Protein AF-A0A4U5PCI3-F1 (afdb_monomer)

Foldseek 3Di:
DPLVVVCVVVVPDDPPDDLQDPVNVLVNCCVLPDPVLNVLSVPDDPPCLLSLLVSLVVLPPDDVPPPDDDPVVVVSSLSSNLSSLVSLLSSLVDPPNLLSCLVPDLVVLLVQCVPVSCVVSSLSNLLSNLVVCVVRDLVPLCSLVSLLSLLVVLVPDPPPDDCPSSLSNLQCCQAVPLCNLVSNPVNDDLVSSLSNLVSLLVLLCVVVVVVVVPDDPVNVVSLVSRAGEQSNLVCLLVVLLVCLVCVLVDPPLQSSLSSLLSSLSSLLSCLVSVSSHDPPPDPDDSLSSLVSLVLLLLLLLQLLQVVVVVVVVVVVVVDPDDDPDLPQQRADHDPDHDPSSVSNNVSVNPDDPVSSLSSNLSSLSSLLSQLVRDVVSLVSVLVVLCLSSLVSQLRSCVVPVVSNVSSLSSLLSSCVDPSSVVSVVVVPPDDDPPDPVQVSQVVSQWDWDQDPVPSDIDIDGD

Sequence (462 aa):
MDARDLLLPLLDVDFGTSSISLDCLRGILKNFASVEFRESLAKLEAKDSNAIVKNLFRIPFLEEEMIQEDQKQERDSWMLSVLALRLLYNVLAAEGILDHLSSFPLSNWRKLLRILPLNVEVTACLSKAAPIIHKHFTLDSEYAPLHEDLAVLFSELPEYADRSFMTVFFMWFFREDAGFLAECSGSMDLTSFESVLKVMDTLLDMPDHGKSLEVGIFAFLFQAMFQIHFNNVRFVQLFVVSIVQDSSKHSDHRLLARILELCLATITNALVYKPYTEETNFKVDESDVLRVVCDIFEAVCDCDAQQLMKEQESIIKGSEGDGPARPSPKPIQRRILLESVAKLAANFEEIDAKLLADLRTSSLKALGAFANAKEEYAQLIADRNLVLLILSCARVTSEAPFQMQLAITTLKILCRHPKNQQALFEIEQNPSGAIDHAKLLAELGLKAVIDNDSGKLKLEKL

Structure (mmCIF, N/CA/C/O backbone):
data_AF-A0A4U5PCI3-F1
#
_entry.id   AF-A0A4U5PCI3-F1
#
loop_
_atom_site.group_PDB
_atom_site.id
_atom_site.type_symbol
_atom_site.label_atom_id
_atom_site.label_alt_id
_atom_site.label_comp_id
_atom_site.label_asym_id
_atom_site.label_entity_id
_atom_site.label_seq_id
_atom_site.pdbx_PDB_ins_code
_atom_site.Cartn_x
_atom_site.Cartn_y
_atom_site.Cartn_z
_atom_site.occupancy
_atom_site.B_iso_or_equiv
_atom_site.auth_seq_id
_atom_site.auth_comp_id
_atom_site.auth_asym_id
_atom_site.auth_atom_id
_atom_site.pdbx_PDB_model_num
ATOM 1 N N . MET A 1 1 ? 40.229 21.021 -27.942 1.00 39.69 1 MET A N 1
ATOM 2 C CA . MET A 1 1 ? 39.129 20.930 -26.966 1.00 39.69 1 MET A CA 1
ATOM 3 C C . MET A 1 1 ? 39.065 19.495 -26.538 1.00 39.69 1 MET A C 1
ATOM 5 O O . MET A 1 1 ? 39.017 18.638 -27.416 1.00 39.69 1 MET A O 1
ATOM 9 N N . ASP A 1 2 ? 39.176 19.252 -25.239 1.00 34.81 2 ASP A N 1
ATOM 10 C CA . ASP A 1 2 ? 39.111 17.896 -24.718 1.00 34.81 2 ASP A CA 1
ATOM 11 C C . ASP A 1 2 ? 37.687 17.361 -24.938 1.00 34.81 2 ASP A C 1
ATOM 13 O O . ASP A 1 2 ? 36.723 18.128 -24.870 1.00 34.81 2 ASP A O 1
ATOM 17 N N . ALA A 1 3 ? 37.527 16.068 -25.230 1.00 37.59 3 ALA A N 1
ATOM 18 C CA . ALA A 1 3 ? 36.213 15.434 -25.439 1.00 37.59 3 ALA A CA 1
ATOM 19 C C . ALA A 1 3 ? 35.239 15.745 -24.283 1.00 37.59 3 ALA A C 1
ATOM 21 O O . ALA A 1 3 ? 34.039 15.925 -24.476 1.00 37.59 3 ALA A O 1
ATOM 22 N N . ARG A 1 4 ? 35.809 15.900 -23.088 1.00 37.09 4 ARG A N 1
ATOM 23 C CA . ARG A 1 4 ? 35.164 16.284 -21.837 1.00 37.09 4 ARG A CA 1
ATOM 24 C C . ARG A 1 4 ? 34.521 17.677 -21.875 1.00 37.09 4 ARG A C 1
ATOM 26 O O . ARG A 1 4 ? 33.400 17.825 -21.399 1.00 37.09 4 ARG A O 1
ATOM 33 N N . ASP A 1 5 ? 35.173 18.660 -22.498 1.00 37.72 5 ASP A N 1
ATOM 34 C CA . ASP A 1 5 ? 34.719 20.061 -22.549 1.00 37.72 5 ASP A CA 1
ATOM 35 C C . ASP A 1 5 ? 33.487 20.251 -23.454 1.00 37.72 5 ASP A C 1
ATOM 37 O O . ASP A 1 5 ? 32.747 21.221 -23.310 1.00 37.72 5 ASP A O 1
ATOM 41 N N . LEU A 1 6 ? 33.256 19.319 -24.388 1.00 44.72 6 LEU A N 1
ATOM 42 C CA . LEU A 1 6 ? 32.069 19.269 -25.256 1.00 44.72 6 LEU A CA 1
ATOM 43 C C . LEU A 1 6 ? 30.900 18.486 -24.641 1.00 44.72 6 LEU A C 1
ATOM 45 O O . LEU A 1 6 ? 29.761 18.692 -25.052 1.00 44.72 6 LEU A O 1
ATOM 49 N N . LEU A 1 7 ? 31.174 17.589 -23.687 1.00 43.00 7 LEU A N 1
ATOM 50 C CA . LEU A 1 7 ? 30.181 16.702 -23.070 1.00 43.00 7 LEU A CA 1
ATOM 51 C C . LEU A 1 7 ? 29.566 17.278 -21.793 1.00 43.00 7 LEU A C 1
ATOM 53 O O . LEU A 1 7 ? 28.391 17.036 -21.538 1.00 43.00 7 LEU A O 1
ATOM 57 N N . LEU A 1 8 ? 30.327 18.061 -21.023 1.00 41.59 8 LEU A N 1
ATOM 58 C CA . LEU A 1 8 ? 29.853 18.744 -19.811 1.00 41.59 8 LEU A CA 1
ATOM 59 C C . LEU A 1 8 ? 28.529 19.507 -20.029 1.00 41.59 8 LEU A C 1
ATOM 61 O O . LEU A 1 8 ? 27.580 19.232 -19.302 1.00 41.59 8 LEU A O 1
ATOM 65 N N . PRO A 1 9 ? 28.371 20.322 -21.094 1.00 43.94 9 PRO A N 1
ATOM 66 C CA . PRO A 1 9 ? 27.118 21.036 -21.337 1.00 43.94 9 PRO A CA 1
ATOM 67 C C . PRO A 1 9 ? 25.919 20.136 -21.659 1.00 43.94 9 PRO A C 1
ATOM 69 O O . PRO A 1 9 ? 24.796 20.589 -21.508 1.00 43.94 9 PRO A O 1
ATOM 72 N N . LEU A 1 10 ? 26.138 18.902 -22.139 1.00 44.59 10 LEU A N 1
ATOM 73 C CA . LEU A 1 10 ? 25.093 17.914 -22.469 1.00 44.59 10 LEU A CA 1
ATOM 74 C C . LEU A 1 10 ? 24.745 17.011 -21.282 1.00 44.59 10 LEU A C 1
ATOM 76 O O . LEU A 1 10 ? 23.637 16.478 -21.201 1.00 44.59 10 LEU A O 1
ATOM 80 N N . LEU A 1 11 ? 25.701 16.836 -20.370 1.00 44.25 11 LEU A N 1
ATOM 81 C CA . LEU A 1 11 ? 25.490 16.193 -19.081 1.00 44.25 11 LEU A CA 1
ATOM 82 C C . LEU A 1 11 ? 24.744 17.119 -18.108 1.00 44.25 11 LEU A C 1
ATOM 84 O O . LEU A 1 11 ? 23.947 16.611 -17.322 1.00 44.25 11 LEU A O 1
ATOM 88 N N . ASP A 1 12 ? 24.934 18.436 -18.250 1.00 41.03 12 ASP A N 1
ATOM 89 C CA . ASP A 1 12 ? 24.278 19.507 -17.483 1.00 41.03 12 ASP A CA 1
ATOM 90 C C . ASP A 1 12 ? 22.892 19.926 -18.030 1.00 41.03 12 ASP A C 1
ATOM 92 O O . ASP A 1 12 ? 22.260 20.823 -17.471 1.00 41.03 12 ASP A O 1
ATOM 96 N N . VAL A 1 13 ? 22.389 19.320 -19.120 1.00 45.22 13 VAL A N 1
ATOM 97 C CA . VAL A 1 13 ? 21.009 19.582 -19.579 1.00 45.22 13 VAL A CA 1
ATOM 98 C C . VAL A 1 13 ? 20.036 18.802 -18.702 1.00 45.22 13 VAL A C 1
ATOM 100 O O . VAL A 1 13 ? 19.945 17.578 -18.811 1.00 45.22 13 VAL A O 1
ATOM 103 N N . ASP A 1 14 ? 19.281 19.524 -17.875 1.00 41.78 14 ASP A N 1
ATOM 104 C CA . ASP A 1 14 ? 18.174 18.967 -17.100 1.00 41.78 14 ASP A CA 1
ATOM 105 C C . ASP A 1 14 ? 17.158 18.262 -18.010 1.00 41.78 14 ASP A C 1
ATOM 107 O O . ASP A 1 14 ? 16.715 18.797 -19.037 1.00 41.78 14 ASP A O 1
ATOM 111 N N . PHE A 1 15 ? 16.739 17.062 -17.602 1.00 41.91 15 PHE A N 1
ATOM 112 C CA . PHE A 1 15 ? 15.619 16.370 -18.224 1.00 41.91 15 PHE A CA 1
ATOM 113 C C . PHE A 1 15 ? 14.367 17.263 -18.158 1.00 41.91 15 PHE A C 1
ATOM 115 O O . PHE A 1 15 ? 13.800 17.478 -17.093 1.00 41.91 15 PHE A O 1
ATOM 122 N N . GLY A 1 16 ? 13.910 17.766 -19.309 1.00 40.00 16 GLY A N 1
ATOM 123 C CA . GLY A 1 16 ? 12.588 18.391 -19.438 1.00 40.00 16 GLY A CA 1
ATOM 124 C C . GLY A 1 16 ? 12.533 19.813 -19.998 1.00 40.00 16 GLY A C 1
ATOM 125 O O . GLY A 1 16 ? 11.437 20.257 -20.328 1.00 40.00 16 GLY A O 1
ATOM 126 N N . THR A 1 17 ? 13.649 20.528 -20.174 1.00 36.19 17 THR A N 1
ATOM 127 C CA . THR A 1 17 ? 13.592 21.950 -20.593 1.00 36.19 17 THR A CA 1
ATOM 128 C C . THR A 1 17 ? 13.979 22.217 -22.048 1.00 36.19 17 THR A C 1
ATOM 130 O O . THR A 1 17 ? 13.670 23.286 -22.572 1.00 36.19 17 THR A O 1
ATOM 133 N N . SER A 1 18 ? 14.589 21.260 -22.754 1.00 40.12 18 SER A N 1
ATOM 134 C CA . SER A 1 18 ? 14.906 21.425 -24.177 1.00 40.12 18 SER A CA 1
ATOM 135 C C . SER A 1 18 ? 14.893 20.097 -24.936 1.00 40.12 18 SER A C 1
ATOM 137 O O . SER A 1 18 ? 15.657 19.180 -24.649 1.00 40.12 18 SER A O 1
ATOM 139 N N . SER A 1 19 ? 14.016 19.981 -25.938 1.00 42.97 19 SER A N 1
ATOM 140 C CA . SER A 1 19 ? 14.091 18.897 -26.917 1.00 42.97 19 SER A CA 1
ATOM 141 C C . SER A 1 19 ? 15.378 19.072 -27.726 1.00 42.97 19 SER A C 1
ATOM 143 O O . SER A 1 19 ? 15.497 20.030 -28.497 1.00 42.97 19 SER A O 1
ATOM 145 N N . ILE A 1 20 ? 16.352 18.177 -27.558 1.00 46.53 20 ILE A N 1
ATOM 146 C CA . ILE A 1 20 ? 17.558 18.176 -28.391 1.00 46.53 20 ILE A CA 1
ATOM 147 C C . ILE A 1 20 ? 17.118 17.888 -29.831 1.00 46.53 20 ILE A C 1
ATOM 149 O O . ILE A 1 20 ? 16.495 16.862 -30.102 1.00 46.53 20 ILE A O 1
ATOM 153 N N . SER A 1 21 ? 17.412 18.799 -30.764 1.00 51.59 21 SER A N 1
ATOM 154 C CA . SER A 1 21 ? 17.058 18.585 -32.169 1.00 51.59 21 SER A CA 1
ATOM 155 C C . SER A 1 21 ? 17.805 17.371 -32.730 1.00 51.59 21 SER A C 1
ATOM 157 O O . SER A 1 21 ? 18.955 17.107 -32.373 1.00 51.59 21 SER A O 1
ATOM 159 N N . LEU A 1 22 ? 17.168 16.646 -33.650 1.00 51.66 22 LEU A N 1
ATOM 160 C CA . LEU A 1 22 ? 17.737 15.460 -34.305 1.00 51.66 22 LEU A CA 1
ATOM 161 C C . LEU A 1 22 ? 19.094 15.754 -34.980 1.00 51.66 22 LEU A C 1
ATOM 163 O O . LEU A 1 22 ? 19.982 14.903 -35.009 1.00 51.66 22 LEU A O 1
ATOM 167 N N . ASP A 1 23 ? 19.292 16.984 -35.459 1.00 52.41 23 ASP A N 1
ATOM 168 C CA . ASP A 1 23 ? 20.553 17.436 -36.053 1.00 52.41 23 ASP A CA 1
ATOM 169 C C . ASP A 1 23 ? 21.639 17.737 -35.008 1.00 52.41 23 ASP A C 1
ATOM 171 O O . ASP A 1 23 ? 22.813 17.443 -35.243 1.00 52.41 23 ASP A O 1
ATOM 175 N N . CYS A 1 24 ? 21.260 18.241 -33.828 1.00 52.47 24 CYS A N 1
ATOM 176 C CA . CYS A 1 24 ? 22.169 18.367 -32.688 1.00 52.47 24 CYS A CA 1
ATOM 177 C C . CYS A 1 24 ? 22.621 16.977 -32.204 1.00 52.47 24 CYS A C 1
ATOM 179 O O . CYS A 1 24 ? 23.817 16.721 -32.065 1.00 52.47 24 CYS A O 1
ATOM 181 N N . LEU A 1 25 ? 21.673 16.039 -32.091 1.00 52.28 25 LEU A N 1
ATOM 182 C CA . LEU A 1 25 ? 21.898 14.613 -31.816 1.00 52.28 25 LEU A CA 1
ATOM 183 C C . LEU A 1 25 ? 22.920 13.985 -32.780 1.00 52.28 25 LEU A C 1
ATOM 185 O O . LEU A 1 25 ? 23.874 13.337 -32.348 1.00 52.28 25 LEU A O 1
ATOM 189 N N . ARG A 1 26 ? 22.765 14.214 -34.091 1.00 54.38 26 ARG A N 1
ATOM 190 C CA . ARG A 1 26 ? 23.715 13.744 -35.116 1.00 54.38 26 ARG A CA 1
ATOM 191 C C . ARG A 1 26 ? 25.105 14.344 -34.945 1.00 54.38 26 ARG A C 1
ATOM 193 O O . ARG A 1 26 ? 26.095 13.630 -35.097 1.00 54.38 26 ARG A O 1
ATOM 200 N N . GLY A 1 27 ? 25.183 15.641 -34.647 1.00 54.69 27 GLY A N 1
ATOM 201 C CA . GLY A 1 27 ? 26.446 16.342 -34.415 1.00 54.69 27 GLY A CA 1
ATOM 202 C C . GLY A 1 27 ? 27.227 15.765 -33.235 1.00 54.69 27 GLY A C 1
ATOM 203 O O . GLY A 1 27 ? 28.437 15.568 -33.338 1.00 54.69 27 GLY A O 1
ATOM 204 N N . ILE A 1 28 ? 26.527 15.423 -32.151 1.00 52.66 28 ILE A N 1
ATOM 205 C CA . ILE A 1 28 ? 27.106 14.789 -30.961 1.00 52.66 28 ILE A CA 1
ATOM 206 C C . ILE A 1 28 ? 27.587 13.378 -31.312 1.00 52.66 28 ILE A C 1
ATOM 208 O O . ILE A 1 28 ? 28.768 13.062 -31.185 1.00 52.66 28 ILE A O 1
ATOM 212 N N . LEU A 1 29 ? 26.704 12.540 -31.852 1.00 50.78 29 LEU A N 1
ATOM 213 C CA . LEU A 1 29 ? 27.012 11.142 -32.146 1.00 50.78 29 LEU A CA 1
ATOM 214 C C . LEU A 1 29 ? 28.165 10.973 -33.153 1.00 50.78 29 LEU A C 1
ATOM 216 O O . LEU A 1 29 ? 28.998 10.085 -32.986 1.00 50.78 29 LEU A O 1
ATOM 220 N N . LYS A 1 30 ? 28.294 11.861 -34.147 1.00 55.75 30 LYS A N 1
ATOM 221 C CA . LYS A 1 30 ? 29.392 11.837 -35.132 1.00 55.75 30 LYS A CA 1
ATOM 222 C C . LYS A 1 30 ? 30.784 11.991 -34.500 1.00 55.75 30 LYS A C 1
ATOM 224 O O . LYS A 1 30 ? 31.759 11.480 -35.050 1.00 55.75 30 LYS A O 1
ATOM 229 N N . ASN A 1 31 ? 30.876 12.669 -33.357 1.00 47.84 31 ASN A N 1
ATOM 230 C CA . ASN A 1 31 ? 32.144 12.978 -32.699 1.00 47.84 31 ASN A CA 1
ATOM 231 C C . ASN A 1 31 ? 32.551 11.939 -31.639 1.00 47.84 31 ASN A C 1
ATOM 233 O O . ASN A 1 31 ? 33.745 11.773 -31.396 1.00 47.84 31 ASN A O 1
ATOM 237 N N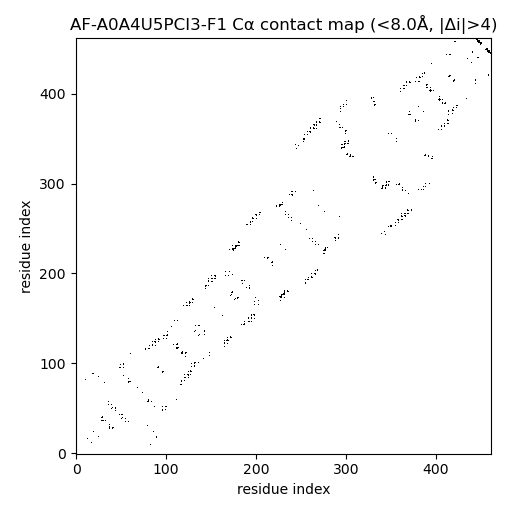 . PHE A 1 32 ? 31.596 11.204 -31.058 1.00 47.38 32 PHE A N 1
ATOM 238 C CA . PHE A 1 32 ? 31.838 10.327 -29.898 1.00 47.38 32 PHE A CA 1
ATOM 239 C C . PHE A 1 32 ? 31.591 8.836 -30.155 1.00 47.38 32 PHE A C 1
ATOM 241 O O . PHE A 1 32 ? 32.010 7.997 -29.367 1.00 47.38 32 PHE A O 1
ATOM 248 N N . ALA A 1 33 ? 30.962 8.489 -31.275 1.00 46.84 33 ALA A N 1
ATOM 249 C CA . ALA A 1 33 ? 30.742 7.108 -31.675 1.00 46.84 33 ALA A CA 1
ATOM 250 C C . ALA A 1 33 ? 32.054 6.357 -31.984 1.00 46.84 33 ALA A C 1
ATOM 252 O O . ALA A 1 33 ? 32.990 6.955 -32.528 1.00 46.84 33 ALA A O 1
ATOM 253 N N . SER A 1 34 ? 32.099 5.044 -31.710 1.00 47.16 34 SER A N 1
ATOM 254 C CA . SER A 1 34 ? 33.124 4.143 -32.266 1.00 47.16 34 SER A CA 1
ATOM 255 C C . SER A 1 34 ? 33.137 4.243 -33.798 1.00 47.16 34 SER A C 1
ATOM 257 O O . SER A 1 34 ? 32.150 4.671 -34.396 1.00 47.16 34 SER A O 1
ATOM 259 N N . VAL A 1 35 ? 34.235 3.879 -34.468 1.00 46.12 35 VAL A N 1
ATOM 260 C CA . VAL A 1 35 ? 34.337 3.983 -35.942 1.00 46.12 35 VAL A CA 1
ATOM 261 C C . VAL A 1 35 ? 33.181 3.241 -36.636 1.00 46.12 35 VAL A C 1
ATOM 263 O O . VAL A 1 35 ? 32.546 3.799 -37.528 1.00 46.12 35 VAL A O 1
ATOM 266 N N . GLU A 1 36 ? 32.809 2.060 -36.138 1.00 42.34 36 GLU A N 1
ATOM 267 C CA . GLU A 1 36 ? 31.659 1.277 -36.616 1.00 42.34 36 GLU A CA 1
ATOM 268 C C . GLU A 1 36 ? 30.309 1.965 -36.357 1.00 42.34 36 GLU A C 1
ATOM 270 O O . GLU A 1 36 ? 29.406 1.939 -37.203 1.00 42.34 36 GLU A O 1
ATOM 275 N N . PHE A 1 37 ? 30.161 2.638 -35.212 1.00 43.59 37 PHE A N 1
ATOM 276 C CA . PHE A 1 37 ? 28.956 3.398 -34.895 1.00 43.59 37 PHE A CA 1
ATOM 277 C C . PHE A 1 37 ? 28.887 4.708 -35.702 1.00 43.59 37 PHE A C 1
ATOM 279 O O . PHE A 1 37 ? 27.804 5.063 -36.151 1.00 43.59 37 PHE A O 1
ATOM 286 N N . ARG A 1 38 ? 30.014 5.368 -36.025 1.00 49.94 38 ARG A N 1
ATOM 287 C CA . ARG A 1 38 ? 30.075 6.529 -36.943 1.00 49.94 38 ARG A CA 1
ATOM 288 C C . ARG A 1 38 ? 29.691 6.153 -38.364 1.00 49.94 38 ARG A C 1
ATOM 290 O O . ARG A 1 38 ? 28.975 6.910 -39.010 1.00 49.94 38 ARG A O 1
ATOM 297 N N . GLU A 1 39 ? 30.137 4.998 -38.848 1.00 45.34 39 GLU A N 1
ATOM 298 C CA . GLU A 1 39 ? 29.732 4.483 -40.158 1.00 45.34 39 GLU A CA 1
ATOM 299 C C . GLU A 1 39 ? 28.242 4.133 -40.193 1.00 45.34 39 GLU A C 1
ATOM 301 O O . GLU A 1 39 ? 27.567 4.394 -41.187 1.00 45.34 39 GLU A O 1
ATOM 306 N N . SER A 1 40 ? 27.708 3.598 -39.094 1.00 43.16 40 SER A N 1
ATOM 307 C CA . SER A 1 40 ? 26.278 3.315 -38.939 1.00 43.16 40 SER A CA 1
ATOM 308 C C . SER A 1 40 ? 25.439 4.595 -38.816 1.00 43.16 40 SER A C 1
ATOM 310 O O . SER A 1 40 ? 24.340 4.666 -39.359 1.00 43.16 40 SER A O 1
ATOM 312 N N . LEU A 1 41 ? 25.988 5.637 -38.186 1.00 46.78 41 LEU A N 1
ATOM 313 C CA . LEU A 1 41 ? 25.400 6.971 -38.066 1.00 46.78 41 LEU A CA 1
ATOM 314 C C . LEU A 1 41 ? 25.476 7.797 -39.354 1.00 46.78 41 LEU A C 1
ATOM 316 O O . LEU A 1 41 ? 24.595 8.600 -39.634 1.00 46.78 41 LEU A O 1
ATOM 320 N N . ALA A 1 42 ? 26.517 7.603 -40.161 1.00 48.47 42 ALA A N 1
ATOM 321 C CA . ALA A 1 42 ? 26.651 8.232 -41.471 1.00 48.47 42 ALA A CA 1
ATOM 322 C C . ALA A 1 42 ? 25.694 7.619 -42.509 1.00 48.47 42 ALA A C 1
ATOM 324 O O . ALA A 1 42 ? 25.316 8.296 -43.461 1.00 48.47 42 ALA A O 1
ATOM 325 N N . LYS A 1 43 ? 25.280 6.360 -42.306 1.00 44.56 43 LYS A N 1
ATOM 326 C CA . LYS A 1 43 ? 24.256 5.659 -43.103 1.00 44.56 43 LYS A CA 1
ATOM 327 C C . LYS A 1 43 ? 22.820 6.015 -42.697 1.00 44.56 43 LYS A C 1
ATOM 329 O O . LYS A 1 43 ? 21.880 5.600 -43.368 1.00 44.56 43 LYS A O 1
ATOM 334 N N . LEU A 1 44 ? 22.641 6.776 -41.616 1.00 44.75 44 LEU A N 1
ATOM 335 C CA . LEU A 1 44 ? 21.336 7.202 -41.123 1.00 44.75 44 LEU A CA 1
ATOM 336 C C . LEU A 1 44 ? 20.802 8.396 -41.918 1.00 44.75 44 LEU A C 1
ATOM 338 O O . LEU A 1 44 ? 20.923 9.556 -41.515 1.00 44.75 44 LEU A O 1
ATOM 342 N N . GLU A 1 45 ? 20.169 8.107 -43.056 1.00 47.31 45 GLU A N 1
ATOM 343 C CA . GLU A 1 45 ? 19.299 9.075 -43.722 1.00 47.31 45 GLU A CA 1
ATOM 344 C C . GLU A 1 45 ? 18.154 9.488 -42.781 1.00 47.31 45 GLU A C 1
ATOM 346 O O . GLU A 1 45 ? 17.738 8.732 -41.903 1.00 47.31 45 GLU A O 1
ATOM 351 N N . ALA A 1 46 ? 17.610 10.696 -42.961 1.00 45.12 46 ALA A N 1
ATOM 352 C CA . ALA A 1 46 ? 16.563 11.301 -42.122 1.00 45.12 46 ALA A CA 1
ATOM 353 C C . ALA A 1 46 ? 15.218 10.553 -42.053 1.00 45.12 46 ALA A C 1
ATOM 355 O O . ALA A 1 46 ? 14.234 11.119 -41.590 1.00 45.12 46 ALA A O 1
ATOM 356 N N . LYS A 1 47 ? 15.170 9.300 -42.508 1.00 47.31 47 LYS A N 1
ATOM 357 C CA . LYS A 1 47 ? 13.973 8.472 -42.611 1.00 47.31 47 LYS A CA 1
ATOM 358 C C . LYS A 1 47 ? 14.071 7.117 -41.909 1.00 47.31 47 LYS A C 1
ATOM 360 O O . LYS A 1 47 ? 13.054 6.439 -41.859 1.00 47.31 47 LYS A O 1
ATOM 365 N N . ASP A 1 48 ? 15.229 6.716 -41.374 1.00 55.03 48 ASP A N 1
ATOM 366 C CA . ASP A 1 48 ? 15.386 5.373 -40.793 1.00 55.03 48 ASP A CA 1
ATOM 367 C C . ASP A 1 48 ? 15.664 5.401 -39.282 1.00 55.03 48 ASP A C 1
ATOM 369 O O . ASP A 1 48 ? 16.737 5.038 -38.794 1.00 55.03 48 ASP A O 1
ATOM 373 N N . SER A 1 49 ? 14.661 5.836 -38.518 1.00 50.09 49 SER A N 1
ATOM 374 C CA . SER A 1 49 ? 14.650 5.794 -37.048 1.00 50.09 49 SER A CA 1
ATOM 375 C C . SER A 1 49 ? 14.976 4.403 -36.478 1.00 50.09 49 SER A C 1
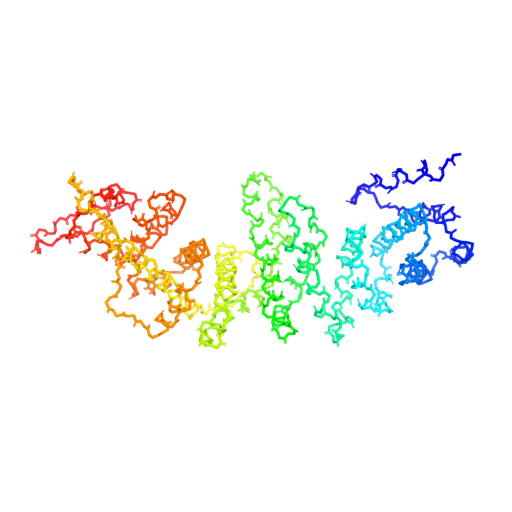ATOM 377 O O . SER A 1 49 ? 15.470 4.283 -35.355 1.00 50.09 49 SER A O 1
ATOM 379 N N . ASN A 1 50 ? 14.782 3.347 -37.271 1.00 49.47 50 ASN A N 1
ATOM 380 C CA . ASN A 1 50 ? 14.947 1.951 -36.866 1.00 49.47 50 ASN A CA 1
ATOM 381 C C . ASN A 1 50 ? 16.420 1.578 -36.741 1.00 49.47 50 ASN A C 1
ATOM 383 O O . ASN A 1 50 ? 16.812 0.860 -35.819 1.00 49.47 50 ASN A O 1
ATOM 387 N N . ALA A 1 51 ? 17.252 2.087 -37.650 1.00 53.94 51 ALA A N 1
ATOM 388 C CA . ALA A 1 51 ? 18.694 1.933 -37.563 1.00 53.94 51 ALA A CA 1
ATOM 389 C C . ALA A 1 51 ? 19.280 2.758 -36.399 1.00 53.94 51 ALA A C 1
ATOM 391 O O . ALA A 1 51 ? 20.255 2.317 -35.797 1.00 53.94 51 ALA A O 1
ATOM 392 N N . ILE A 1 52 ? 18.676 3.893 -36.010 1.00 55.06 52 ILE A N 1
ATOM 393 C CA . ILE A 1 52 ? 19.118 4.688 -34.844 1.00 55.06 52 ILE A CA 1
ATOM 394 C C . ILE A 1 52 ? 18.935 3.875 -33.568 1.00 55.06 52 ILE A C 1
ATOM 396 O O . ILE A 1 52 ? 19.903 3.655 -32.846 1.00 55.06 52 ILE A O 1
ATOM 400 N N . VAL A 1 53 ? 17.722 3.374 -33.325 1.00 54.97 53 VAL A N 1
ATOM 401 C CA . VAL A 1 53 ? 17.397 2.603 -32.116 1.00 54.97 53 VAL A CA 1
ATOM 402 C C . VAL A 1 53 ? 18.245 1.335 -32.030 1.00 54.97 53 VAL A C 1
ATOM 404 O O . VAL A 1 53 ? 18.887 1.096 -31.011 1.00 54.97 53 VAL A O 1
ATOM 407 N N . LYS A 1 54 ? 18.342 0.557 -33.118 1.00 56.53 54 LYS A N 1
ATOM 408 C CA . LYS A 1 54 ? 19.166 -0.664 -33.138 1.00 56.53 54 LYS A CA 1
ATOM 409 C C . LYS A 1 54 ? 20.647 -0.388 -32.900 1.00 56.53 54 LYS A C 1
ATOM 411 O O . LYS A 1 54 ? 21.302 -1.196 -32.255 1.00 56.53 54 LYS A O 1
ATOM 416 N N . ASN A 1 55 ? 21.188 0.715 -33.417 1.00 55.38 55 ASN A N 1
ATOM 417 C CA . ASN A 1 55 ? 22.599 1.039 -33.224 1.00 55.38 55 ASN A CA 1
ATOM 418 C C . ASN A 1 55 ? 22.881 1.673 -31.854 1.00 55.38 55 ASN A C 1
ATOM 420 O O . ASN A 1 55 ? 23.943 1.413 -31.303 1.00 55.38 55 ASN A O 1
ATOM 424 N N . LEU A 1 56 ? 21.937 2.420 -31.268 1.00 58.56 56 LEU A N 1
ATOM 425 C CA . LEU A 1 56 ? 22.020 2.870 -29.872 1.00 58.56 56 LEU A CA 1
ATOM 426 C C . LEU A 1 56 ? 22.014 1.677 -28.910 1.00 58.56 56 LEU A C 1
ATOM 428 O O . LEU A 1 56 ? 22.804 1.656 -27.975 1.00 58.56 56 LEU A O 1
ATOM 432 N N . PHE A 1 57 ? 21.207 0.649 -29.193 1.00 54.34 57 PHE A N 1
ATOM 433 C CA . PHE A 1 57 ? 21.206 -0.607 -28.437 1.00 54.34 57 PHE A CA 1
ATOM 434 C C . PHE A 1 57 ? 22.413 -1.526 -28.704 1.00 54.34 57 PHE A C 1
ATOM 436 O O . PHE A 1 57 ? 22.615 -2.491 -27.974 1.00 54.34 57 PHE A O 1
ATOM 443 N N . ARG A 1 58 ? 23.213 -1.234 -29.741 1.00 52.25 58 ARG A N 1
ATOM 444 C CA . ARG A 1 58 ? 24.498 -1.896 -30.040 1.00 52.25 58 ARG A CA 1
ATOM 445 C C . ARG A 1 58 ? 25.697 -1.191 -29.414 1.00 52.25 58 ARG A C 1
ATOM 447 O O . ARG A 1 58 ? 26.803 -1.716 -29.510 1.00 52.25 58 ARG A O 1
ATOM 454 N N . ILE A 1 59 ? 25.509 -0.012 -28.814 1.00 55.00 59 ILE A N 1
ATOM 455 C CA . ILE A 1 59 ? 26.533 0.560 -27.939 1.00 55.00 59 ILE A CA 1
ATOM 456 C C . ILE A 1 59 ? 26.711 -0.468 -26.820 1.00 55.00 59 ILE A C 1
ATOM 458 O O . ILE A 1 59 ? 25.704 -0.863 -26.236 1.00 55.00 59 ILE A O 1
ATOM 462 N N . PRO A 1 60 ? 27.927 -0.989 -26.594 1.00 50.88 60 PRO A N 1
ATOM 463 C CA . PRO A 1 60 ? 28.136 -2.089 -25.671 1.00 50.88 60 PRO A CA 1
ATOM 464 C C . PRO A 1 60 ? 27.729 -1.636 -24.274 1.00 50.88 60 PRO A C 1
ATOM 466 O O . PRO A 1 60 ? 28.467 -0.937 -23.583 1.00 50.88 60 PRO A O 1
ATOM 469 N N . PHE A 1 61 ? 26.535 -2.041 -23.860 1.00 53.81 61 PHE A N 1
ATOM 470 C CA . PHE A 1 61 ? 26.111 -1.977 -22.477 1.00 53.81 61 PHE A CA 1
ATOM 471 C C . PHE A 1 61 ? 26.779 -3.146 -21.772 1.00 53.81 61 PHE A C 1
ATOM 473 O O . PHE A 1 61 ? 26.154 -4.183 -21.595 1.00 53.81 61 PHE A O 1
ATOM 480 N N . LEU A 1 62 ? 28.083 -2.979 -21.531 1.00 47.00 62 LEU A N 1
ATOM 481 C CA . LEU A 1 62 ? 28.995 -3.880 -20.828 1.00 47.00 62 LEU A CA 1
ATOM 482 C C . LEU A 1 62 ? 28.499 -5.334 -20.797 1.00 47.00 62 LEU A C 1
ATOM 484 O O . LEU A 1 62 ? 27.851 -5.769 -19.846 1.00 47.00 62 LEU A O 1
ATOM 488 N N . GLU A 1 63 ? 28.828 -6.091 -21.848 1.00 43.88 63 GLU A N 1
ATOM 489 C CA . GLU A 1 63 ? 28.938 -7.541 -21.696 1.00 43.88 63 GLU A CA 1
ATOM 490 C C . GLU A 1 63 ? 29.918 -7.810 -20.540 1.00 43.88 63 GLU A C 1
ATOM 492 O O . GLU A 1 63 ? 30.900 -7.082 -20.371 1.00 43.88 63 GLU A O 1
ATOM 497 N N . GLU A 1 64 ? 29.626 -8.824 -19.723 1.00 42.16 64 GLU A N 1
ATOM 498 C CA . GLU A 1 64 ? 30.291 -9.177 -18.452 1.00 42.16 64 GLU A CA 1
ATOM 499 C C . GLU A 1 64 ? 31.826 -9.390 -18.539 1.00 42.16 64 GLU A C 1
ATOM 501 O O . GLU A 1 64 ? 32.473 -9.692 -17.539 1.00 42.16 64 GLU A O 1
ATOM 506 N N . GLU A 1 65 ? 32.444 -9.206 -19.706 1.00 40.47 65 GLU A N 1
ATOM 507 C CA . GLU A 1 65 ? 33.858 -9.472 -19.979 1.00 40.47 65 GLU A CA 1
ATOM 508 C C . GLU A 1 65 ? 34.821 -8.315 -19.634 1.00 40.47 65 GLU A C 1
ATOM 510 O O . GLU A 1 65 ? 36.034 -8.509 -19.666 1.00 40.47 65 GLU A O 1
ATOM 515 N N . MET A 1 66 ? 34.346 -7.126 -19.238 1.00 40.75 66 MET A N 1
ATOM 516 C CA . MET A 1 66 ? 35.224 -5.965 -18.963 1.00 40.75 66 MET A CA 1
ATOM 517 C C . MET A 1 66 ? 35.775 -5.858 -17.523 1.00 40.75 66 MET A C 1
ATOM 519 O O . MET A 1 66 ? 36.233 -4.795 -17.114 1.00 40.75 66 MET A O 1
ATOM 523 N N . ILE A 1 67 ? 35.802 -6.945 -16.746 1.00 41.69 67 ILE A N 1
ATOM 524 C CA . ILE A 1 67 ? 36.239 -6.927 -15.330 1.00 41.69 67 ILE A CA 1
ATOM 525 C C . ILE A 1 67 ?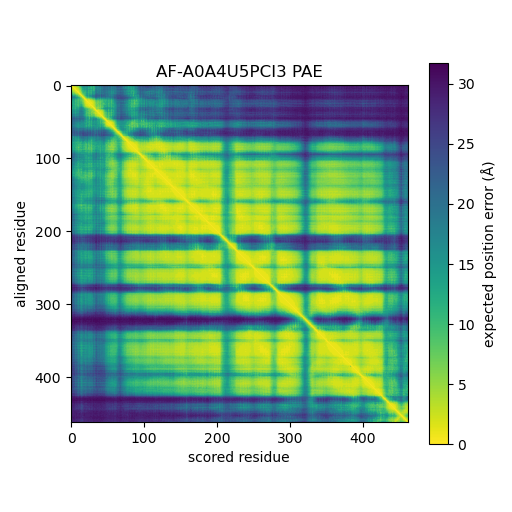 37.779 -6.826 -15.148 1.00 41.69 67 ILE A C 1
ATOM 527 O O . ILE A 1 67 ? 38.266 -6.890 -14.022 1.00 41.69 67 ILE A O 1
ATOM 531 N N . GLN A 1 68 ? 38.596 -6.631 -16.195 1.00 42.09 68 GLN A N 1
ATOM 532 C CA . GLN A 1 68 ? 40.067 -6.668 -16.028 1.00 42.09 68 GLN A CA 1
ATOM 533 C C . GLN A 1 68 ? 40.912 -5.490 -16.532 1.00 42.09 68 GLN A C 1
ATOM 535 O O . GLN A 1 68 ? 42.119 -5.529 -16.299 1.00 42.09 68 GLN A O 1
ATOM 540 N N . GLU A 1 69 ? 40.367 -4.411 -17.103 1.00 45.22 69 GLU A N 1
ATOM 541 C CA . GLU A 1 69 ? 41.219 -3.299 -17.573 1.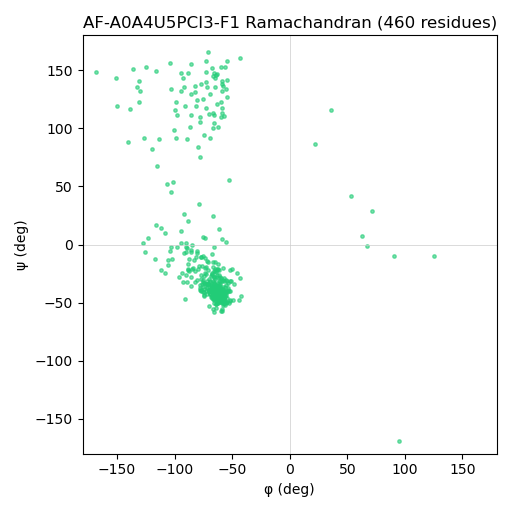00 45.22 69 GLU A CA 1
ATOM 542 C C . GLU A 1 69 ? 40.747 -1.910 -17.113 1.00 45.22 69 GLU A C 1
ATOM 544 O O . GLU A 1 69 ? 39.623 -1.497 -17.370 1.00 45.22 69 GLU A O 1
ATOM 549 N N . ASP A 1 70 ? 41.663 -1.216 -16.422 1.00 53.72 70 ASP A N 1
ATOM 550 C CA . ASP A 1 70 ? 41.710 0.207 -16.055 1.00 53.72 70 ASP A CA 1
ATOM 551 C C . ASP A 1 70 ? 40.384 0.924 -15.707 1.00 53.72 70 ASP A C 1
ATOM 553 O O . ASP A 1 70 ? 39.574 1.267 -16.567 1.00 53.72 70 ASP A O 1
ATOM 557 N N . GLN A 1 71 ? 40.266 1.373 -14.447 1.00 53.09 71 GLN A N 1
ATOM 558 C CA . GLN A 1 71 ? 39.160 2.203 -13.912 1.00 53.09 71 GLN A CA 1
ATOM 559 C C . GLN A 1 71 ? 38.822 3.450 -14.758 1.00 53.09 71 GLN A C 1
ATOM 561 O O . GLN A 1 71 ? 37.740 4.030 -14.648 1.00 53.09 71 GLN A O 1
ATOM 566 N N . LYS A 1 72 ? 39.760 3.913 -15.592 1.00 53.44 72 LYS A N 1
ATOM 567 C CA . LYS A 1 72 ? 39.561 5.045 -16.501 1.00 53.44 72 LYS A CA 1
ATOM 568 C C . LYS A 1 72 ? 38.749 4.661 -17.747 1.00 53.44 72 LYS A C 1
ATOM 570 O O . LYS A 1 72 ? 37.912 5.449 -18.175 1.00 53.44 72 LYS A O 1
ATOM 575 N N . GLN A 1 73 ? 38.959 3.462 -18.288 1.00 56.22 73 GLN A N 1
ATOM 576 C CA . GLN A 1 73 ? 38.246 2.944 -19.458 1.00 56.22 73 GLN A CA 1
ATOM 577 C C . GLN A 1 73 ? 36.804 2.552 -19.103 1.00 56.22 73 GLN A C 1
ATOM 579 O O . GLN A 1 73 ? 35.882 2.802 -19.880 1.00 56.22 73 GLN A O 1
ATOM 584 N N . GLU A 1 74 ? 36.599 2.055 -17.881 1.00 59.47 74 GLU A N 1
ATOM 585 C CA . GLU A 1 74 ? 35.280 1.813 -17.282 1.00 59.47 74 GLU A CA 1
ATOM 586 C C . GLU A 1 74 ? 34.440 3.104 -17.222 1.00 59.47 74 GLU A C 1
ATOM 588 O O . GLU A 1 74 ? 33.290 3.146 -17.668 1.00 59.47 74 GLU A O 1
ATOM 593 N N . ARG A 1 75 ? 35.054 4.208 -16.768 1.00 58.19 75 ARG A N 1
ATOM 594 C CA . ARG A 1 75 ? 34.386 5.509 -16.623 1.00 58.19 75 ARG A CA 1
ATOM 595 C C . ARG A 1 75 ? 33.949 6.123 -17.951 1.00 58.19 75 ARG A C 1
ATOM 597 O O . ARG A 1 75 ? 32.839 6.653 -18.041 1.00 58.19 75 ARG A O 1
ATOM 604 N N . ASP A 1 76 ? 34.802 6.049 -18.967 1.00 59.91 76 ASP A N 1
ATOM 605 C CA . ASP A 1 76 ? 34.491 6.571 -20.301 1.00 59.91 76 ASP A CA 1
ATOM 606 C C . ASP A 1 76 ? 33.390 5.730 -20.986 1.00 59.91 76 ASP A C 1
ATOM 608 O O . ASP A 1 76 ? 32.531 6.278 -21.682 1.00 59.91 76 ASP A O 1
ATOM 612 N N . SER A 1 77 ? 33.341 4.418 -20.713 1.00 62.31 77 SER A N 1
ATOM 613 C CA . SER A 1 77 ? 32.295 3.504 -21.199 1.00 62.31 77 SER A CA 1
ATOM 614 C C . SER A 1 77 ? 30.906 3.819 -20.617 1.00 62.31 77 SER A C 1
ATOM 616 O O . SER A 1 77 ? 29.910 3.890 -21.349 1.00 62.31 77 SER A O 1
ATOM 618 N N . TRP A 1 78 ? 30.817 4.113 -19.313 1.00 68.00 78 TRP A N 1
ATOM 619 C CA . TRP A 1 78 ? 29.544 4.508 -18.694 1.00 68.00 78 TRP A CA 1
ATOM 620 C C . TRP A 1 78 ? 29.033 5.849 -19.205 1.00 68.00 78 TRP A C 1
ATOM 622 O O . TRP A 1 78 ? 27.841 5.982 -19.464 1.00 68.00 78 TRP A O 1
ATOM 632 N N . MET A 1 79 ? 29.916 6.832 -19.412 1.00 66.44 79 MET A N 1
ATOM 633 C CA . MET A 1 79 ? 29.519 8.126 -19.977 1.00 66.44 79 MET A CA 1
ATOM 634 C C . MET A 1 79 ? 28.890 7.977 -21.367 1.00 66.44 79 MET A C 1
ATOM 636 O O . MET A 1 79 ? 27.891 8.633 -21.663 1.00 66.44 79 MET A O 1
ATOM 640 N N . LEU A 1 80 ? 29.433 7.097 -22.212 1.00 66.81 80 LEU A N 1
ATOM 641 C CA . LEU A 1 80 ? 28.847 6.798 -23.520 1.00 66.81 80 LEU A CA 1
ATOM 642 C C . LEU A 1 80 ? 27.480 6.115 -23.397 1.00 66.81 80 LEU A C 1
ATOM 644 O O . LEU A 1 80 ? 26.570 6.454 -24.151 1.00 66.81 80 LEU A O 1
ATOM 648 N N . SER A 1 81 ? 27.316 5.215 -22.426 1.00 70.00 81 SER A N 1
ATOM 649 C CA . SER A 1 81 ? 26.041 4.541 -22.143 1.00 70.00 81 SER A CA 1
ATOM 650 C C . SER A 1 81 ? 24.971 5.515 -21.631 1.00 70.00 81 SER A C 1
ATOM 652 O O . SER A 1 81 ? 23.835 5.489 -22.104 1.00 70.00 81 SER A O 1
ATOM 654 N N . VAL A 1 82 ? 25.340 6.439 -20.738 1.00 73.81 82 VAL A N 1
ATOM 655 C CA . VAL A 1 82 ? 24.475 7.536 -20.267 1.00 73.81 82 VAL A CA 1
ATOM 656 C C . VAL A 1 82 ? 24.017 8.395 -21.442 1.00 73.81 82 VAL A C 1
ATOM 658 O O . VAL A 1 82 ? 22.822 8.637 -21.612 1.00 73.81 82 VAL A O 1
ATOM 661 N N . LEU A 1 83 ? 24.950 8.825 -22.297 1.00 71.25 83 LEU A N 1
ATOM 662 C CA . LEU A 1 83 ? 24.614 9.611 -23.482 1.00 71.25 83 LEU A CA 1
ATOM 663 C C . LEU A 1 83 ? 23.686 8.823 -24.408 1.00 71.25 83 LEU A C 1
ATOM 665 O O . LEU A 1 83 ? 22.663 9.355 -24.820 1.00 71.25 83 LEU A O 1
ATOM 669 N N . ALA A 1 84 ? 23.981 7.554 -24.690 1.00 71.69 84 ALA A N 1
ATOM 670 C CA . ALA A 1 84 ? 23.139 6.696 -25.519 1.00 71.69 84 ALA A CA 1
ATOM 671 C C . ALA A 1 84 ? 21.693 6.623 -25.015 1.00 71.69 84 ALA A C 1
ATOM 673 O O . ALA A 1 84 ? 20.760 6.787 -25.802 1.00 71.69 84 ALA A O 1
ATOM 674 N N . LEU A 1 85 ? 21.507 6.430 -23.708 1.00 78.81 85 LEU A N 1
ATOM 675 C CA . LEU A 1 85 ? 20.188 6.351 -23.086 1.00 78.81 85 LEU A CA 1
ATOM 676 C C . LEU A 1 85 ? 19.473 7.708 -23.066 1.00 78.81 85 LEU A C 1
ATOM 678 O O . LEU A 1 85 ? 18.287 7.771 -23.371 1.00 78.81 85 LEU A O 1
ATOM 682 N N . ARG A 1 86 ? 20.172 8.822 -22.813 1.00 77.25 86 ARG A N 1
ATOM 683 C CA . ARG A 1 86 ? 19.580 10.171 -22.938 1.00 77.25 86 ARG A CA 1
ATOM 684 C C . ARG A 1 86 ? 19.133 10.470 -24.367 1.00 77.25 86 ARG A C 1
ATOM 686 O O . ARG A 1 86 ? 18.093 11.090 -24.590 1.00 77.25 86 ARG A O 1
ATOM 693 N N . LEU A 1 87 ? 19.912 10.029 -25.351 1.00 71.69 87 LEU A N 1
ATOM 694 C CA . LEU A 1 87 ? 19.558 10.156 -26.761 1.00 71.69 87 LEU A CA 1
ATOM 695 C C . LEU A 1 87 ? 18.347 9.277 -27.082 1.00 71.69 87 LEU A C 1
ATOM 697 O O . LEU A 1 87 ? 17.411 9.764 -27.709 1.00 71.69 87 LEU A O 1
ATOM 701 N N . LEU A 1 88 ? 18.322 8.035 -26.593 1.00 75.50 88 LEU A N 1
ATOM 702 C CA . LEU A 1 88 ? 17.173 7.147 -26.722 1.00 75.50 88 LEU A CA 1
ATOM 703 C C . LEU A 1 88 ? 15.916 7.781 -26.115 1.00 75.50 88 LEU A C 1
ATOM 705 O O . LEU A 1 88 ? 14.918 7.885 -26.815 1.00 75.50 88 LEU A O 1
ATOM 709 N N . TYR A 1 89 ? 15.971 8.286 -24.882 1.00 78.75 89 TYR A N 1
ATOM 710 C CA . TYR A 1 89 ? 14.854 8.972 -24.225 1.00 78.75 89 TYR A CA 1
ATOM 711 C C . TYR A 1 89 ? 14.259 10.098 -25.086 1.00 78.75 89 TYR A C 1
ATOM 713 O O . TYR A 1 89 ? 13.046 10.157 -25.284 1.00 78.75 89 TYR A O 1
ATOM 721 N N . ASN A 1 90 ? 15.110 10.962 -25.649 1.00 71.19 90 ASN A N 1
ATOM 722 C CA . ASN A 1 90 ? 14.668 12.051 -26.525 1.00 71.19 90 ASN A CA 1
ATOM 723 C C . ASN A 1 90 ? 14.045 11.537 -27.828 1.00 71.19 90 ASN A C 1
ATOM 725 O O . ASN A 1 90 ? 13.070 12.097 -28.322 1.00 71.19 90 ASN A O 1
ATOM 729 N N . VAL A 1 91 ? 14.601 10.465 -28.384 1.00 67.88 91 VAL A N 1
ATOM 730 C CA . VAL A 1 91 ? 14.120 9.847 -29.620 1.00 67.88 91 VAL A CA 1
ATOM 731 C C . VAL A 1 91 ? 12.785 9.117 -29.388 1.00 67.88 91 VAL A C 1
ATOM 733 O O . VAL A 1 91 ? 11.913 9.168 -30.249 1.00 67.88 91 VAL A O 1
ATOM 736 N N . LEU A 1 92 ? 12.560 8.527 -28.209 1.00 69.56 92 LEU A N 1
ATOM 737 C CA . LEU A 1 92 ? 11.282 7.908 -27.828 1.00 69.56 92 LEU A CA 1
ATOM 738 C C . LEU A 1 92 ? 10.121 8.905 -27.717 1.00 69.56 92 LEU A C 1
ATOM 740 O O . LEU A 1 92 ? 8.965 8.490 -27.724 1.00 69.56 92 LEU A O 1
ATOM 744 N N . ALA A 1 93 ? 10.403 10.209 -27.655 1.00 64.88 93 ALA A N 1
ATOM 745 C CA . ALA A 1 93 ? 9.378 11.246 -27.727 1.00 64.88 93 ALA A CA 1
ATOM 746 C C . ALA A 1 93 ? 8.851 11.493 -29.158 1.00 64.88 93 ALA A C 1
ATOM 748 O O . ALA A 1 93 ? 7.863 12.208 -29.315 1.00 64.88 93 ALA A O 1
ATOM 749 N N . ALA A 1 94 ? 9.487 10.934 -30.196 1.00 64.69 94 ALA A N 1
ATOM 750 C CA . ALA A 1 94 ? 9.060 11.086 -31.585 1.00 64.69 94 ALA A CA 1
ATOM 751 C C . ALA A 1 94 ? 8.100 9.961 -32.025 1.00 64.69 94 ALA A C 1
ATOM 753 O O . ALA A 1 94 ? 8.339 8.775 -31.778 1.00 64.69 94 ALA A O 1
ATOM 754 N N . GLU A 1 95 ? 7.022 10.332 -32.722 1.00 53.94 95 GLU A N 1
ATOM 755 C CA . GLU A 1 95 ? 6.025 9.394 -33.252 1.00 53.94 95 GLU A CA 1
ATOM 756 C C . GLU A 1 95 ? 6.656 8.361 -34.212 1.00 53.94 95 GLU A C 1
ATOM 758 O O . GLU A 1 95 ? 7.510 8.688 -35.037 1.00 53.94 95 GLU A O 1
ATOM 763 N N . GLY A 1 96 ? 6.236 7.094 -34.103 1.00 57.41 96 GLY A N 1
ATOM 764 C CA . GLY A 1 96 ? 6.662 5.990 -34.980 1.00 57.41 96 GLY A CA 1
ATOM 765 C C . GLY A 1 96 ? 7.902 5.208 -34.529 1.00 57.41 96 GLY A C 1
ATOM 766 O O . GLY A 1 96 ? 8.178 4.147 -35.077 1.00 57.41 96 GLY A O 1
ATOM 767 N N . ILE A 1 97 ? 8.634 5.677 -33.514 1.00 61.81 97 ILE A N 1
ATOM 768 C CA . ILE A 1 97 ? 9.832 4.983 -33.003 1.00 61.81 97 ILE A CA 1
ATOM 769 C C . ILE A 1 97 ? 9.483 3.976 -31.902 1.00 61.81 97 ILE A C 1
ATOM 771 O O . ILE A 1 97 ? 10.112 2.924 -31.779 1.00 61.81 97 ILE A O 1
ATOM 775 N N . LEU A 1 98 ? 8.445 4.286 -31.129 1.00 63.56 98 LEU A N 1
ATOM 776 C CA . LEU A 1 98 ? 7.991 3.506 -29.982 1.00 63.56 98 LEU A CA 1
ATOM 777 C C . LEU A 1 98 ? 7.701 2.036 -30.333 1.00 63.56 98 LEU A C 1
ATOM 779 O O . LEU A 1 98 ? 8.145 1.152 -29.607 1.00 63.56 98 LEU A O 1
ATOM 783 N N . ASP A 1 99 ? 7.076 1.747 -31.479 1.00 66.12 99 ASP A N 1
ATOM 784 C CA . ASP A 1 99 ? 6.780 0.364 -31.891 1.00 66.12 99 ASP A CA 1
ATOM 785 C C . ASP A 1 99 ? 8.051 -0.481 -32.117 1.00 66.12 99 ASP A C 1
ATOM 787 O O . ASP A 1 99 ? 8.004 -1.705 -32.014 1.00 66.12 99 ASP A O 1
ATOM 791 N N . HIS A 1 100 ? 9.216 0.128 -32.362 1.00 66.69 100 HIS A N 1
ATOM 792 C CA . HIS A 1 100 ? 10.472 -0.608 -32.546 1.00 66.69 100 HIS A CA 1
ATOM 793 C C . HIS A 1 100 ? 11.112 -1.072 -31.239 1.00 66.69 100 HIS A C 1
ATOM 795 O O . HIS A 1 100 ? 11.898 -2.026 -31.260 1.00 66.69 100 HIS A O 1
ATOM 801 N N . LEU A 1 101 ? 10.730 -0.482 -30.103 1.00 69.19 101 LEU A N 1
ATOM 802 C CA . LEU A 1 101 ? 11.112 -1.009 -28.794 1.00 69.19 101 LEU A CA 1
ATOM 803 C C . LEU A 1 101 ? 10.547 -2.410 -28.540 1.00 69.19 101 LEU A C 1
ATOM 805 O O . LEU A 1 101 ? 11.145 -3.148 -27.767 1.00 69.19 101 LEU A O 1
ATOM 809 N N . SER A 1 102 ? 9.483 -2.823 -29.243 1.00 70.88 102 SER A N 1
ATOM 810 C CA . SER A 1 102 ? 8.967 -4.203 -29.182 1.00 70.88 102 SER A CA 1
ATOM 811 C C . SER A 1 102 ? 10.005 -5.265 -29.570 1.00 70.88 102 SER A C 1
ATOM 813 O O . SER A 1 102 ? 9.872 -6.428 -29.207 1.00 70.88 102 SER A O 1
ATOM 815 N N . SER A 1 103 ? 11.060 -4.875 -30.294 1.00 71.62 103 SER A N 1
ATOM 816 C CA . SER A 1 103 ? 12.152 -5.774 -30.678 1.00 71.62 103 SER A CA 1
ATOM 817 C C . SER A 1 103 ? 13.300 -5.835 -29.668 1.00 71.62 103 SER A C 1
ATOM 819 O O . SER A 1 103 ? 14.214 -6.638 -29.853 1.00 71.62 103 SER A O 1
ATOM 821 N N . PHE A 1 104 ? 13.280 -4.998 -28.626 1.00 76.56 104 PHE A N 1
ATOM 822 C CA . PHE A 1 104 ? 14.296 -4.989 -27.581 1.00 76.56 104 PHE A CA 1
ATOM 823 C C . PHE A 1 104 ? 13.802 -5.793 -26.365 1.00 76.56 104 PHE A C 1
ATOM 825 O O . PHE A 1 104 ? 12.857 -5.358 -25.707 1.00 76.56 104 PHE A O 1
ATOM 832 N N . PRO A 1 105 ? 14.409 -6.958 -26.060 1.00 83.50 105 PRO A N 1
ATOM 833 C CA . PRO A 1 105 ? 13.935 -7.837 -24.993 1.00 83.50 105 PRO A CA 1
ATOM 834 C C . PRO A 1 105 ? 13.919 -7.157 -23.623 1.00 83.50 105 PRO A C 1
ATOM 836 O O . PRO A 1 105 ? 14.873 -6.461 -23.259 1.00 83.50 105 PRO A O 1
ATOM 839 N N . LEU A 1 106 ? 12.890 -7.430 -22.817 1.00 89.25 106 LEU A N 1
ATOM 840 C CA . LEU A 1 106 ? 12.803 -6.920 -21.444 1.00 89.25 106 LEU A CA 1
ATOM 841 C C . LEU A 1 106 ? 13.986 -7.365 -20.571 1.00 89.25 106 LEU A C 1
ATOM 843 O O . LEU A 1 106 ? 14.455 -6.587 -19.743 1.00 89.25 106 LEU A O 1
ATOM 847 N N . SER A 1 107 ? 14.553 -8.551 -20.822 1.00 86.19 107 SER A N 1
ATOM 848 C CA . SER A 1 107 ? 15.771 -9.021 -20.146 1.00 86.19 107 SER A CA 1
ATOM 849 C C . SER A 1 107 ? 16.930 -8.025 -20.252 1.00 86.19 107 SER A C 1
ATOM 851 O O . SER A 1 107 ? 17.741 -7.910 -19.337 1.00 86.19 107 SER A O 1
ATOM 853 N N . ASN A 1 108 ? 17.026 -7.291 -21.365 1.00 84.25 108 ASN 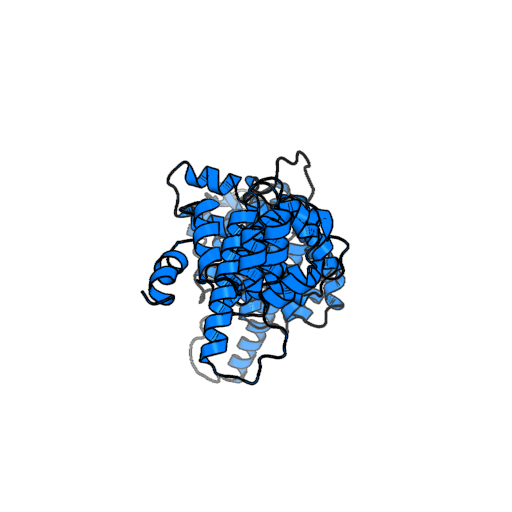A N 1
ATOM 854 C CA . ASN A 1 108 ? 18.082 -6.305 -21.555 1.00 84.25 108 ASN A CA 1
ATOM 855 C C . ASN A 1 108 ? 17.800 -5.028 -20.761 1.00 84.25 108 ASN A C 1
ATOM 857 O O . ASN A 1 108 ? 18.715 -4.501 -20.138 1.00 84.25 108 ASN A O 1
ATOM 861 N N . TRP A 1 109 ? 16.546 -4.565 -20.710 1.00 88.00 109 TRP A N 1
ATOM 862 C CA . TRP A 1 109 ? 16.154 -3.455 -19.833 1.00 88.00 109 TRP A CA 1
ATOM 863 C C . TRP A 1 109 ? 16.474 -3.750 -18.368 1.00 88.00 109 TRP A C 1
ATOM 865 O O . TRP A 1 109 ? 17.058 -2.912 -17.686 1.00 88.00 109 TRP A O 1
ATOM 875 N N . ARG A 1 110 ? 16.169 -4.967 -17.908 1.00 90.31 110 ARG A N 1
ATOM 876 C CA . ARG A 1 110 ? 16.489 -5.413 -16.547 1.00 90.31 110 ARG A CA 1
ATOM 877 C C . ARG A 1 110 ? 17.991 -5.442 -16.276 1.00 90.31 110 ARG A C 1
ATOM 879 O O . ARG A 1 110 ? 18.435 -4.963 -15.239 1.00 90.31 110 ARG A O 1
ATOM 886 N N . LYS A 1 111 ? 18.798 -5.948 -17.218 1.00 84.94 111 LYS A N 1
ATOM 887 C CA . LYS A 1 111 ? 20.269 -5.906 -17.109 1.00 84.94 111 LYS A CA 1
ATOM 888 C C . LYS A 1 111 ? 20.784 -4.474 -16.961 1.00 84.94 111 LYS A C 1
ATOM 890 O O . LYS A 1 111 ? 21.611 -4.226 -16.093 1.00 84.94 111 LYS A O 1
ATOM 895 N N . LEU A 1 112 ? 20.262 -3.539 -17.757 1.00 84.50 112 LEU A N 1
ATOM 896 C CA . LEU A 1 112 ? 20.630 -2.123 -17.671 1.00 84.50 112 LEU A CA 1
ATOM 897 C C . LEU A 1 112 ? 20.247 -1.501 -16.326 1.00 84.50 112 LEU A C 1
ATOM 899 O O . LEU A 1 112 ? 21.035 -0.750 -15.762 1.00 84.50 112 LEU A O 1
ATOM 903 N N . LEU A 1 113 ? 19.071 -1.842 -15.797 1.00 87.50 113 LEU A N 1
ATOM 904 C CA . LEU A 1 113 ? 18.571 -1.342 -14.514 1.00 87.50 113 LEU A CA 1
ATOM 905 C C . LEU A 1 113 ? 19.413 -1.804 -13.310 1.00 87.50 113 LEU A C 1
ATOM 907 O O . LEU A 1 113 ? 19.377 -1.186 -12.251 1.00 87.50 113 LEU A O 1
ATOM 911 N N . ARG A 1 114 ? 20.186 -2.886 -13.454 1.00 84.44 114 ARG A N 1
ATOM 912 C CA . ARG A 1 114 ? 21.113 -3.367 -12.414 1.00 84.44 114 ARG A CA 1
ATOM 913 C C . ARG A 1 114 ? 22.440 -2.604 -12.398 1.00 84.44 114 ARG A C 1
ATOM 915 O O . ARG A 1 114 ? 23.218 -2.750 -11.457 1.00 84.44 114 ARG A O 1
ATOM 922 N N . ILE A 1 115 ? 22.710 -1.787 -13.415 1.00 83.12 115 ILE A N 1
ATOM 923 C CA . ILE A 1 115 ? 23.916 -0.964 -13.502 1.00 83.12 115 ILE A CA 1
ATOM 924 C C . ILE A 1 115 ? 23.619 0.380 -12.832 1.00 83.12 115 ILE A C 1
ATOM 926 O O . ILE A 1 115 ? 23.188 1.318 -13.494 1.00 83.12 115 ILE A O 1
ATOM 930 N N . LEU A 1 116 ? 23.895 0.480 -11.524 1.00 82.44 116 LEU A N 1
ATOM 931 C CA . LEU A 1 116 ? 23.560 1.645 -10.681 1.00 82.44 116 LEU A CA 1
ATOM 932 C C . LEU A 1 116 ? 23.830 3.024 -11.330 1.00 82.44 116 LEU A C 1
ATOM 934 O O . LEU A 1 116 ? 22.947 3.880 -11.252 1.00 82.44 116 LEU A O 1
ATOM 938 N N . PRO A 1 117 ? 24.981 3.272 -11.999 1.00 81.38 117 PRO A N 1
ATOM 939 C CA . PRO A 1 117 ? 25.237 4.553 -12.667 1.00 81.38 117 PRO A CA 1
ATOM 940 C C . PRO A 1 117 ? 24.277 4.920 -13.807 1.00 81.38 117 PRO A C 1
ATOM 942 O O . PRO A 1 117 ? 24.274 6.072 -14.225 1.00 81.38 117 PRO A O 1
ATOM 945 N N . LEU A 1 118 ? 23.514 3.963 -14.341 1.00 83.19 118 LEU A N 1
ATOM 946 C CA . LEU A 1 118 ? 22.596 4.148 -15.468 1.00 83.19 118 LEU A CA 1
ATOM 947 C C . LEU A 1 118 ? 21.125 4.202 -15.037 1.00 83.19 118 LEU A C 1
ATOM 949 O O . LEU A 1 118 ? 20.262 4.457 -15.876 1.00 83.19 118 LEU A O 1
ATOM 953 N N . ASN A 1 119 ? 20.811 3.964 -13.759 1.00 87.12 119 ASN A N 1
ATOM 954 C CA . ASN A 1 119 ? 19.432 3.785 -13.294 1.00 87.12 119 ASN A CA 1
ATOM 955 C C . ASN A 1 119 ? 18.519 4.962 -13.658 1.00 87.12 119 ASN A C 1
ATOM 957 O O . ASN A 1 119 ? 17.377 4.747 -14.065 1.00 87.12 119 ASN A O 1
ATOM 961 N N . VAL A 1 120 ? 19.010 6.200 -13.560 1.00 85.44 120 VAL A N 1
ATOM 962 C CA . VAL A 1 120 ? 18.228 7.403 -13.891 1.00 85.44 120 VAL A CA 1
ATOM 963 C C . VAL A 1 120 ? 17.859 7.411 -15.373 1.00 85.44 120 VAL A C 1
ATOM 965 O O . VAL A 1 120 ? 16.690 7.534 -15.728 1.00 85.44 120 VAL A O 1
ATOM 968 N N . GLU A 1 121 ? 18.831 7.221 -16.259 1.00 86.06 121 GLU A N 1
ATOM 969 C CA . GLU A 1 121 ? 18.599 7.224 -17.699 1.00 86.06 121 GLU A CA 1
ATOM 970 C C . GLU A 1 121 ? 17.768 6.020 -18.176 1.00 86.06 121 GLU A C 1
ATOM 972 O O . GLU A 1 121 ? 16.940 6.155 -19.083 1.00 86.06 121 GLU A O 1
ATOM 977 N N . VAL A 1 122 ? 17.954 4.847 -17.561 1.00 89.31 122 VAL A N 1
ATOM 978 C CA . VAL A 1 122 ? 17.168 3.639 -17.854 1.00 89.31 122 VAL A CA 1
ATOM 979 C C . VAL A 1 122 ? 15.713 3.839 -17.440 1.00 89.31 122 VAL A C 1
ATOM 981 O O . VAL A 1 122 ? 14.815 3.632 -18.256 1.00 89.31 122 VAL A O 1
ATOM 984 N N . THR A 1 123 ? 15.465 4.298 -16.210 1.00 90.50 123 THR A N 1
ATOM 985 C CA . THR A 1 123 ? 14.104 4.576 -15.722 1.00 90.50 123 THR A CA 1
ATOM 986 C C . THR A 1 123 ? 13.433 5.684 -16.532 1.00 90.50 123 THR A C 1
ATOM 988 O O . THR A 1 123 ? 12.245 5.572 -16.842 1.00 90.50 123 THR A O 1
ATOM 991 N N . ALA A 1 124 ? 14.185 6.695 -16.985 1.00 87.50 124 ALA A N 1
ATOM 992 C CA . ALA A 1 124 ? 13.685 7.711 -17.908 1.00 87.50 124 ALA A CA 1
ATOM 993 C C . ALA A 1 124 ? 13.171 7.091 -19.212 1.00 87.50 124 ALA A C 1
ATOM 995 O O . ALA A 1 124 ? 12.035 7.355 -19.616 1.00 87.50 124 ALA A O 1
ATOM 996 N N . CYS A 1 125 ? 13.960 6.228 -19.856 1.00 87.19 125 CYS A N 1
ATOM 997 C CA . CYS A 1 125 ? 13.535 5.541 -21.077 1.00 87.19 125 CYS A CA 1
ATOM 998 C C . CYS A 1 125 ? 12.317 4.640 -20.839 1.00 87.19 125 CYS A C 1
ATOM 1000 O O . CYS A 1 125 ? 11.359 4.690 -21.614 1.00 87.19 125 CYS A O 1
ATOM 1002 N N . LEU A 1 126 ? 12.324 3.863 -19.751 1.00 91.62 126 LEU A N 1
ATOM 1003 C CA . LEU A 1 126 ? 11.218 2.982 -19.376 1.00 91.62 126 LEU A CA 1
ATOM 1004 C C . LEU A 1 126 ? 9.919 3.768 -19.169 1.00 91.62 126 LEU A C 1
ATOM 1006 O O . LEU A 1 126 ? 8.881 3.353 -19.677 1.00 91.62 126 LEU A O 1
ATOM 1010 N N . SER A 1 127 ? 9.976 4.947 -18.539 1.00 89.75 127 SER A N 1
ATOM 1011 C CA . SER A 1 127 ? 8.801 5.808 -18.325 1.00 89.75 127 SER A CA 1
ATOM 1012 C C . SER A 1 127 ? 8.092 6.218 -19.625 1.00 89.75 127 SER A C 1
ATOM 1014 O O . SER A 1 127 ? 6.875 6.385 -19.643 1.00 89.75 127 SER A O 1
ATOM 1016 N N . LYS A 1 128 ? 8.831 6.340 -20.739 1.00 84.69 128 LYS A N 1
ATOM 1017 C CA . LYS A 1 128 ? 8.270 6.598 -22.078 1.00 84.69 128 LYS A CA 1
ATOM 1018 C C . LYS A 1 128 ? 7.838 5.320 -22.789 1.00 84.69 128 LYS A C 1
ATOM 1020 O O . LYS A 1 128 ? 6.939 5.359 -23.624 1.00 84.69 128 LYS A O 1
ATOM 1025 N N . ALA A 1 129 ? 8.480 4.202 -22.467 1.00 88.12 129 ALA A N 1
ATOM 1026 C CA . ALA A 1 129 ? 8.221 2.907 -23.073 1.00 88.12 129 ALA A CA 1
ATOM 1027 C C . ALA A 1 129 ? 7.035 2.155 -22.446 1.00 88.12 129 ALA A C 1
ATOM 1029 O O . ALA A 1 129 ? 6.576 1.198 -23.064 1.00 88.12 129 ALA A O 1
ATOM 1030 N N . ALA A 1 130 ? 6.517 2.573 -21.282 1.00 90.31 130 ALA A N 1
ATOM 1031 C CA . ALA A 1 130 ? 5.437 1.890 -20.555 1.00 90.31 130 ALA A CA 1
ATOM 1032 C C . ALA A 1 130 ? 4.256 1.419 -21.443 1.00 90.31 130 ALA A C 1
ATOM 1034 O O . ALA A 1 130 ? 3.943 0.226 -21.396 1.00 90.31 130 ALA A O 1
ATOM 1035 N N . PRO A 1 131 ? 3.686 2.246 -22.353 1.00 88.62 131 PRO A N 1
ATOM 1036 C CA . PRO A 1 131 ? 2.594 1.798 -23.223 1.00 88.62 131 PRO A CA 1
ATOM 1037 C C . PRO A 1 131 ? 2.981 0.663 -24.177 1.00 88.62 131 PRO A C 1
ATOM 1039 O O . PRO A 1 131 ? 2.175 -0.216 -24.475 1.00 88.62 131 PRO A O 1
ATOM 1042 N N . ILE A 1 132 ? 4.217 0.681 -24.676 1.00 87.44 132 ILE A N 1
ATOM 1043 C CA . ILE A 1 132 ? 4.740 -0.344 -25.585 1.00 87.44 132 ILE A CA 1
ATOM 1044 C C . ILE A 1 132 ? 5.093 -1.610 -24.817 1.00 87.44 132 ILE A C 1
ATOM 1046 O O . ILE A 1 132 ? 4.822 -2.704 -25.309 1.00 87.44 132 ILE A O 1
ATOM 1050 N N . ILE A 1 133 ? 5.666 -1.458 -23.620 1.00 90.38 133 ILE A N 1
ATOM 1051 C CA . ILE A 1 133 ? 5.978 -2.570 -22.722 1.00 90.38 133 ILE A CA 1
ATOM 1052 C C . ILE A 1 133 ? 4.701 -3.355 -22.431 1.00 90.38 133 ILE A C 1
ATOM 1054 O O . ILE A 1 133 ? 4.667 -4.556 -22.677 1.00 90.38 133 ILE A O 1
ATOM 1058 N N . HIS A 1 134 ? 3.628 -2.671 -22.034 1.00 90.94 134 HIS A N 1
ATOM 1059 C CA . HIS A 1 134 ? 2.321 -3.297 -21.860 1.00 90.94 134 HIS A CA 1
ATOM 1060 C C . HIS A 1 134 ? 1.815 -3.925 -23.167 1.00 90.94 134 HIS A C 1
ATOM 1062 O O . HIS A 1 134 ? 1.635 -5.130 -23.265 1.00 90.94 134 HIS A O 1
ATOM 1068 N N . LYS A 1 135 ? 1.686 -3.146 -24.245 1.00 89.88 135 LYS A N 1
ATOM 1069 C CA . LYS A 1 135 ? 1.107 -3.631 -25.511 1.00 89.88 135 LYS A CA 1
ATOM 1070 C C . LYS A 1 135 ? 1.792 -4.882 -26.087 1.00 89.88 135 LYS A C 1
ATOM 1072 O O . LYS A 1 135 ? 1.120 -5.685 -26.732 1.00 89.88 135 LYS A O 1
ATOM 1077 N N . HIS A 1 136 ? 3.109 -5.023 -25.926 1.00 88.50 136 HIS A N 1
ATOM 1078 C CA . HIS A 1 136 ? 3.886 -6.068 -26.601 1.00 88.50 136 HIS A CA 1
ATOM 1079 C C . HIS A 1 136 ? 4.445 -7.153 -25.683 1.00 88.50 136 HIS A C 1
ATOM 1081 O O . HIS A 1 136 ? 4.729 -8.242 -26.181 1.00 88.50 136 HIS A O 1
ATOM 1087 N N . PHE A 1 137 ? 4.603 -6.886 -24.387 1.00 89.69 137 PHE A N 1
ATOM 1088 C CA . PHE A 1 137 ? 5.326 -7.781 -23.489 1.00 89.69 137 PHE A CA 1
ATOM 1089 C C . PHE A 1 137 ? 4.515 -8.264 -22.284 1.00 89.69 137 PHE A C 1
ATOM 1091 O O . PHE A 1 137 ? 5.087 -8.986 -21.486 1.00 89.69 137 PHE A O 1
ATOM 1098 N N . THR A 1 138 ? 3.212 -7.982 -22.146 1.00 87.94 138 THR A N 1
ATOM 1099 C CA . THR A 1 138 ? 2.404 -8.510 -21.014 1.00 87.94 138 THR A CA 1
ATOM 1100 C C . THR A 1 138 ? 2.511 -10.032 -20.835 1.00 87.94 138 THR A C 1
ATOM 1102 O O . THR A 1 138 ? 2.433 -10.541 -19.728 1.00 87.94 138 THR A O 1
ATOM 1105 N N . LEU A 1 139 ? 2.712 -10.787 -21.921 1.00 88.44 139 LEU A N 1
ATOM 1106 C CA . LEU A 1 139 ? 2.859 -12.249 -21.868 1.00 88.44 139 LEU A CA 1
ATOM 1107 C C . LEU A 1 139 ? 4.323 -12.724 -21.800 1.00 88.44 139 LEU A C 1
ATOM 1109 O O . LEU A 1 139 ? 4.575 -13.928 -21.837 1.00 88.44 139 LEU A O 1
ATOM 1113 N N . ASP A 1 140 ? 5.285 -11.803 -21.761 1.00 91.44 140 ASP A N 1
ATOM 1114 C CA . ASP A 1 140 ? 6.711 -12.110 -21.658 1.00 91.44 140 ASP A CA 1
ATOM 1115 C C . ASP A 1 140 ? 7.065 -12.498 -20.213 1.00 91.44 140 ASP A C 1
ATOM 1117 O O . ASP A 1 140 ? 6.622 -11.862 -19.257 1.00 91.44 140 ASP A O 1
ATOM 1121 N N . SER A 1 141 ? 7.894 -13.530 -20.035 1.00 90.88 141 SER A N 1
ATOM 1122 C CA . SER A 1 141 ? 8.318 -13.993 -18.706 1.00 90.88 141 SER A CA 1
ATOM 1123 C C . SER A 1 141 ? 9.093 -12.941 -17.911 1.00 90.88 141 SER A C 1
ATOM 1125 O O . SER A 1 141 ? 9.166 -13.030 -16.690 1.00 90.88 141 SER A O 1
ATOM 1127 N N . GLU A 1 142 ? 9.678 -11.954 -18.588 1.00 91.81 142 GLU A N 1
ATOM 1128 C CA . GLU A 1 142 ? 10.440 -10.861 -17.985 1.00 91.81 142 GLU A CA 1
ATOM 1129 C C . GLU A 1 142 ? 9.569 -9.641 -17.634 1.00 91.81 142 GLU A C 1
ATOM 1131 O O . GLU A 1 142 ? 10.078 -8.678 -17.059 1.00 91.81 142 GLU A O 1
ATOM 1136 N N . TYR A 1 143 ? 8.264 -9.666 -17.937 1.00 92.19 143 TYR A N 1
ATOM 1137 C CA . TYR A 1 143 ? 7.345 -8.557 -17.664 1.00 92.19 143 TYR A CA 1
ATOM 1138 C C . TYR A 1 143 ? 7.152 -8.304 -16.172 1.00 92.19 143 TYR A C 1
ATOM 1140 O O . TYR A 1 143 ? 7.466 -7.215 -15.690 1.00 92.19 143 TYR A O 1
ATOM 1148 N N . ALA A 1 144 ? 6.690 -9.302 -15.417 1.00 92.25 144 ALA A N 1
ATOM 1149 C CA . ALA A 1 144 ? 6.544 -9.173 -13.969 1.00 92.25 144 ALA A CA 1
ATOM 1150 C C . ALA A 1 144 ? 7.896 -8.900 -13.274 1.00 92.25 144 ALA A C 1
ATOM 1152 O O . ALA A 1 144 ? 7.977 -7.928 -12.523 1.00 92.25 144 ALA A O 1
ATOM 1153 N N . PRO A 1 145 ? 8.991 -9.615 -13.600 1.00 94.38 145 PRO A N 1
ATOM 1154 C CA . PRO A 1 145 ? 10.299 -9.320 -13.022 1.00 94.38 145 PRO A CA 1
ATOM 1155 C C . PRO A 1 145 ? 10.841 -7.904 -13.298 1.00 94.38 145 PRO A C 1
ATOM 1157 O O . PRO A 1 145 ? 11.602 -7.375 -12.492 1.00 94.38 145 PRO A O 1
ATOM 1160 N N . LEU A 1 146 ? 10.478 -7.261 -14.416 1.00 95.31 146 LEU A N 1
ATOM 1161 C CA . LEU A 1 146 ? 10.836 -5.857 -14.664 1.00 95.31 146 LEU A CA 1
ATOM 1162 C C . LEU A 1 146 ? 10.109 -4.905 -13.702 1.00 95.31 146 LEU A C 1
ATOM 1164 O O . LEU A 1 146 ? 10.723 -3.975 -13.179 1.00 95.31 146 LEU A O 1
ATOM 1168 N N . HIS A 1 147 ? 8.812 -5.123 -13.479 1.00 95.50 147 HIS A N 1
ATOM 1169 C CA . HIS A 1 147 ? 8.024 -4.324 -12.536 1.00 95.50 147 HIS A CA 1
ATOM 1170 C C . HIS A 1 147 ? 8.503 -4.527 -11.100 1.00 95.50 147 HIS A C 1
ATOM 1172 O O . HIS A 1 147 ? 8.580 -3.562 -10.345 1.00 95.50 147 HIS A O 1
ATOM 1178 N N . GLU A 1 148 ? 8.871 -5.758 -10.752 1.00 95.00 148 GLU A N 1
ATOM 1179 C CA . GLU A 1 148 ? 9.506 -6.096 -9.482 1.00 95.00 148 GLU A CA 1
ATOM 1180 C C . GLU A 1 148 ? 10.822 -5.331 -9.291 1.00 95.00 148 GLU A C 1
ATOM 1182 O O . GLU A 1 148 ? 10.942 -4.588 -8.316 1.00 95.00 148 GLU A O 1
ATOM 1187 N N . ASP A 1 149 ? 11.767 -5.429 -10.238 1.00 94.50 149 ASP A N 1
ATOM 1188 C CA . ASP A 1 149 ? 13.061 -4.739 -10.141 1.00 94.50 149 ASP A CA 1
ATOM 1189 C C . ASP A 1 149 ? 12.864 -3.215 -9.954 1.00 94.50 149 ASP A C 1
ATOM 1191 O O . ASP A 1 149 ? 13.549 -2.583 -9.148 1.00 94.50 149 ASP A O 1
ATOM 1195 N N . LEU A 1 150 ? 11.898 -2.616 -10.665 1.00 95.25 150 LEU A N 1
ATOM 1196 C CA . LEU A 1 150 ? 11.567 -1.191 -10.541 1.00 95.25 150 LEU A CA 1
ATOM 1197 C C . LEU A 1 150 ? 10.890 -0.837 -9.212 1.00 95.25 150 LEU A C 1
ATOM 1199 O O . LEU A 1 150 ? 11.177 0.222 -8.656 1.00 95.25 150 LEU A O 1
ATOM 1203 N N . ALA A 1 151 ? 9.989 -1.678 -8.706 1.00 95.19 151 ALA A N 1
ATOM 1204 C CA . ALA A 1 151 ? 9.270 -1.422 -7.459 1.00 95.19 151 ALA A CA 1
ATOM 1205 C C . ALA A 1 151 ? 10.201 -1.535 -6.247 1.00 95.19 151 ALA A C 1
ATOM 1207 O O . ALA A 1 151 ? 10.129 -0.716 -5.324 1.00 95.19 151 ALA A O 1
ATOM 1208 N N . VAL A 1 152 ? 11.107 -2.517 -6.273 1.00 93.25 152 VAL A N 1
ATOM 1209 C CA . VAL A 1 152 ? 12.169 -2.673 -5.275 1.00 93.25 152 VAL A CA 1
ATOM 1210 C C . VAL A 1 152 ? 13.103 -1.468 -5.328 1.00 93.25 152 VAL A C 1
ATOM 1212 O O . VAL A 1 152 ? 13.281 -0.805 -4.309 1.00 93.25 152 VAL A O 1
ATOM 1215 N N . LEU A 1 153 ? 13.597 -1.096 -6.518 1.00 92.62 153 LEU A N 1
ATOM 1216 C CA . LEU A 1 153 ? 14.448 0.087 -6.681 1.00 92.62 153 LEU A CA 1
ATOM 1217 C C . LEU A 1 153 ? 13.765 1.360 -6.156 1.00 92.62 153 LEU A C 1
ATOM 1219 O O . LEU A 1 153 ? 14.383 2.139 -5.436 1.00 92.62 153 LEU A O 1
ATOM 1223 N N . PHE A 1 154 ? 12.485 1.565 -6.474 1.00 92.06 154 PHE A N 1
ATOM 1224 C CA . PHE A 1 154 ? 11.713 2.703 -5.973 1.00 92.06 154 PHE A CA 1
ATOM 1225 C C . PHE A 1 154 ? 11.661 2.737 -4.440 1.00 92.06 154 PHE A C 1
ATOM 1227 O O . PHE A 1 154 ? 11.793 3.806 -3.841 1.00 92.06 154 PHE A O 1
ATOM 1234 N N . SER A 1 155 ? 11.467 1.573 -3.817 1.00 87.81 155 SER A N 1
ATOM 1235 C CA . SER A 1 155 ? 11.298 1.430 -2.368 1.00 87.81 155 SER A CA 1
ATOM 1236 C C . SER A 1 155 ? 12.612 1.541 -1.590 1.00 87.81 155 SER A C 1
ATOM 1238 O O . SER A 1 155 ? 12.599 1.973 -0.440 1.00 87.81 155 SER A O 1
ATOM 1240 N N . GLU A 1 156 ? 13.738 1.159 -2.194 1.00 88.69 156 GLU A N 1
ATOM 1241 C CA . GLU A 1 156 ? 15.065 1.198 -1.564 1.00 88.69 156 GLU A CA 1
ATOM 1242 C C . GLU A 1 156 ? 15.732 2.578 -1.625 1.00 88.69 156 GLU A C 1
ATOM 1244 O O . GLU A 1 156 ? 16.609 2.883 -0.810 1.00 88.69 156 GLU A O 1
ATOM 1249 N N . LEU A 1 157 ? 15.333 3.433 -2.571 1.00 84.69 157 LEU A N 1
ATOM 1250 C CA . LEU A 1 157 ? 15.859 4.791 -2.645 1.00 84.69 157 LEU A CA 1
ATOM 1251 C C . LEU A 1 157 ? 15.475 5.608 -1.397 1.00 84.69 157 LEU A C 1
ATOM 1253 O O . LEU A 1 157 ? 14.359 5.479 -0.898 1.00 84.69 157 LEU A O 1
ATOM 1257 N N . PRO A 1 158 ? 16.331 6.531 -0.921 1.00 80.69 158 PRO A N 1
ATOM 1258 C CA . PRO A 1 158 ? 15.957 7.471 0.135 1.00 80.69 158 PRO A CA 1
ATOM 1259 C C . PRO A 1 158 ? 14.710 8.295 -0.227 1.00 80.69 158 PRO A C 1
ATOM 1261 O O . PRO A 1 158 ? 14.464 8.561 -1.403 1.00 80.69 158 PRO A O 1
ATOM 1264 N N . GLU A 1 159 ? 13.950 8.753 0.771 1.00 70.12 159 GLU A N 1
ATOM 1265 C CA . GLU A 1 159 ? 12.729 9.562 0.567 1.00 70.12 159 GLU A CA 1
ATOM 1266 C C . GLU A 1 159 ? 12.977 10.856 -0.232 1.00 70.12 159 GLU A C 1
ATOM 1268 O O . GLU A 1 159 ? 12.101 11.318 -0.952 1.00 70.12 159 GLU A O 1
ATOM 1273 N N . TYR A 1 160 ? 14.184 11.423 -0.144 1.00 71.44 160 TYR A N 1
ATOM 1274 C CA . TYR A 1 160 ? 14.590 12.642 -0.856 1.00 71.44 160 TYR A CA 1
ATOM 1275 C C . TYR A 1 160 ? 15.208 12.385 -2.242 1.00 71.44 160 TYR A C 1
ATOM 1277 O O . TYR A 1 160 ? 15.662 13.329 -2.890 1.00 71.44 160 TYR A O 1
ATOM 1285 N N . ALA A 1 161 ? 15.302 11.127 -2.681 1.00 77.25 161 ALA A N 1
ATOM 1286 C CA . ALA A 1 161 ? 15.821 10.804 -4.004 1.00 77.25 161 ALA A CA 1
ATOM 1287 C C . ALA A 1 161 ? 14.811 11.184 -5.096 1.00 77.25 161 ALA A C 1
ATOM 1289 O O . ALA A 1 161 ? 13.600 11.088 -4.898 1.00 77.25 161 ALA A O 1
ATOM 1290 N N . ASP A 1 162 ? 15.306 11.567 -6.274 1.00 77.44 162 ASP A N 1
ATOM 1291 C CA . ASP A 1 162 ? 14.438 11.803 -7.425 1.00 77.44 162 ASP A CA 1
ATOM 1292 C C . ASP A 1 162 ? 13.866 10.471 -7.937 1.00 77.44 162 ASP A C 1
ATOM 1294 O O . ASP A 1 162 ? 14.588 9.613 -8.449 1.00 77.44 162 ASP A O 1
ATOM 1298 N N . ARG A 1 163 ? 12.550 10.303 -7.782 1.00 83.94 163 ARG A N 1
ATOM 1299 C CA . ARG A 1 163 ? 11.793 9.131 -8.243 1.00 83.94 163 ARG A CA 1
ATOM 1300 C C . ARG A 1 163 ? 10.899 9.446 -9.445 1.00 83.94 163 ARG A C 1
ATOM 1302 O O . ARG A 1 163 ? 10.091 8.606 -9.835 1.00 83.94 163 ARG A O 1
ATOM 1309 N N . SER A 1 164 ? 11.035 10.628 -10.053 1.00 82.44 164 SER A N 1
ATOM 1310 C CA . SER A 1 164 ? 10.077 11.175 -11.026 1.00 82.44 164 SER A CA 1
ATOM 1311 C C . SER A 1 164 ? 9.802 10.237 -12.202 1.00 82.44 164 SER A C 1
ATOM 1313 O O . SER A 1 164 ? 8.646 10.027 -12.565 1.00 82.44 164 SER A O 1
ATOM 1315 N N . PHE A 1 165 ? 10.834 9.615 -12.779 1.00 87.19 165 PHE A N 1
ATOM 1316 C CA . PHE A 1 165 ? 10.649 8.707 -13.916 1.00 87.19 165 PHE A CA 1
ATOM 1317 C C . PHE A 1 165 ? 9.961 7.394 -13.547 1.00 87.19 165 PHE A C 1
ATOM 1319 O O . PHE A 1 165 ? 9.099 6.930 -14.290 1.00 87.19 165 PHE A O 1
ATOM 1326 N N . MET A 1 166 ? 10.294 6.815 -12.392 1.00 90.62 166 MET A N 1
ATOM 1327 C CA . MET A 1 166 ? 9.625 5.607 -11.904 1.00 90.62 166 MET A CA 1
ATOM 1328 C C . MET A 1 166 ? 8.175 5.899 -11.519 1.00 90.62 166 MET A C 1
ATOM 1330 O O . MET A 1 166 ? 7.288 5.119 -11.850 1.00 90.62 166 MET A O 1
ATOM 1334 N N . THR A 1 167 ? 7.916 7.062 -10.916 1.00 88.69 167 THR A N 1
ATOM 1335 C CA . THR A 1 167 ? 6.561 7.565 -10.677 1.00 88.69 167 THR A CA 1
ATOM 1336 C C . THR A 1 167 ? 5.771 7.631 -11.981 1.00 88.69 167 THR A C 1
ATOM 1338 O O . THR A 1 167 ? 4.684 7.071 -12.047 1.00 88.69 167 THR A O 1
ATOM 1341 N N . VAL A 1 168 ? 6.315 8.238 -13.043 1.00 87.25 168 VAL A N 1
ATOM 1342 C CA . VAL A 1 168 ? 5.640 8.305 -14.355 1.00 87.25 168 VAL A CA 1
ATOM 1343 C C . VAL A 1 168 ? 5.393 6.913 -14.939 1.00 87.25 168 VAL A C 1
ATOM 1345 O O . VAL A 1 168 ? 4.311 6.664 -15.469 1.00 87.25 168 VAL A O 1
ATOM 1348 N N . PHE A 1 169 ? 6.366 6.005 -14.821 1.00 92.50 169 PHE A N 1
ATOM 1349 C CA . PHE A 1 169 ? 6.229 4.622 -15.274 1.00 92.50 169 PHE A CA 1
ATOM 1350 C C . PHE A 1 169 ? 5.057 3.915 -14.582 1.00 92.50 169 PHE A C 1
A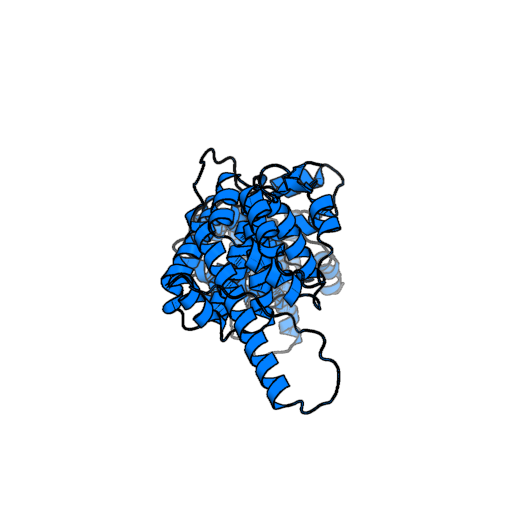TOM 1352 O O . PHE A 1 169 ? 4.128 3.474 -15.254 1.00 92.50 169 PHE A O 1
ATOM 1359 N N . PHE A 1 170 ? 5.055 3.860 -13.248 1.00 93.75 170 PHE A N 1
ATOM 1360 C CA . PHE A 1 170 ? 4.006 3.179 -12.487 1.00 93.75 170 PHE A CA 1
ATOM 1361 C C . PHE A 1 170 ? 2.649 3.874 -12.591 1.00 93.75 170 PHE A C 1
ATOM 1363 O O . PHE A 1 170 ? 1.628 3.198 -12.668 1.00 93.75 170 PHE A O 1
ATOM 1370 N N . MET A 1 171 ? 2.621 5.207 -12.658 1.00 89.38 171 MET A N 1
ATOM 1371 C CA . MET A 1 171 ? 1.388 5.965 -12.876 1.00 89.38 171 MET A CA 1
ATOM 1372 C C . MET A 1 1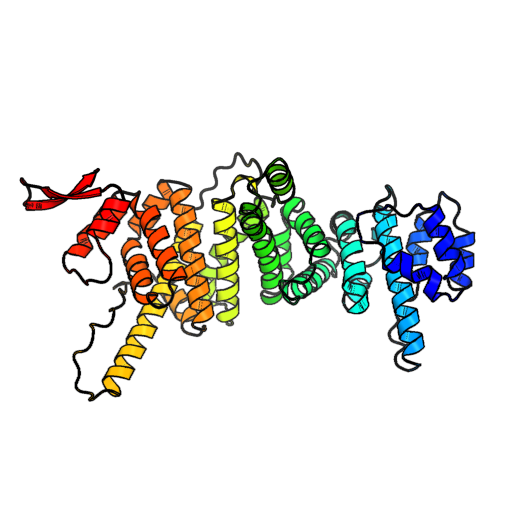71 ? 0.684 5.562 -14.166 1.00 89.38 171 MET A C 1
ATOM 1374 O O . MET A 1 171 ? -0.542 5.477 -14.180 1.00 89.38 171 MET A O 1
ATOM 1378 N N . TRP A 1 172 ? 1.439 5.292 -15.236 1.00 91.31 172 TRP A N 1
ATOM 1379 C CA . TRP A 1 172 ? 0.848 4.809 -16.478 1.00 91.31 172 TRP A CA 1
ATOM 1380 C C . TRP A 1 172 ? 0.115 3.479 -16.258 1.00 91.31 172 TRP A C 1
ATOM 1382 O O . TRP A 1 172 ? -1.053 3.376 -16.616 1.00 91.31 172 TRP A O 1
ATOM 1392 N N . PHE A 1 173 ? 0.740 2.504 -15.590 1.00 93.38 173 PHE A N 1
ATOM 1393 C CA . PHE A 1 173 ? 0.111 1.206 -15.314 1.00 93.38 173 PHE A CA 1
ATOM 1394 C C . PHE A 1 173 ? -1.068 1.310 -14.347 1.00 93.38 173 PHE A C 1
ATOM 1396 O O . PHE A 1 173 ? -2.137 0.778 -14.624 1.00 93.38 173 PHE A O 1
ATOM 1403 N N . PHE A 1 174 ? -0.930 2.050 -13.245 1.00 90.62 174 PHE A N 1
ATOM 1404 C CA . PHE A 1 174 ? -2.024 2.216 -12.290 1.00 90.62 174 PHE A CA 1
ATOM 1405 C C . PHE A 1 174 ? -3.252 2.898 -12.896 1.00 90.62 174 PHE A C 1
ATOM 1407 O O . PHE A 1 174 ? -4.363 2.639 -12.424 1.00 90.62 174 PHE A O 1
ATOM 1414 N N . ARG A 1 175 ? -3.066 3.752 -13.911 1.00 86.88 175 ARG A N 1
ATOM 1415 C CA . ARG A 1 175 ? -4.139 4.487 -14.591 1.00 86.88 175 ARG A CA 1
ATOM 1416 C C . ARG A 1 175 ? -4.722 3.755 -15.797 1.00 86.88 175 ARG A C 1
ATOM 1418 O O . ARG A 1 175 ? -5.935 3.722 -15.946 1.00 86.88 175 ARG A O 1
ATOM 1425 N N . GLU A 1 176 ? -3.877 3.223 -16.670 1.00 87.75 176 GLU A N 1
ATOM 1426 C CA . GLU A 1 176 ? -4.295 2.691 -17.973 1.00 87.75 176 GLU A CA 1
ATOM 1427 C C . GLU A 1 176 ? -4.522 1.176 -17.943 1.00 87.75 176 GLU A C 1
ATOM 1429 O O . GLU A 1 176 ? -5.346 0.661 -18.698 1.00 87.75 176 GLU A O 1
ATOM 1434 N N . ASP A 1 177 ? -3.829 0.453 -17.059 1.00 90.31 177 ASP A N 1
ATOM 1435 C CA . ASP A 1 177 ? -3.978 -0.991 -16.912 1.00 90.31 177 ASP A CA 1
ATOM 1436 C C . ASP A 1 177 ? -4.872 -1.321 -15.709 1.00 90.31 177 ASP A C 1
ATOM 1438 O O . ASP A 1 177 ? -4.467 -1.367 -14.542 1.00 90.31 177 ASP A O 1
ATOM 1442 N N . ALA A 1 178 ? -6.138 -1.581 -16.024 1.00 88.31 178 ALA A N 1
ATOM 1443 C CA . ALA A 1 178 ? -7.171 -1.927 -15.062 1.00 88.31 178 ALA A CA 1
ATOM 1444 C C . ALA A 1 178 ? -6.901 -3.232 -14.286 1.00 88.31 178 ALA A C 1
ATOM 1446 O O . ALA A 1 178 ? -7.527 -3.449 -13.247 1.00 88.31 178 ALA A O 1
ATOM 1447 N N . GLY A 1 179 ? -6.048 -4.118 -14.809 1.00 90.38 179 GLY A N 1
ATOM 1448 C CA . GLY A 1 179 ? -5.709 -5.412 -14.216 1.00 90.38 179 GLY A CA 1
ATOM 1449 C C . GLY A 1 179 ? -4.349 -5.439 -13.522 1.00 90.38 179 GLY A C 1
ATOM 1450 O O . GLY A 1 179 ? -4.009 -6.465 -12.932 1.00 90.38 179 GLY A O 1
ATOM 1451 N N . PHE A 1 180 ? -3.602 -4.334 -13.551 1.00 94.12 180 PHE A N 1
ATOM 1452 C CA . PHE A 1 180 ? -2.187 -4.296 -13.193 1.00 94.12 180 PHE A CA 1
ATOM 1453 C C . PHE A 1 180 ? -1.868 -4.901 -11.821 1.00 94.12 180 PHE A C 1
ATOM 1455 O O . PHE A 1 180 ? -0.995 -5.762 -11.704 1.00 94.12 180 PHE A O 1
ATOM 1462 N N . LEU A 1 181 ? -2.588 -4.499 -10.766 1.00 95.00 181 LEU A N 1
ATOM 1463 C CA . LEU A 1 181 ? -2.331 -5.027 -9.421 1.00 95.00 181 LEU A CA 1
ATOM 1464 C C . LEU A 1 181 ? -2.695 -6.504 -9.278 1.00 95.00 181 LEU A C 1
ATOM 1466 O O . LEU A 1 181 ? -2.007 -7.237 -8.567 1.00 95.00 181 LEU A O 1
ATOM 1470 N N . ALA A 1 182 ? -3.754 -6.946 -9.958 1.00 94.81 182 ALA A N 1
ATOM 1471 C CA . ALA A 1 182 ? -4.152 -8.348 -9.954 1.00 94.81 182 ALA A CA 1
ATOM 1472 C C . ALA A 1 182 ? -3.104 -9.220 -10.656 1.00 94.81 182 ALA A C 1
ATOM 1474 O O . ALA A 1 182 ? -2.776 -10.302 -10.171 1.00 94.81 182 ALA A O 1
ATOM 1475 N N . GLU A 1 183 ? -2.547 -8.726 -11.761 1.00 93.62 183 GLU A N 1
ATOM 1476 C CA . GLU A 1 183 ? -1.461 -9.382 -12.481 1.00 93.62 183 GLU A CA 1
ATOM 1477 C C . GLU A 1 183 ? -0.177 -9.432 -11.648 1.00 93.62 183 GLU A C 1
ATOM 1479 O O . GLU A 1 183 ? 0.398 -10.510 -11.494 1.00 93.62 183 GLU A O 1
ATOM 1484 N N . CYS A 1 184 ? 0.237 -8.313 -11.042 1.00 94.81 184 CYS A N 1
ATOM 1485 C CA . CYS A 1 184 ? 1.389 -8.269 -10.138 1.00 94.81 184 CYS A CA 1
ATOM 1486 C C . CYS A 1 184 ? 1.228 -9.272 -8.987 1.00 94.81 184 CYS A C 1
ATOM 1488 O O . CYS A 1 184 ? 2.108 -10.092 -8.755 1.00 94.81 184 CYS A O 1
ATOM 1490 N N . SER A 1 185 ? 0.074 -9.284 -8.314 1.00 94.38 185 SER A N 1
ATOM 1491 C CA . SER A 1 185 ? -0.185 -10.220 -7.213 1.00 94.38 185 SER A CA 1
ATOM 1492 C C . SER A 1 185 ? -0.209 -11.692 -7.639 1.00 94.38 185 SER A C 1
ATOM 1494 O O . SER A 1 185 ? 0.031 -12.555 -6.797 1.00 94.38 185 SER A O 1
ATOM 1496 N N . GLY A 1 186 ? -0.564 -12.002 -8.890 1.00 92.38 186 GLY A N 1
ATOM 1497 C CA . GLY A 1 186 ? -0.590 -13.375 -9.400 1.00 92.38 186 GLY A CA 1
ATOM 1498 C C . GLY A 1 186 ? 0.765 -13.870 -9.913 1.00 92.38 186 GLY A C 1
ATOM 1499 O O . GLY A 1 186 ? 0.968 -15.079 -10.022 1.00 92.38 186 GLY A O 1
ATOM 1500 N N . SER A 1 187 ? 1.666 -12.946 -10.248 1.00 92.00 187 SER A N 1
ATOM 1501 C CA . SER A 1 187 ? 2.943 -13.216 -10.917 1.00 92.00 187 SER A CA 1
ATOM 1502 C C . SER A 1 187 ? 4.166 -13.038 -10.012 1.00 92.00 187 SER A C 1
ATOM 1504 O O . SER A 1 187 ? 5.195 -13.662 -10.263 1.00 92.00 187 SER A O 1
ATOM 1506 N N . MET A 1 188 ? 4.051 -12.223 -8.962 1.00 93.81 188 MET A N 1
ATOM 1507 C CA . MET A 1 188 ? 5.117 -11.910 -8.010 1.00 93.81 188 MET A CA 1
ATOM 1508 C C . MET A 1 188 ? 4.918 -12.644 -6.685 1.00 93.81 188 MET A C 1
ATOM 1510 O O . MET A 1 188 ? 3.797 -12.984 -6.301 1.00 93.81 188 MET A O 1
ATOM 1514 N N . ASP A 1 189 ? 6.007 -12.841 -5.941 1.00 92.12 189 ASP A N 1
ATOM 1515 C CA . ASP A 1 189 ? 5.883 -13.197 -4.533 1.00 92.12 189 ASP A CA 1
ATOM 1516 C C . ASP A 1 189 ? 5.380 -12.014 -3.690 1.00 92.12 189 ASP A C 1
ATOM 1518 O O . ASP A 1 189 ? 5.356 -10.855 -4.111 1.00 92.12 189 ASP A O 1
ATOM 1522 N N . LEU A 1 190 ? 4.957 -12.327 -2.467 1.00 91.19 190 LEU A N 1
ATOM 1523 C CA . LEU A 1 190 ? 4.304 -11.374 -1.579 1.00 91.19 190 LEU A CA 1
ATOM 1524 C C . LEU A 1 190 ? 5.233 -10.223 -1.136 1.00 91.19 190 LEU A C 1
ATOM 1526 O O . LEU A 1 190 ? 4.749 -9.123 -0.876 1.00 91.19 190 LEU A O 1
ATOM 1530 N N . THR A 1 191 ? 6.549 -10.449 -1.081 1.00 93.12 191 THR A N 1
ATOM 1531 C CA . THR A 1 191 ? 7.552 -9.431 -0.715 1.00 93.12 191 THR A CA 1
ATOM 1532 C C . THR A 1 191 ? 7.761 -8.447 -1.861 1.00 93.12 191 THR A C 1
ATOM 1534 O O . THR A 1 191 ? 7.791 -7.233 -1.660 1.00 93.12 191 THR A O 1
ATOM 1537 N N . SER A 1 192 ? 7.848 -8.954 -3.086 1.00 93.12 192 SER A N 1
ATOM 1538 C CA . SER A 1 192 ? 7.953 -8.115 -4.280 1.00 93.12 192 SER A CA 1
ATOM 1539 C C . SER A 1 192 ? 6.659 -7.336 -4.523 1.00 93.12 192 SER A C 1
ATOM 1541 O O . SER A 1 192 ? 6.691 -6.137 -4.810 1.00 93.12 192 SER A O 1
ATOM 1543 N N . PHE A 1 193 ? 5.508 -7.964 -4.271 1.00 95.31 193 PHE A N 1
ATOM 1544 C CA . PHE A 1 193 ? 4.213 -7.294 -4.334 1.00 95.31 193 PHE A CA 1
ATOM 1545 C C . PHE A 1 193 ? 4.041 -6.196 -3.266 1.00 95.31 193 PHE A C 1
ATOM 1547 O O . PHE A 1 193 ? 3.478 -5.143 -3.569 1.00 95.31 193 PHE A O 1
ATOM 1554 N N . GLU A 1 194 ? 4.581 -6.370 -2.050 1.00 95.44 194 GLU A N 1
ATOM 1555 C CA . GLU A 1 194 ? 4.643 -5.306 -1.026 1.00 95.44 194 GLU A CA 1
ATOM 1556 C C . GLU A 1 194 ? 5.291 -4.032 -1.592 1.00 95.44 194 GLU A C 1
ATOM 1558 O O . GLU A 1 194 ? 4.814 -2.927 -1.339 1.00 95.44 194 GLU A O 1
ATOM 1563 N N . SER A 1 195 ? 6.347 -4.172 -2.397 1.00 95.81 195 SER A N 1
ATOM 1564 C CA . SER A 1 195 ? 7.041 -3.028 -3.000 1.00 95.81 195 SER A CA 1
ATOM 1565 C C . SER A 1 195 ? 6.164 -2.301 -4.022 1.00 95.81 195 SER A C 1
ATOM 1567 O O . SER A 1 195 ? 6.148 -1.074 -4.052 1.00 95.81 195 SER A O 1
ATOM 1569 N N . VAL A 1 196 ? 5.360 -3.025 -4.808 1.00 96.25 196 VAL A N 1
ATOM 1570 C CA . VAL A 1 196 ? 4.378 -2.415 -5.726 1.00 96.25 196 VAL A CA 1
ATOM 1571 C C . VAL A 1 196 ? 3.297 -1.656 -4.946 1.00 96.25 196 VAL A C 1
ATOM 1573 O O . VAL A 1 196 ? 2.937 -0.537 -5.319 1.00 96.25 196 VAL A O 1
ATOM 1576 N N . LEU A 1 197 ? 2.817 -2.216 -3.830 1.00 94.94 197 LEU A N 1
ATOM 1577 C CA . LEU A 1 197 ? 1.864 -1.534 -2.948 1.00 94.94 197 LEU A CA 1
ATOM 1578 C C . LEU A 1 197 ? 2.463 -0.269 -2.315 1.00 94.94 197 LEU A C 1
ATOM 1580 O O . LEU A 1 197 ? 1.766 0.737 -2.226 1.00 94.94 197 LEU A O 1
ATOM 1584 N N . LYS A 1 198 ? 3.750 -0.271 -1.941 1.00 92.88 198 LYS A N 1
ATOM 1585 C CA . LYS A 1 198 ? 4.453 0.939 -1.467 1.00 92.88 198 LYS A CA 1
ATOM 1586 C C . LYS A 1 198 ? 4.505 2.033 -2.519 1.00 92.88 198 LYS A C 1
ATOM 1588 O O . LYS A 1 198 ? 4.328 3.203 -2.182 1.00 92.88 198 LYS A O 1
ATOM 1593 N N . VAL A 1 199 ? 4.737 1.673 -3.784 1.00 92.00 199 VAL A N 1
ATOM 1594 C CA . VAL A 1 199 ? 4.676 2.645 -4.882 1.00 92.00 199 VAL A CA 1
ATOM 1595 C C . VAL A 1 199 ? 3.273 3.248 -4.949 1.00 92.00 199 VAL A C 1
ATOM 1597 O O . VAL A 1 199 ? 3.144 4.468 -4.962 1.00 92.00 199 VAL A O 1
ATOM 1600 N N . MET A 1 200 ? 2.226 2.417 -4.943 1.00 90.00 200 MET A N 1
ATOM 1601 C CA . MET A 1 200 ? 0.838 2.887 -4.988 1.00 90.00 200 MET A CA 1
ATOM 1602 C C . MET A 1 200 ? 0.503 3.822 -3.820 1.00 90.00 200 MET A C 1
ATOM 1604 O O . MET A 1 200 ? -0.066 4.890 -4.040 1.00 90.00 200 MET A O 1
ATOM 1608 N N . ASP A 1 201 ? 0.880 3.440 -2.600 1.00 87.44 201 ASP A N 1
ATOM 1609 C CA . ASP A 1 201 ? 0.670 4.242 -1.397 1.00 87.44 201 ASP A CA 1
ATOM 1610 C C . ASP A 1 201 ? 1.383 5.596 -1.498 1.00 87.44 201 ASP A C 1
ATOM 1612 O O . ASP A 1 201 ? 0.755 6.640 -1.340 1.00 87.44 201 ASP A O 1
ATOM 1616 N N . THR A 1 202 ? 2.654 5.590 -1.916 1.00 84.94 202 THR A N 1
ATOM 1617 C CA . THR A 1 202 ? 3.431 6.819 -2.141 1.00 84.94 202 THR A CA 1
ATOM 1618 C C . THR A 1 202 ? 2.732 7.736 -3.146 1.00 84.94 202 THR A C 1
ATOM 1620 O O . THR A 1 202 ? 2.602 8.932 -2.908 1.00 84.94 202 THR A O 1
ATOM 1623 N N . LEU A 1 203 ? 2.250 7.195 -4.269 1.00 81.38 203 LEU A N 1
ATOM 1624 C CA . LEU A 1 203 ? 1.565 7.977 -5.304 1.00 81.38 203 LEU A CA 1
ATOM 1625 C C . LEU A 1 203 ? 0.233 8.564 -4.816 1.00 81.38 203 LEU A C 1
ATOM 1627 O O . LEU A 1 203 ? -0.137 9.662 -5.233 1.00 81.38 203 LEU A O 1
ATOM 1631 N N . LEU A 1 204 ? -0.465 7.855 -3.927 1.00 78.12 204 LEU A N 1
ATOM 1632 C CA . LEU A 1 204 ? -1.711 8.305 -3.311 1.00 78.12 204 LEU A CA 1
ATOM 1633 C C . LEU A 1 204 ? -1.514 9.295 -2.156 1.00 78.12 204 LEU A C 1
ATOM 1635 O O . LEU A 1 204 ? -2.456 10.029 -1.860 1.00 78.12 204 LEU A O 1
ATOM 1639 N N . ASP A 1 205 ? -0.333 9.335 -1.533 1.00 72.06 205 ASP A N 1
ATOM 1640 C CA . ASP A 1 205 ? 0.016 10.254 -0.435 1.00 72.06 205 ASP A CA 1
ATOM 1641 C C . ASP A 1 205 ? 0.569 11.609 -0.934 1.00 72.06 205 ASP A C 1
ATOM 1643 O O . ASP A 1 205 ? 0.421 12.644 -0.282 1.00 72.06 205 ASP A O 1
ATOM 1647 N N . MET A 1 206 ? 1.101 11.666 -2.165 1.00 59.66 206 MET A N 1
ATOM 1648 C CA . MET A 1 206 ? 1.563 12.907 -2.827 1.00 59.66 206 MET A CA 1
ATOM 1649 C C . MET A 1 206 ? 0.576 14.105 -2.785 1.00 59.66 206 MET A C 1
ATOM 1651 O O . MET A 1 206 ? 1.038 15.249 -2.688 1.00 59.66 206 MET A O 1
ATOM 1655 N N . PRO A 1 207 ? -0.762 13.928 -2.824 1.00 52.09 207 PRO A N 1
ATOM 1656 C CA . PRO A 1 207 ? -1.723 15.016 -2.643 1.00 52.09 207 PRO A CA 1
ATOM 1657 C C . PRO A 1 207 ? -1.657 15.712 -1.275 1.00 52.09 207 PRO A C 1
ATOM 1659 O O . PRO A 1 207 ? -2.005 16.891 -1.201 1.00 52.09 207 PRO A O 1
ATOM 1662 N N . ASP A 1 208 ? -1.200 15.054 -0.203 1.00 46.09 208 ASP A N 1
ATOM 1663 C CA . ASP A 1 208 ? -1.066 15.685 1.119 1.00 46.09 208 ASP A CA 1
ATOM 1664 C C . ASP A 1 208 ? 0.140 16.641 1.191 1.00 46.09 208 ASP A C 1
ATOM 1666 O O . ASP A 1 208 ? 0.066 17.673 1.864 1.00 46.09 208 ASP A O 1
ATOM 1670 N N . HIS A 1 209 ? 1.188 16.421 0.388 1.00 41.69 209 HIS A N 1
ATOM 1671 C CA . HIS A 1 209 ? 2.217 17.439 0.122 1.00 41.69 209 HIS A CA 1
ATOM 1672 C C . HIS A 1 209 ? 1.695 18.570 -0.783 1.00 41.69 209 HIS A C 1
ATOM 1674 O O . HIS A 1 209 ? 2.076 19.734 -0.630 1.00 41.69 209 HIS A O 1
ATOM 1680 N N . GLY A 1 210 ? 0.762 18.248 -1.684 1.00 37.31 210 GLY A N 1
ATOM 1681 C CA . GLY A 1 210 ? 0.065 19.194 -2.559 1.00 37.31 210 GLY A CA 1
ATOM 1682 C C . GLY A 1 210 ? -0.969 20.086 -1.859 1.00 37.31 210 GLY A C 1
ATOM 1683 O O . GLY A 1 210 ? -1.275 21.159 -2.369 1.00 37.31 210 GLY A O 1
ATOM 1684 N N . LYS A 1 211 ? -1.466 19.732 -0.665 1.00 38.88 211 LYS A N 1
ATOM 1685 C CA . LYS A 1 211 ? -2.324 20.629 0.139 1.00 38.88 211 LYS A CA 1
ATOM 1686 C C . LYS A 1 211 ? -1.583 21.868 0.642 1.00 38.88 211 LYS A C 1
ATOM 1688 O O . LYS A 1 211 ? -2.217 22.872 0.939 1.00 38.88 211 LYS A O 1
ATOM 1693 N N . SER A 1 212 ? -0.247 21.849 0.669 1.00 38.00 212 SER A N 1
ATOM 1694 C CA . SER A 1 212 ? 0.538 23.073 0.875 1.00 38.00 212 SER A CA 1
ATOM 1695 C C . SER A 1 212 ? 0.587 23.976 -0.373 1.00 38.00 212 SER A C 1
ATOM 1697 O O . SER A 1 212 ? 1.036 25.118 -0.278 1.00 38.00 212 SER A O 1
ATOM 1699 N N . LEU A 1 213 ? 0.121 23.494 -1.531 1.00 37.59 213 LEU A N 1
ATOM 1700 C CA . LEU A 1 213 ? -0.088 24.237 -2.776 1.00 37.59 213 LEU A CA 1
ATOM 1701 C C . LEU A 1 213 ? -1.582 24.577 -2.939 1.00 37.59 213 LEU A C 1
ATOM 1703 O O . LEU A 1 213 ? -2.192 24.340 -3.977 1.00 37.59 213 LEU A O 1
ATOM 1707 N N . GLU A 1 214 ? -2.178 25.206 -1.925 1.00 41.16 214 GLU A N 1
ATOM 1708 C CA . GLU A 1 214 ? -3.526 25.807 -1.966 1.00 41.16 214 GLU A CA 1
ATOM 1709 C C . GLU A 1 214 ? -3.639 27.023 -2.924 1.00 41.16 214 GLU A C 1
ATOM 1711 O O . GLU A 1 214 ? -4.505 27.886 -2.779 1.00 41.16 214 GLU A O 1
ATOM 1716 N N . VAL A 1 215 ? -2.776 27.122 -3.941 1.00 37.75 215 VAL A N 1
ATOM 1717 C CA . VAL A 1 215 ? -2.729 28.259 -4.865 1.00 37.75 215 VAL A CA 1
ATOM 1718 C C . VAL A 1 215 ? -2.823 27.785 -6.321 1.00 37.75 215 VAL A C 1
ATOM 1720 O O . VAL A 1 215 ? -1.828 27.551 -6.999 1.00 37.75 215 VAL A O 1
ATOM 1723 N N . GLY A 1 216 ? -4.055 27.729 -6.837 1.00 45.06 216 GLY A N 1
ATOM 1724 C CA . GLY A 1 216 ? -4.346 27.886 -8.268 1.00 45.06 216 GLY A CA 1
ATOM 1725 C C . GLY A 1 216 ? -4.468 26.619 -9.129 1.00 45.06 216 GLY A C 1
ATOM 1726 O O . GLY A 1 216 ? -4.551 25.495 -8.645 1.00 45.06 216 GLY A O 1
ATOM 1727 N N . ILE A 1 217 ? -4.495 26.855 -10.450 1.00 50.19 217 ILE A N 1
ATOM 1728 C CA . ILE A 1 217 ? -4.670 25.901 -11.572 1.00 50.19 217 ILE A CA 1
ATOM 1729 C C . ILE A 1 217 ? -3.805 24.631 -11.442 1.00 50.19 217 ILE A C 1
ATOM 1731 O O . ILE A 1 217 ? -4.177 23.578 -11.957 1.00 50.19 217 ILE A O 1
ATOM 1735 N N . PHE A 1 218 ? -2.687 24.701 -10.716 1.00 45.88 218 PHE A N 1
ATOM 1736 C CA . PHE A 1 218 ? -1.806 23.566 -10.461 1.00 45.88 218 PHE A CA 1
ATOM 1737 C C . PHE A 1 218 ? -2.448 22.457 -9.627 1.00 45.88 218 PHE A C 1
ATOM 1739 O O . PHE A 1 218 ? -2.215 21.303 -9.953 1.00 45.88 218 PHE A O 1
ATOM 1746 N N . ALA A 1 219 ? -3.304 22.752 -8.642 1.00 49.25 219 ALA A N 1
ATOM 1747 C CA . ALA A 1 219 ? -3.996 21.703 -7.883 1.00 49.25 219 ALA A CA 1
ATOM 1748 C C . ALA A 1 219 ? -4.947 20.887 -8.780 1.00 49.25 219 ALA A C 1
ATOM 1750 O O . ALA A 1 219 ? -5.001 19.665 -8.682 1.00 49.25 219 ALA A O 1
ATOM 1751 N N . PHE A 1 220 ? -5.628 21.553 -9.720 1.00 50.84 220 PHE A N 1
ATOM 1752 C CA . PHE A 1 220 ? -6.497 20.906 -10.707 1.00 50.84 220 PHE A CA 1
ATOM 1753 C C . PHE A 1 220 ? -5.701 20.084 -11.733 1.00 50.84 220 PHE A C 1
ATOM 1755 O O . PHE A 1 220 ? -6.085 18.963 -12.052 1.00 50.84 220 PHE A O 1
ATOM 1762 N N . LEU A 1 221 ? -4.572 20.608 -12.225 1.00 50.19 221 LEU A N 1
ATOM 1763 C CA . LEU A 1 221 ? -3.688 19.866 -13.131 1.00 50.19 221 LEU A CA 1
ATOM 1764 C C . LEU A 1 221 ? -3.049 18.658 -12.436 1.00 50.19 221 LEU A C 1
ATOM 1766 O O . LEU A 1 221 ? -3.009 17.583 -13.019 1.00 50.19 221 LEU A O 1
ATOM 1770 N N . PHE A 1 222 ? -2.620 18.803 -11.182 1.00 53.44 222 PHE A N 1
ATOM 1771 C CA . PHE A 1 222 ? -2.078 17.705 -10.381 1.00 53.44 222 PHE A CA 1
ATOM 1772 C C . PHE A 1 222 ? -3.148 16.625 -10.155 1.00 53.44 222 PHE A C 1
ATOM 1774 O O . PHE A 1 222 ? -2.915 15.450 -10.410 1.00 53.44 222 PHE A O 1
ATOM 1781 N N . GLN A 1 223 ? -4.372 17.026 -9.810 1.00 55.62 223 GLN A N 1
ATOM 1782 C CA . GLN A 1 223 ? -5.506 16.114 -9.650 1.00 55.62 223 GLN A CA 1
ATOM 1783 C C . GLN A 1 223 ? -5.892 15.387 -10.953 1.00 55.62 223 GLN A C 1
ATOM 1785 O O . GLN A 1 223 ? -6.267 14.218 -10.911 1.00 55.62 223 GLN A O 1
ATOM 1790 N N . ALA A 1 224 ? -5.773 16.040 -12.113 1.00 52.03 224 ALA A N 1
ATOM 1791 C CA . ALA A 1 224 ? -5.985 15.407 -13.417 1.00 52.03 224 ALA A CA 1
ATOM 1792 C C . ALA A 1 224 ? -4.829 14.473 -13.830 1.00 52.03 224 ALA A C 1
ATOM 1794 O O . ALA A 1 224 ? -5.024 13.563 -14.634 1.00 52.03 224 ALA A O 1
ATOM 1795 N N . MET A 1 225 ? -3.622 14.690 -13.299 1.00 55.69 225 MET A N 1
ATOM 1796 C CA . MET A 1 225 ? -2.439 13.887 -13.615 1.00 55.69 225 MET A CA 1
ATOM 1797 C C . MET A 1 225 ? -2.367 12.580 -12.817 1.00 55.69 225 MET A C 1
ATOM 1799 O O . MET A 1 225 ? -1.884 11.586 -13.356 1.00 55.69 225 MET A O 1
ATOM 1803 N N . PHE A 1 226 ? -2.863 12.559 -11.576 1.00 63.25 226 PHE A N 1
ATOM 1804 C CA . PHE A 1 226 ? -2.710 11.430 -10.650 1.00 63.25 226 PHE A CA 1
ATOM 1805 C C . PHE A 1 226 ? -3.974 10.566 -10.499 1.00 63.25 226 PHE A C 1
ATOM 1807 O O . PHE A 1 226 ? -4.353 10.212 -9.395 1.00 63.25 226 PHE A O 1
ATOM 1814 N N . GLN A 1 227 ? -4.654 10.202 -11.588 1.00 74.06 227 GLN A N 1
ATOM 1815 C CA . GLN A 1 227 ? -5.799 9.282 -11.504 1.00 74.06 227 GLN A CA 1
ATOM 1816 C C . GLN A 1 227 ? -5.330 7.822 -11.458 1.00 74.06 227 GLN A C 1
ATOM 1818 O O . GLN A 1 227 ? -4.515 7.413 -12.281 1.00 74.06 227 GLN A O 1
ATOM 1823 N N . ILE A 1 228 ? -5.853 7.041 -10.510 1.00 80.12 228 ILE A N 1
ATOM 1824 C CA . ILE A 1 228 ? -5.657 5.590 -10.436 1.00 80.12 228 ILE A CA 1
ATOM 1825 C C . ILE A 1 228 ? -6.935 4.915 -10.928 1.00 80.12 228 ILE A C 1
ATOM 1827 O O . ILE A 1 228 ? -8.044 5.257 -10.513 1.00 80.12 228 ILE A O 1
ATOM 1831 N N . HIS A 1 229 ? -6.785 3.910 -11.786 1.00 84.81 229 HIS A N 1
ATOM 1832 C CA . HIS A 1 229 ? -7.909 3.145 -12.298 1.00 84.81 229 HIS A CA 1
ATOM 1833 C C . HIS A 1 229 ? -8.684 2.489 -11.147 1.00 84.81 229 HIS A C 1
ATOM 1835 O O . HIS A 1 229 ? -8.107 1.812 -10.289 1.00 84.81 229 HIS A O 1
ATOM 1841 N N . PHE A 1 230 ? -10.013 2.627 -11.148 1.00 84.19 230 PHE A N 1
ATOM 1842 C CA . PHE A 1 230 ? -10.874 2.133 -10.066 1.00 84.19 230 PHE A CA 1
ATOM 1843 C C . PHE A 1 230 ? -10.653 0.641 -9.755 1.00 84.19 230 PHE A C 1
ATOM 1845 O O . PHE A 1 230 ? -10.627 0.246 -8.592 1.00 84.19 230 PHE A O 1
ATOM 1852 N N . ASN A 1 231 ? -10.439 -0.191 -10.779 1.00 88.25 231 ASN A N 1
ATOM 1853 C CA . ASN A 1 231 ? -10.192 -1.627 -10.596 1.00 88.25 231 ASN A CA 1
ATOM 1854 C C . ASN A 1 231 ? -8.930 -1.944 -9.777 1.00 88.25 231 ASN A C 1
ATOM 1856 O O . ASN A 1 231 ? -8.948 -2.922 -9.036 1.00 88.25 231 ASN A O 1
ATOM 1860 N N . ASN A 1 232 ? -7.883 -1.116 -9.841 1.00 90.44 232 ASN A N 1
ATOM 1861 C CA . ASN A 1 232 ? -6.685 -1.303 -9.020 1.00 90.44 232 ASN A CA 1
ATOM 1862 C C . ASN A 1 232 ? -6.999 -1.025 -7.538 1.00 90.44 232 ASN A C 1
ATOM 1864 O O . ASN A 1 232 ? -6.675 -1.824 -6.663 1.00 90.44 232 ASN A O 1
ATOM 1868 N N . VAL A 1 233 ? -7.756 0.035 -7.243 1.00 88.31 233 VAL A N 1
ATOM 1869 C CA . VAL A 1 233 ? -8.255 0.290 -5.879 1.00 88.31 233 VAL A CA 1
ATOM 1870 C C . VAL A 1 233 ? -9.180 -0.835 -5.406 1.00 88.31 233 VAL A C 1
ATOM 1872 O O . VAL A 1 233 ? -9.061 -1.322 -4.279 1.00 88.31 233 VAL A O 1
ATOM 1875 N N . ARG A 1 234 ? -10.093 -1.289 -6.271 1.00 89.31 234 ARG A N 1
ATOM 1876 C CA . ARG A 1 234 ? -11.015 -2.381 -5.950 1.00 89.31 234 ARG A CA 1
ATOM 1877 C C . ARG A 1 234 ? -10.278 -3.693 -5.703 1.00 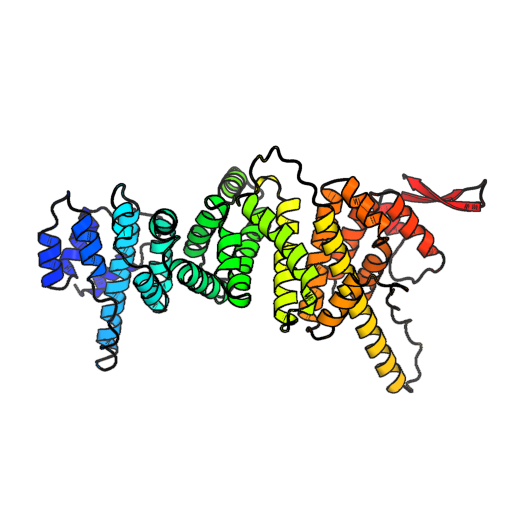89.31 234 ARG A C 1
ATOM 1879 O O . ARG A 1 234 ? -10.689 -4.454 -4.829 1.00 89.31 234 ARG A O 1
ATOM 1886 N N . PHE A 1 235 ? -9.197 -3.951 -6.433 1.00 93.81 235 PHE A N 1
ATOM 1887 C CA . PHE A 1 235 ? -8.332 -5.089 -6.173 1.00 93.81 235 PHE A CA 1
ATOM 1888 C C . PHE A 1 235 ? -7.796 -5.036 -4.740 1.00 93.81 235 PHE A C 1
ATOM 1890 O O . PHE A 1 235 ? -7.992 -6.001 -4.012 1.00 93.81 235 PHE A O 1
ATOM 1897 N N . VAL A 1 236 ? -7.241 -3.905 -4.287 1.00 94.25 236 VAL A N 1
ATOM 1898 C CA . VAL A 1 236 ? -6.723 -3.755 -2.910 1.00 94.25 236 VAL A CA 1
ATOM 1899 C C . VAL A 1 236 ? -7.809 -4.001 -1.856 1.00 94.25 236 VAL A C 1
ATOM 1901 O O . VAL A 1 236 ? -7.583 -4.708 -0.874 1.00 94.25 236 VAL A O 1
ATOM 1904 N N . GLN A 1 237 ? -9.021 -3.490 -2.084 1.00 92.50 237 GLN A N 1
ATOM 1905 C CA . GLN A 1 237 ? -10.174 -3.737 -1.210 1.00 92.50 237 GLN A CA 1
ATOM 1906 C C . GLN A 1 237 ? -10.545 -5.223 -1.096 1.00 92.50 237 GLN A C 1
ATOM 1908 O O . GLN A 1 237 ? -10.907 -5.694 -0.021 1.00 92.50 237 GLN A O 1
ATOM 1913 N N . LEU A 1 238 ? -10.497 -5.972 -2.197 1.00 94.44 238 LEU A N 1
ATOM 1914 C CA . LEU A 1 238 ? -10.790 -7.407 -2.186 1.00 94.44 238 LEU A CA 1
ATOM 1915 C C . LEU A 1 238 ? -9.608 -8.217 -1.645 1.00 94.44 238 LEU A C 1
ATOM 1917 O O . LEU A 1 238 ? -9.802 -9.206 -0.938 1.00 94.44 238 LEU A O 1
ATOM 1921 N N . PHE A 1 239 ? -8.391 -7.767 -1.932 1.00 95.69 239 PHE A N 1
ATOM 1922 C CA . PHE A 1 239 ? -7.156 -8.378 -1.477 1.00 95.69 239 PHE A CA 1
ATOM 1923 C C . PHE A 1 239 ? -7.042 -8.338 0.047 1.00 95.69 239 PHE A C 1
ATOM 1925 O O . PHE A 1 239 ? -6.756 -9.372 0.645 1.00 95.69 239 PHE A O 1
ATOM 1932 N N . VAL A 1 240 ? -7.377 -7.212 0.698 1.00 95.88 240 VAL A N 1
ATOM 1933 C CA . VAL A 1 240 ? -7.377 -7.134 2.172 1.00 95.88 240 VAL A CA 1
ATOM 1934 C C . VAL A 1 240 ? -8.378 -8.112 2.800 1.00 95.88 240 VAL A C 1
ATOM 1936 O O . VAL A 1 240 ? -8.089 -8.725 3.824 1.00 95.88 240 VAL A O 1
ATOM 1939 N N . VAL A 1 241 ? -9.537 -8.326 2.169 1.00 95.38 241 VAL A N 1
ATOM 1940 C CA . VAL A 1 241 ? -10.515 -9.316 2.644 1.00 95.38 241 VAL A CA 1
ATOM 1941 C C . VAL A 1 241 ? -9.943 -10.726 2.517 1.00 95.38 241 VAL A C 1
ATOM 1943 O O . VAL A 1 241 ? -9.990 -11.496 3.476 1.00 95.38 241 VAL A O 1
ATOM 1946 N N . SER A 1 242 ? -9.360 -11.047 1.360 1.00 94.12 242 SER A N 1
ATOM 1947 C CA . SER A 1 242 ? -8.769 -12.359 1.093 1.00 94.12 242 SER A CA 1
ATOM 1948 C C . SER A 1 242 ? -7.602 -12.669 2.032 1.00 94.12 242 SER A C 1
ATOM 1950 O O . SER A 1 242 ? -7.567 -13.743 2.627 1.00 94.12 242 SER A O 1
ATOM 1952 N N . ILE A 1 243 ? -6.660 -11.736 2.202 1.00 93.31 243 ILE A N 1
ATOM 1953 C CA . ILE A 1 243 ? -5.446 -11.961 2.997 1.00 93.31 243 ILE A CA 1
ATOM 1954 C C . ILE A 1 243 ? -5.760 -12.089 4.494 1.00 93.31 243 ILE A C 1
ATOM 1956 O O . ILE A 1 243 ? -5.109 -12.849 5.204 1.00 93.31 243 ILE A O 1
ATOM 1960 N N . VAL A 1 244 ? -6.801 -11.405 4.983 1.00 92.69 244 VAL A N 1
ATOM 1961 C CA . VAL A 1 244 ? -7.271 -11.559 6.367 1.00 92.69 244 VAL A CA 1
ATOM 1962 C C . VAL A 1 244 ? -7.965 -12.903 6.577 1.00 92.69 244 VAL A C 1
ATOM 1964 O O . VAL A 1 244 ? -7.709 -13.569 7.583 1.00 92.69 244 VAL A O 1
ATOM 1967 N N . GLN A 1 245 ? -8.809 -13.335 5.635 1.00 90.75 245 GLN A N 1
ATOM 1968 C CA . GLN A 1 245 ? -9.455 -14.652 5.698 1.00 90.75 245 GLN A CA 1
ATOM 1969 C C . GLN A 1 245 ? -8.429 -15.790 5.695 1.00 90.75 245 GLN A C 1
ATOM 1971 O O . GLN A 1 245 ? -8.587 -16.764 6.432 1.00 90.75 245 GLN A O 1
ATOM 1976 N N . ASP A 1 246 ? -7.351 -15.622 4.931 1.00 89.69 246 ASP A N 1
ATOM 1977 C CA . ASP A 1 246 ? -6.249 -16.574 4.826 1.00 89.69 246 ASP A CA 1
ATOM 1978 C C . ASP A 1 246 ? -5.081 -16.277 5.779 1.00 89.69 246 ASP A C 1
ATOM 1980 O O . ASP A 1 246 ? -4.038 -16.925 5.694 1.00 89.69 246 ASP A O 1
ATOM 1984 N N . SER A 1 247 ? -5.260 -15.370 6.745 1.00 86.88 247 SER A N 1
ATOM 1985 C CA . SER A 1 247 ? -4.192 -14.884 7.634 1.00 86.88 247 SER A CA 1
ATOM 1986 C C . SER A 1 247 ? -3.439 -15.997 8.373 1.00 86.88 247 SER A C 1
ATOM 1988 O O . SER A 1 247 ? -2.240 -15.880 8.597 1.00 86.88 247 SER A O 1
ATOM 1990 N N . SER A 1 248 ? -4.099 -17.114 8.694 1.00 83.12 248 SER A N 1
ATOM 1991 C CA . SER A 1 248 ? -3.477 -18.272 9.353 1.00 83.12 248 SER A CA 1
ATOM 1992 C C . SER A 1 248 ? -2.531 -19.083 8.458 1.00 83.12 248 SER A C 1
ATOM 1994 O O . SER A 1 248 ? -1.828 -19.959 8.952 1.00 83.12 248 SER A O 1
ATOM 1996 N N . LYS A 1 249 ? -2.560 -18.871 7.137 1.00 85.62 249 LYS A N 1
ATOM 1997 C CA . LYS A 1 249 ? -1.683 -19.548 6.169 1.00 85.62 249 LYS A CA 1
ATOM 1998 C C . LYS A 1 249 ? -0.350 -18.817 5.986 1.00 85.62 249 LYS A C 1
ATOM 2000 O O . LYS A 1 249 ? 0.564 -19.378 5.386 1.00 85.62 249 LYS A O 1
ATOM 2005 N N . HIS A 1 250 ? -0.237 -17.583 6.475 1.00 83.19 250 HIS A N 1
ATOM 2006 C CA . HIS A 1 250 ? 0.957 -16.763 6.323 1.00 83.19 250 HIS A CA 1
ATOM 2007 C C . HIS A 1 250 ? 1.907 -16.982 7.501 1.00 83.19 250 HIS A C 1
ATOM 2009 O O . HIS A 1 250 ? 1.557 -16.716 8.646 1.00 83.19 250 HIS A O 1
ATOM 2015 N N . SER A 1 251 ? 3.120 -17.453 7.210 1.00 83.62 251 SER A N 1
ATOM 2016 C CA . SER A 1 251 ? 4.169 -17.667 8.215 1.00 83.62 251 SER A CA 1
ATOM 2017 C C . SER A 1 251 ? 4.967 -16.404 8.544 1.00 83.62 251 SER A C 1
ATOM 2019 O O . SER A 1 251 ? 5.622 -16.355 9.578 1.00 83.62 251 SER A O 1
ATOM 2021 N N . ASP A 1 252 ? 4.957 -15.398 7.662 1.00 91.06 252 ASP A N 1
ATOM 2022 C CA . ASP A 1 252 ? 5.616 -14.112 7.903 1.00 91.06 252 ASP A CA 1
ATOM 2023 C C . ASP A 1 252 ? 4.595 -13.073 8.380 1.00 91.06 252 ASP A C 1
ATOM 2025 O O . ASP A 1 252 ? 3.951 -12.367 7.598 1.00 91.06 252 ASP A O 1
ATOM 2029 N N . HIS A 1 253 ? 4.452 -12.993 9.700 1.00 91.69 253 HIS A N 1
ATOM 2030 C CA . HIS A 1 253 ? 3.537 -12.072 10.364 1.00 91.69 253 HIS A CA 1
ATOM 2031 C C . HIS A 1 253 ? 3.905 -10.594 10.153 1.00 91.69 253 HIS A C 1
ATOM 2033 O O . HIS A 1 253 ? 3.021 -9.737 10.104 1.00 91.69 253 HIS A O 1
ATOM 2039 N N . ARG A 1 254 ? 5.196 -10.279 9.969 1.00 93.38 254 ARG A N 1
ATOM 2040 C CA . ARG A 1 254 ? 5.662 -8.903 9.732 1.00 93.38 254 ARG A CA 1
ATOM 2041 C C . ARG A 1 254 ? 5.349 -8.445 8.317 1.00 93.38 254 ARG A C 1
ATOM 2043 O O . ARG A 1 254 ? 4.957 -7.299 8.117 1.00 93.38 254 ARG A O 1
ATOM 2050 N N . LEU A 1 255 ? 5.534 -9.318 7.329 1.00 92.44 255 LEU A N 1
ATOM 2051 C CA . LEU A 1 255 ? 5.133 -9.042 5.951 1.00 92.44 255 LEU A CA 1
ATOM 2052 C C . LEU A 1 255 ? 3.617 -8.846 5.851 1.00 92.44 255 LEU A C 1
ATOM 2054 O O . LEU A 1 255 ? 3.174 -7.859 5.269 1.00 92.44 255 LEU A O 1
ATOM 2058 N N . LEU A 1 256 ? 2.832 -9.723 6.487 1.00 93.38 256 LEU A N 1
ATOM 2059 C CA . LEU A 1 256 ? 1.376 -9.578 6.554 1.00 93.38 256 LEU A CA 1
ATOM 2060 C C . LEU A 1 256 ? 0.977 -8.209 7.122 1.00 93.38 256 LEU A C 1
ATOM 2062 O O . LEU A 1 256 ? 0.178 -7.500 6.516 1.00 93.38 256 LEU A O 1
ATOM 2066 N N . ALA A 1 257 ? 1.559 -7.817 8.256 1.00 94.00 257 ALA A N 1
ATOM 2067 C CA . ALA A 1 257 ? 1.275 -6.541 8.903 1.00 94.00 257 ALA A CA 1
ATOM 2068 C C . ALA A 1 257 ? 1.596 -5.323 8.014 1.00 94.00 257 ALA A C 1
ATOM 2070 O O . ALA A 1 257 ? 0.748 -4.441 7.878 1.00 94.00 257 ALA A O 1
ATOM 2071 N N . ARG A 1 258 ? 2.758 -5.306 7.343 1.00 94.62 258 ARG A N 1
ATOM 2072 C CA . ARG A 1 258 ? 3.141 -4.237 6.395 1.00 94.62 258 ARG A CA 1
ATOM 2073 C C . ARG A 1 258 ? 2.189 -4.146 5.204 1.00 94.62 258 ARG A C 1
ATOM 2075 O O . ARG A 1 258 ? 1.800 -3.061 4.791 1.00 94.62 258 ARG A O 1
ATOM 2082 N N . ILE A 1 259 ? 1.771 -5.286 4.663 1.00 95.44 259 ILE A N 1
ATOM 2083 C CA . ILE A 1 259 ? 0.821 -5.314 3.546 1.00 95.44 259 ILE A CA 1
ATOM 2084 C C . ILE A 1 259 ? -0.549 -4.798 3.973 1.00 95.44 259 ILE A C 1
ATOM 2086 O O . ILE A 1 259 ? -1.158 -4.014 3.245 1.00 95.44 259 ILE A O 1
ATOM 2090 N N . LEU A 1 260 ? -1.031 -5.206 5.149 1.00 96.38 260 LEU A N 1
ATOM 2091 C CA . LEU A 1 260 ? -2.287 -4.703 5.698 1.00 96.38 260 LEU A CA 1
ATOM 2092 C C . LEU A 1 260 ? -2.232 -3.187 5.909 1.00 96.38 260 LEU A C 1
ATOM 2094 O O . LEU A 1 260 ? -3.181 -2.499 5.545 1.00 96.38 260 LEU A O 1
ATOM 2098 N N . GLU A 1 261 ? -1.124 -2.662 6.433 1.00 95.06 261 GLU A N 1
ATOM 2099 C CA . GLU A 1 261 ? -0.899 -1.223 6.585 1.00 95.06 261 GLU A CA 1
ATOM 2100 C C . GLU A 1 261 ? -1.032 -0.475 5.245 1.00 95.06 261 GLU A C 1
ATOM 2102 O O . GLU A 1 261 ? -1.838 0.453 5.147 1.00 95.06 261 GLU A O 1
ATOM 2107 N N . LEU A 1 262 ? -0.326 -0.927 4.202 1.00 95.00 262 LEU A N 1
ATOM 2108 C CA . LEU A 1 262 ? -0.362 -0.327 2.859 1.00 95.00 262 LEU A CA 1
ATOM 2109 C C . LEU A 1 262 ? -1.754 -0.416 2.215 1.00 95.00 262 LEU A C 1
ATOM 2111 O O . LEU A 1 262 ? -2.230 0.534 1.586 1.00 95.00 262 LEU A O 1
ATOM 2115 N N . CYS A 1 263 ? -2.447 -1.544 2.402 1.00 95.81 263 CYS A N 1
ATOM 2116 C CA . CYS A 1 263 ? -3.818 -1.713 1.924 1.00 95.81 263 CYS A CA 1
ATOM 2117 C C . CYS A 1 263 ? -4.772 -0.730 2.618 1.00 95.81 263 CYS A C 1
ATOM 2119 O O . CYS A 1 263 ? -5.604 -0.106 1.960 1.00 95.81 263 CYS A O 1
ATOM 2121 N N . LEU A 1 264 ? -4.655 -0.568 3.939 1.00 95.69 264 LEU A N 1
ATOM 2122 C CA . LEU A 1 264 ? -5.475 0.365 4.716 1.00 95.69 264 LEU A CA 1
ATOM 2123 C C . LEU A 1 264 ? -5.223 1.822 4.316 1.00 95.69 264 LEU A C 1
ATOM 2125 O O . LEU A 1 264 ? -6.180 2.596 4.209 1.00 95.69 264 LEU A O 1
ATOM 2129 N N . ALA A 1 265 ? -3.968 2.193 4.067 1.00 91.19 265 ALA A N 1
ATOM 2130 C CA . ALA A 1 265 ? -3.605 3.524 3.592 1.00 91.19 265 ALA A CA 1
ATOM 2131 C C . ALA A 1 265 ? -4.199 3.800 2.198 1.00 91.19 265 ALA A C 1
ATOM 2133 O O . ALA A 1 265 ? -4.915 4.787 2.012 1.00 91.19 265 ALA A O 1
ATOM 2134 N N . THR A 1 266 ? -4.066 2.847 1.271 1.00 89.12 266 THR A N 1
ATOM 2135 C CA . THR A 1 266 ? -4.691 2.907 -0.060 1.00 89.12 266 THR A CA 1
ATOM 2136 C C . THR A 1 266 ? -6.216 3.054 0.017 1.00 89.12 266 THR A C 1
ATOM 2138 O O . THR A 1 266 ? -6.795 3.914 -0.648 1.00 89.12 266 THR A O 1
ATOM 2141 N N . ILE A 1 267 ? -6.887 2.251 0.853 1.00 90.75 267 ILE A N 1
ATOM 2142 C CA . ILE A 1 267 ? -8.346 2.315 1.055 1.00 90.75 267 ILE A CA 1
ATOM 2143 C C . ILE A 1 267 ? -8.757 3.676 1.626 1.00 90.75 267 ILE A C 1
ATOM 2145 O O . ILE A 1 267 ? -9.732 4.270 1.166 1.00 90.75 267 ILE A O 1
ATOM 2149 N N . THR A 1 268 ? -8.009 4.186 2.605 1.00 89.88 268 THR A N 1
ATOM 2150 C CA . THR A 1 268 ? -8.244 5.513 3.189 1.00 89.88 268 THR A CA 1
ATOM 2151 C C . THR A 1 268 ? -8.172 6.588 2.111 1.00 89.88 268 THR A C 1
ATOM 2153 O O . THR A 1 268 ? -9.113 7.371 1.962 1.00 89.88 268 THR A O 1
ATOM 2156 N N . ASN A 1 269 ? -7.085 6.601 1.338 1.00 84.25 269 ASN A N 1
ATOM 2157 C CA . ASN A 1 269 ? -6.863 7.587 0.290 1.00 84.25 269 ASN A CA 1
ATOM 2158 C C . ASN A 1 269 ? -7.951 7.507 -0.784 1.00 84.25 269 ASN A C 1
ATOM 2160 O O . ASN A 1 269 ? -8.517 8.534 -1.145 1.00 84.25 269 ASN A O 1
ATOM 2164 N N . ALA A 1 270 ? -8.355 6.309 -1.205 1.00 81.00 270 ALA A N 1
ATOM 2165 C CA . ALA A 1 270 ? -9.459 6.140 -2.148 1.00 81.00 270 ALA A CA 1
ATOM 2166 C C . ALA A 1 270 ? -10.803 6.695 -1.631 1.00 81.00 270 ALA A C 1
ATOM 2168 O O . ALA A 1 270 ? -11.560 7.310 -2.383 1.00 81.00 270 ALA A O 1
ATOM 2169 N N . LEU A 1 271 ? -11.109 6.509 -0.343 1.00 81.75 271 LEU A N 1
ATOM 2170 C CA . LEU A 1 271 ? -12.357 6.990 0.264 1.00 81.75 271 LEU A CA 1
ATOM 2171 C C . LEU A 1 271 ? -12.387 8.512 0.442 1.00 81.75 271 LEU A C 1
ATOM 2173 O O . LEU A 1 271 ? -13.445 9.128 0.277 1.00 81.75 271 LEU A O 1
ATOM 2177 N N . VAL A 1 272 ? -11.247 9.111 0.797 1.00 78.19 272 VAL A N 1
ATOM 2178 C CA . VAL A 1 272 ? -11.096 10.565 0.973 1.00 78.19 272 VAL A CA 1
ATOM 2179 C C . VAL A 1 272 ? -11.061 11.263 -0.382 1.00 78.19 272 VAL A C 1
ATOM 2181 O O . VAL A 1 272 ? -11.743 12.266 -0.597 1.00 78.19 272 VAL A O 1
ATOM 2184 N N . TYR A 1 273 ? -10.305 10.699 -1.315 1.00 69.62 273 TYR A N 1
ATOM 2185 C CA . TYR A 1 273 ? -10.001 11.279 -2.607 1.00 69.62 273 TYR A CA 1
ATOM 2186 C C . TYR A 1 273 ? -10.771 10.581 -3.731 1.00 69.62 273 TYR A C 1
ATOM 2188 O O . TYR A 1 273 ? -10.216 10.237 -4.770 1.00 69.62 273 TYR A O 1
ATOM 2196 N N . LYS A 1 274 ? -12.097 10.477 -3.571 1.00 61.78 274 LYS A N 1
ATOM 2197 C CA . LYS A 1 274 ? -13.021 9.986 -4.614 1.00 61.78 274 LYS A CA 1
ATOM 2198 C C . LYS A 1 274 ? -12.778 10.524 -6.041 1.00 61.78 274 LYS A C 1
ATOM 2200 O O . LYS A 1 274 ? -13.090 9.785 -6.964 1.00 61.78 274 LYS A O 1
ATOM 2205 N N . PRO A 1 275 ? -12.236 11.742 -6.282 1.00 53.66 275 PRO A N 1
ATOM 2206 C CA . PRO A 1 275 ? -11.916 12.195 -7.641 1.00 53.66 275 PRO A CA 1
ATOM 2207 C C . PRO A 1 275 ? -10.791 11.427 -8.356 1.00 53.66 275 PRO A C 1
ATOM 2209 O O . PRO A 1 275 ? -10.614 11.616 -9.556 1.00 53.66 275 PRO A O 1
ATOM 2212 N N . TYR A 1 276 ? -9.991 10.644 -7.626 1.00 53.00 276 TYR A N 1
ATOM 2213 C CA . TYR A 1 276 ? -8.810 9.942 -8.142 1.00 53.00 276 TYR A CA 1
ATOM 2214 C C . TYR A 1 276 ? -9.163 8.562 -8.693 1.00 53.00 276 TYR A C 1
ATOM 2216 O O . TYR A 1 276 ? -8.388 7.993 -9.453 1.00 53.00 276 TYR A O 1
ATOM 2224 N N . THR A 1 277 ? -10.342 8.056 -8.336 1.00 53.38 277 THR A N 1
ATOM 2225 C CA . THR A 1 277 ? -10.987 6.909 -8.963 1.00 53.38 277 THR A CA 1
ATOM 2226 C C . THR A 1 277 ? -12.011 7.457 -9.945 1.00 53.38 277 THR A C 1
ATOM 2228 O O . THR A 1 277 ? -12.863 8.241 -9.537 1.00 53.38 277 THR A O 1
ATOM 2231 N N . GLU A 1 278 ? -11.912 7.098 -11.222 1.00 52.34 278 GLU A N 1
ATOM 2232 C CA . GLU A 1 278 ? -12.803 7.563 -12.295 1.00 52.34 278 GLU A CA 1
ATOM 2233 C C . GLU A 1 278 ? -14.299 7.579 -11.925 1.00 52.34 278 GLU A C 1
ATOM 2235 O O . GLU A 1 278 ? -14.729 6.869 -11.011 1.00 52.34 278 GLU A O 1
ATOM 2240 N N . GLU A 1 279 ? -15.080 8.350 -12.700 1.00 47.31 279 GLU A N 1
ATOM 2241 C CA . GLU A 1 279 ? -16.549 8.514 -12.721 1.00 47.31 279 GLU A CA 1
ATOM 2242 C C . GLU A 1 279 ? -17.335 7.190 -12.847 1.00 47.31 279 GLU A C 1
ATOM 2244 O O . GLU A 1 279 ? -18.172 6.975 -13.729 1.00 47.31 279 GLU A O 1
ATOM 2249 N N . THR A 1 280 ? -17.089 6.252 -11.948 1.00 47.34 280 THR A N 1
ATOM 2250 C CA . THR A 1 280 ? -17.777 4.983 -11.906 1.00 47.34 280 THR A CA 1
ATOM 2251 C C . THR A 1 280 ? -19.142 5.241 -11.286 1.00 47.34 280 THR A C 1
ATOM 2253 O O . THR A 1 280 ? -19.320 5.387 -10.080 1.00 47.34 280 THR A O 1
ATOM 2256 N N . ASN A 1 281 ? -20.164 5.234 -12.142 1.00 44.25 281 ASN A N 1
ATOM 2257 C CA . ASN A 1 281 ? -21.580 5.153 -11.765 1.00 44.25 281 ASN A CA 1
ATOM 2258 C C . ASN A 1 281 ? -21.922 3.881 -10.945 1.00 44.25 281 ASN A C 1
ATOM 2260 O O . ASN A 1 281 ? -23.088 3.619 -10.643 1.00 44.25 281 ASN A O 1
ATOM 2264 N N . PHE A 1 282 ? -20.923 3.070 -10.585 1.00 49.34 282 PHE A N 1
ATOM 2265 C CA . PHE A 1 282 ? -21.055 1.855 -9.805 1.00 49.34 282 PHE A CA 1
ATOM 2266 C C . PHE A 1 282 ? -21.014 2.183 -8.313 1.00 49.34 282 PHE A C 1
ATOM 2268 O O . PHE A 1 282 ? -19.961 2.355 -7.706 1.00 49.34 282 PHE A O 1
ATOM 2275 N N . LYS A 1 283 ? -22.193 2.214 -7.685 1.00 63.06 283 LYS A N 1
ATOM 2276 C CA . LYS A 1 283 ? -22.298 2.134 -6.225 1.00 63.06 283 LYS A CA 1
ATOM 2277 C C . LYS A 1 283 ? -21.897 0.728 -5.784 1.00 63.06 283 LYS A C 1
ATOM 2279 O O . LYS A 1 283 ? -22.737 -0.166 -5.737 1.00 63.06 283 LYS A O 1
ATOM 2284 N N . VAL A 1 284 ? -20.620 0.533 -5.483 1.00 73.62 284 VAL A N 1
ATOM 2285 C CA . VAL A 1 284 ? -20.132 -0.716 -4.895 1.00 73.62 284 VAL A CA 1
ATOM 2286 C C . VAL A 1 284 ? -20.375 -0.690 -3.383 1.00 73.62 284 VAL A C 1
ATOM 2288 O O . VAL A 1 284 ? -20.191 0.340 -2.723 1.00 73.62 284 VAL A O 1
ATOM 2291 N N . ASP A 1 285 ? -20.857 -1.812 -2.849 1.00 82.38 285 ASP A N 1
ATOM 2292 C CA . ASP A 1 285 ? -20.943 -2.040 -1.408 1.00 82.38 285 ASP A CA 1
ATOM 2293 C C . ASP A 1 285 ? -19.566 -2.468 -0.878 1.00 82.38 285 ASP A C 1
ATOM 2295 O O . ASP A 1 285 ? -18.954 -3.421 -1.369 1.00 82.38 285 ASP A O 1
ATOM 2299 N N . GLU A 1 286 ? -19.066 -1.732 0.111 1.00 88.88 286 GLU A N 1
ATOM 2300 C CA . GLU A 1 286 ? -17.773 -1.974 0.759 1.00 88.88 286 GLU A CA 1
ATOM 2301 C C . GLU A 1 286 ? -17.957 -2.445 2.207 1.00 88.88 286 GLU A C 1
ATOM 2303 O O . GLU A 1 286 ? -17.001 -2.463 2.979 1.00 88.88 286 GLU A O 1
ATOM 2308 N N . SER A 1 287 ? -19.172 -2.854 2.589 1.00 91.75 287 SER A N 1
ATOM 2309 C CA . SER A 1 287 ? -19.486 -3.315 3.946 1.00 91.75 287 SER A CA 1
ATOM 2310 C C . SER A 1 287 ? -18.593 -4.470 4.407 1.00 91.75 287 SER A C 1
ATOM 2312 O O . SER A 1 287 ? -18.208 -4.509 5.572 1.00 91.75 287 SER A O 1
ATOM 2314 N N . ASP A 1 288 ? -18.225 -5.397 3.517 1.00 92.94 288 ASP A N 1
ATOM 2315 C CA . ASP A 1 288 ? -17.313 -6.501 3.854 1.00 92.94 288 ASP A CA 1
ATOM 2316 C C . ASP A 1 288 ? -15.883 -6.024 4.104 1.00 92.94 288 ASP A C 1
ATOM 2318 O O . ASP A 1 288 ? -15.241 -6.467 5.056 1.00 92.94 288 ASP A O 1
ATOM 2322 N N . VAL A 1 289 ? -15.415 -5.064 3.304 1.00 94.94 289 VAL A N 1
ATOM 2323 C CA . VAL A 1 289 ? -14.108 -4.422 3.494 1.00 94.94 289 VAL A CA 1
ATOM 2324 C C . VAL A 1 289 ? -14.091 -3.723 4.849 1.00 94.94 289 VAL A C 1
ATOM 2326 O O . VAL A 1 289 ? -13.185 -3.942 5.645 1.00 94.94 289 VAL A O 1
ATOM 2329 N N . LEU A 1 290 ? -15.138 -2.954 5.161 1.00 95.69 290 LEU A N 1
ATOM 2330 C CA . LEU A 1 290 ? -15.282 -2.284 6.448 1.00 95.69 290 LEU A CA 1
ATOM 2331 C C . LEU A 1 290 ? -15.286 -3.273 7.620 1.00 95.69 290 LEU A C 1
ATOM 2333 O O . LEU A 1 290 ? -14.616 -3.023 8.617 1.00 95.69 290 LEU A O 1
ATOM 2337 N N . ARG A 1 291 ? -15.998 -4.404 7.515 1.00 95.31 291 ARG A N 1
ATOM 2338 C CA . ARG A 1 291 ? -15.980 -5.448 8.557 1.00 95.31 291 ARG A CA 1
ATOM 2339 C C . ARG A 1 291 ? -14.564 -5.951 8.811 1.00 95.31 291 ARG A C 1
ATOM 2341 O O . ARG A 1 291 ? -14.179 -6.069 9.967 1.00 95.31 291 ARG A O 1
ATOM 2348 N N . VAL A 1 292 ? -13.789 -6.181 7.753 1.00 95.94 292 VAL A N 1
ATOM 2349 C CA . VAL A 1 292 ? -12.385 -6.594 7.865 1.00 95.94 292 VAL A CA 1
ATOM 2350 C C . VAL A 1 292 ? -11.521 -5.497 8.491 1.00 95.94 292 VAL A C 1
ATOM 2352 O O . VAL A 1 292 ? -10.727 -5.796 9.375 1.00 95.94 292 VAL A O 1
ATOM 2355 N N . VAL A 1 293 ? -11.713 -4.226 8.125 1.00 96.81 293 VAL A N 1
ATOM 2356 C CA . VAL A 1 293 ? -11.015 -3.099 8.774 1.00 96.81 293 VAL A CA 1
ATOM 2357 C C . VAL A 1 293 ? -11.353 -3.010 10.265 1.00 96.81 293 VAL A C 1
ATOM 2359 O O . VAL A 1 293 ? -10.460 -2.786 11.082 1.00 96.81 293 VAL A O 1
ATOM 2362 N N . CYS A 1 294 ? -12.617 -3.222 10.646 1.00 95.25 294 CYS A N 1
ATOM 2363 C CA . CYS A 1 294 ? -13.004 -3.322 12.053 1.00 95.25 294 CYS A CA 1
ATOM 2364 C C . CYS A 1 294 ? -12.280 -4.481 12.747 1.00 95.25 294 CYS A C 1
ATOM 2366 O O . CYS A 1 294 ? -11.745 -4.281 13.832 1.00 95.25 294 CYS A O 1
ATOM 2368 N N . ASP A 1 295 ? -12.234 -5.660 12.126 1.00 95.31 295 ASP A N 1
ATOM 2369 C CA . ASP A 1 295 ? -11.591 -6.839 12.705 1.00 95.31 295 ASP A CA 1
ATOM 2370 C C . ASP A 1 295 ? -10.069 -6.630 12.890 1.00 95.31 295 ASP A C 1
ATOM 2372 O O . ASP A 1 295 ? -9.533 -6.981 13.942 1.00 95.31 295 ASP A O 1
ATOM 2376 N N . ILE A 1 296 ? -9.385 -5.993 11.926 1.00 96.31 296 ILE A N 1
ATOM 2377 C CA . ILE A 1 296 ? -7.967 -5.603 12.045 1.00 96.31 296 ILE A CA 1
ATOM 2378 C C . ILE A 1 296 ? -7.777 -4.630 13.215 1.00 96.31 296 ILE A C 1
ATOM 2380 O O . ILE A 1 296 ? -6.913 -4.848 14.062 1.00 96.31 296 ILE A O 1
ATOM 2384 N N . PHE A 1 297 ? -8.596 -3.577 13.295 1.00 95.44 297 PHE A N 1
ATOM 2385 C CA . PHE A 1 297 ? -8.494 -2.586 14.366 1.00 95.44 297 PHE A CA 1
ATOM 2386 C C . PHE A 1 297 ? -8.722 -3.200 15.754 1.00 95.44 297 PHE A C 1
ATOM 2388 O O . PHE A 1 297 ? -7.990 -2.900 16.698 1.00 95.44 297 PHE A O 1
ATOM 2395 N N . GLU A 1 298 ? -9.727 -4.067 15.886 1.00 93.69 298 GLU A N 1
ATOM 2396 C CA . GLU A 1 298 ? -10.002 -4.781 17.131 1.00 93.69 298 GLU A CA 1
ATOM 2397 C C . GLU A 1 298 ? -8.831 -5.678 17.544 1.00 93.69 298 GLU A C 1
ATOM 2399 O O . GLU A 1 298 ? -8.467 -5.680 18.719 1.00 93.69 298 GLU A O 1
ATOM 2404 N N . ALA A 1 299 ? -8.221 -6.391 16.592 1.00 93.44 299 ALA A N 1
ATOM 2405 C CA . ALA A 1 299 ? -7.064 -7.244 16.847 1.00 93.44 299 ALA A CA 1
ATOM 2406 C C . ALA A 1 299 ? -5.853 -6.432 17.330 1.00 93.44 299 ALA A C 1
ATOM 2408 O O . ALA A 1 299 ? -5.229 -6.797 18.322 1.00 93.44 299 ALA A O 1
ATOM 2409 N N . VAL A 1 300 ? -5.573 -5.287 16.695 1.00 93.12 300 VAL A N 1
ATOM 2410 C CA . VAL A 1 300 ? -4.513 -4.361 17.131 1.00 93.12 300 VAL A CA 1
ATOM 2411 C C . VAL A 1 300 ? -4.756 -3.877 18.566 1.00 93.12 300 VAL A C 1
ATOM 2413 O O . VAL A 1 300 ? -3.844 -3.905 19.391 1.00 93.12 300 VAL A O 1
ATOM 2416 N N . CYS A 1 301 ? -5.992 -3.482 18.892 1.00 90.00 301 CYS A N 1
ATOM 2417 C CA . CYS A 1 301 ? -6.345 -3.037 20.243 1.00 90.00 301 CYS A CA 1
ATOM 2418 C C . CYS A 1 301 ? -6.202 -4.148 21.291 1.00 90.00 301 CYS A C 1
ATOM 2420 O O . CYS A 1 301 ? -5.854 -3.865 22.439 1.00 90.00 301 CYS A O 1
ATOM 2422 N N . ASP A 1 302 ? -6.497 -5.397 20.921 1.00 89.88 302 ASP A N 1
ATOM 2423 C CA . ASP A 1 302 ? -6.321 -6.538 21.815 1.00 89.88 302 ASP A CA 1
ATOM 2424 C C . ASP A 1 302 ? -4.838 -6.773 22.122 1.00 89.88 302 ASP A C 1
ATOM 2426 O O . ASP A 1 302 ? -4.465 -6.851 23.295 1.00 89.88 302 ASP A O 1
ATOM 2430 N N . CYS A 1 303 ? -3.977 -6.760 21.098 1.00 88.62 303 CYS A N 1
ATOM 2431 C CA . CYS A 1 303 ? -2.527 -6.871 21.266 1.00 88.62 303 CYS A CA 1
ATOM 2432 C C . CYS A 1 303 ? -1.962 -5.757 22.156 1.00 88.62 303 CYS A C 1
ATOM 2434 O O . CYS A 1 303 ? -1.220 -6.047 23.096 1.00 88.62 303 CYS A O 1
ATOM 2436 N N . ASP A 1 304 ? -2.368 -4.503 21.932 1.00 85.75 304 ASP A N 1
ATOM 2437 C CA . ASP A 1 304 ? -1.978 -3.369 22.782 1.00 85.75 304 ASP A CA 1
ATOM 2438 C C . ASP A 1 304 ? -2.370 -3.594 24.243 1.00 85.75 304 ASP A C 1
ATOM 2440 O O . ASP A 1 304 ? -1.591 -3.362 25.171 1.00 85.75 304 ASP A O 1
ATOM 2444 N N . ALA A 1 305 ? -3.596 -4.069 24.464 1.00 83.75 305 ALA A N 1
ATOM 2445 C CA . ALA A 1 305 ? -4.092 -4.326 25.801 1.00 83.75 305 ALA A CA 1
ATOM 2446 C C . ALA A 1 305 ? -3.307 -5.444 26.497 1.00 83.75 305 ALA A C 1
ATOM 2448 O O . ALA A 1 305 ? -2.961 -5.308 27.672 1.00 83.75 305 ALA A O 1
ATOM 2449 N N . GLN A 1 306 ? -3.000 -6.528 25.782 1.00 83.94 306 GLN A N 1
ATOM 2450 C CA . GLN A 1 306 ? -2.195 -7.625 26.310 1.00 83.94 306 GLN A CA 1
ATOM 2451 C C . GLN A 1 306 ? -0.761 -7.183 26.642 1.00 83.94 306 GLN A C 1
ATOM 2453 O O . GLN A 1 306 ? -0.242 -7.559 27.696 1.00 83.94 306 GLN A O 1
ATOM 2458 N N . GLN A 1 307 ? -0.125 -6.377 25.784 1.00 81.44 307 GLN A N 1
ATOM 2459 C CA . GLN A 1 307 ? 1.218 -5.837 26.030 1.00 81.44 307 GLN A CA 1
ATOM 2460 C C . GLN A 1 307 ? 1.243 -4.978 27.301 1.00 81.44 307 GLN A C 1
ATOM 2462 O O . GLN A 1 307 ? 2.052 -5.225 28.195 1.00 81.44 307 GLN A O 1
ATOM 2467 N N . LEU A 1 308 ? 0.283 -4.064 27.456 1.00 76.56 308 LEU A N 1
ATOM 2468 C CA . LEU A 1 308 ? 0.162 -3.225 28.653 1.00 76.56 308 LEU A CA 1
ATOM 2469 C C . LEU A 1 308 ? -0.100 -4.024 29.931 1.00 76.56 308 LEU A C 1
ATOM 2471 O O . LEU A 1 308 ? 0.409 -3.671 30.994 1.00 76.56 308 LEU A O 1
ATOM 2475 N N . MET A 1 309 ? -0.899 -5.093 29.862 1.00 77.69 309 MET A N 1
ATOM 2476 C CA . MET A 1 309 ? -1.116 -5.968 31.016 1.00 77.69 309 MET A CA 1
ATOM 2477 C C . MET A 1 309 ? 0.177 -6.687 31.418 1.00 77.69 309 MET A C 1
ATOM 2479 O O . MET A 1 309 ? 0.516 -6.696 32.602 1.00 77.69 309 MET A O 1
ATOM 2483 N N . LYS A 1 310 ? 0.941 -7.215 30.449 1.00 79.88 310 LYS A N 1
ATOM 2484 C CA . LYS A 1 310 ? 2.255 -7.840 30.694 1.00 79.88 310 LYS A CA 1
ATOM 2485 C C . LYS A 1 310 ? 3.238 -6.849 31.332 1.00 79.88 310 LYS A C 1
ATOM 2487 O O . LYS A 1 310 ? 3.924 -7.196 32.295 1.00 79.88 310 LYS A O 1
ATOM 2492 N N . GLU A 1 311 ? 3.274 -5.608 30.850 1.00 74.00 311 GLU A N 1
ATOM 2493 C CA . GLU A 1 311 ? 4.099 -4.539 31.425 1.00 74.00 311 GLU A CA 1
ATOM 2494 C C . GLU A 1 311 ? 3.689 -4.213 32.867 1.00 74.00 311 GLU A C 1
ATOM 2496 O O . GLU A 1 311 ? 4.538 -4.187 33.759 1.00 74.00 311 GLU A O 1
ATOM 2501 N N . GLN A 1 312 ? 2.391 -4.049 33.136 1.00 71.38 312 GLN A N 1
ATOM 2502 C CA . GLN A 1 312 ? 1.879 -3.787 34.485 1.00 71.38 312 GLN A CA 1
ATOM 2503 C C . GLN A 1 312 ? 2.202 -4.928 35.458 1.00 71.38 312 GLN A C 1
ATOM 2505 O O . GLN A 1 312 ? 2.639 -4.669 36.580 1.00 71.38 312 GLN A O 1
ATOM 2510 N N . GLU A 1 313 ? 2.055 -6.185 35.037 1.00 71.31 313 GLU A N 1
ATOM 2511 C CA . GLU A 1 313 ? 2.435 -7.347 35.846 1.00 71.31 313 GLU A CA 1
ATOM 2512 C C . GLU A 1 313 ? 3.941 -7.401 36.132 1.00 71.31 313 GLU A C 1
ATOM 2514 O O . GLU A 1 313 ? 4.346 -7.787 37.231 1.00 71.31 313 GLU A O 1
ATOM 2519 N N . SER A 1 314 ? 4.778 -7.002 35.169 1.00 65.81 314 SER A N 1
ATOM 2520 C CA . SER A 1 314 ? 6.234 -6.948 35.346 1.00 65.81 314 SER A CA 1
ATOM 2521 C C . SER A 1 314 ? 6.662 -5.862 36.342 1.00 65.81 314 SER A C 1
ATOM 2523 O O . SER A 1 314 ? 7.542 -6.102 37.168 1.00 65.81 314 SER A O 1
ATOM 2525 N N . ILE A 1 315 ? 5.977 -4.712 36.338 1.00 62.66 315 ILE A N 1
ATOM 2526 C CA . ILE A 1 315 ? 6.209 -3.608 37.277 1.00 62.66 315 ILE A CA 1
ATOM 2527 C C . ILE A 1 315 ? 5.779 -4.016 38.687 1.00 62.66 315 ILE A C 1
ATOM 2529 O O . ILE A 1 315 ? 6.549 -3.847 39.626 1.00 62.66 315 ILE A O 1
ATOM 2533 N N . ILE A 1 316 ? 4.604 -4.639 38.840 1.00 58.97 316 ILE A N 1
ATOM 2534 C CA . ILE A 1 316 ? 4.106 -5.122 40.141 1.00 58.97 316 ILE A CA 1
ATOM 2535 C C . ILE A 1 316 ? 5.055 -6.165 40.752 1.00 58.97 316 ILE A C 1
ATOM 2537 O O . ILE A 1 316 ? 5.235 -6.197 41.966 1.00 58.97 316 ILE A O 1
ATOM 2541 N N . LYS A 1 317 ? 5.701 -6.995 39.924 1.00 59.22 317 LYS A N 1
ATOM 2542 C CA . LYS A 1 317 ? 6.716 -7.962 40.376 1.00 59.22 317 LYS A CA 1
ATOM 2543 C C . LYS A 1 317 ? 8.075 -7.322 40.700 1.00 59.22 317 LYS A C 1
ATOM 2545 O O . LYS A 1 317 ? 8.875 -7.960 41.378 1.00 59.22 317 LYS A O 1
ATOM 2550 N N . GLY A 1 318 ? 8.345 -6.105 40.220 1.00 52.94 318 GLY A N 1
ATOM 2551 C CA . GLY A 1 318 ? 9.615 -5.392 40.400 1.00 52.94 318 GLY A CA 1
ATOM 2552 C C . GLY A 1 318 ? 9.587 -4.233 41.405 1.00 52.94 318 GLY A C 1
ATOM 2553 O O . GLY A 1 318 ? 10.649 -3.813 41.858 1.00 52.94 318 GLY A O 1
ATOM 2554 N N . SER A 1 319 ? 8.412 -3.708 41.772 1.00 48.34 319 SER A N 1
ATOM 2555 C CA . SER A 1 319 ? 8.277 -2.543 42.653 1.00 48.34 319 SER A CA 1
ATOM 2556 C C . SER A 1 319 ? 7.630 -2.890 44.001 1.00 48.34 319 SER A C 1
ATOM 2558 O O . SER A 1 319 ? 6.425 -2.730 44.183 1.00 48.34 319 SER A O 1
ATOM 2560 N N . GLU A 1 320 ? 8.448 -3.241 44.997 1.00 47.03 320 GLU A N 1
ATOM 2561 C CA . GLU A 1 320 ? 8.135 -3.032 46.428 1.00 47.03 320 GLU A CA 1
ATOM 2562 C C . GLU A 1 320 ? 8.396 -1.559 46.842 1.00 47.03 320 GLU A C 1
ATOM 2564 O O . GLU A 1 320 ? 8.879 -1.266 47.933 1.00 47.03 320 GLU A O 1
ATOM 2569 N N . GLY A 1 321 ? 8.148 -0.605 45.935 1.00 45.19 321 GLY A N 1
ATOM 2570 C CA . GLY A 1 321 ? 8.510 0.807 46.086 1.00 45.19 321 GLY A CA 1
ATOM 2571 C C . GLY A 1 321 ? 7.340 1.684 46.526 1.00 45.19 321 GLY A C 1
ATOM 2572 O O . GLY A 1 321 ? 6.376 1.860 45.786 1.00 45.19 321 GLY A O 1
ATOM 2573 N N . ASP A 1 322 ? 7.478 2.248 47.721 1.00 46.12 322 ASP A N 1
ATOM 2574 C CA . ASP A 1 322 ? 6.532 3.089 48.457 1.00 46.12 322 ASP A CA 1
ATOM 2575 C C . ASP A 1 322 ? 6.289 4.447 47.755 1.00 46.12 322 ASP A C 1
ATOM 2577 O O . ASP A 1 322 ? 7.098 5.375 47.823 1.00 46.12 322 ASP A O 1
ATOM 2581 N N . GLY A 1 323 ? 5.173 4.567 47.034 1.00 48.81 323 GLY A N 1
ATOM 2582 C CA . GLY A 1 323 ? 4.703 5.819 46.440 1.00 48.81 323 GLY A CA 1
ATOM 2583 C C . GLY A 1 323 ? 3.268 5.687 45.919 1.00 48.81 323 GLY A C 1
ATOM 2584 O O . GLY A 1 323 ? 2.871 4.598 45.502 1.00 48.81 323 GLY A O 1
ATOM 2585 N N . PRO A 1 324 ? 2.448 6.758 45.934 1.00 40.94 324 PRO A N 1
ATOM 2586 C CA . PRO A 1 324 ? 1.088 6.689 45.416 1.00 40.94 324 PRO A CA 1
ATOM 2587 C C . PRO A 1 324 ? 1.135 6.456 43.903 1.00 40.94 324 PRO A C 1
ATOM 2589 O O . PRO A 1 324 ? 1.450 7.359 43.126 1.00 40.94 324 PRO A O 1
ATOM 2592 N N . ALA A 1 325 ? 0.835 5.225 43.488 1.00 48.53 325 ALA A N 1
ATOM 2593 C CA . ALA A 1 325 ? 0.751 4.851 42.088 1.00 48.53 325 ALA A CA 1
ATOM 2594 C C . ALA A 1 325 ? -0.308 5.721 41.400 1.00 48.53 325 ALA A C 1
ATOM 2596 O O . ALA A 1 325 ? -1.495 5.672 41.733 1.00 48.53 325 ALA A O 1
ATOM 2597 N N . ARG A 1 326 ? 0.115 6.527 40.421 1.00 45.00 326 ARG A N 1
ATOM 2598 C CA . ARG A 1 326 ? -0.814 7.120 39.455 1.00 45.00 326 ARG A CA 1
ATOM 2599 C C . ARG A 1 326 ? -1.596 5.944 38.851 1.00 45.00 326 ARG A C 1
ATOM 2601 O O . ARG A 1 326 ? -0.938 4.992 38.431 1.00 45.00 326 ARG A O 1
ATOM 2608 N N . PRO A 1 327 ? -2.943 5.940 38.841 1.00 48.22 327 PRO A N 1
ATOM 2609 C CA . PRO A 1 327 ? -3.687 4.807 38.310 1.00 48.22 327 PRO A CA 1
ATOM 2610 C C . PRO A 1 327 ? -3.289 4.622 36.849 1.00 48.22 327 PRO A C 1
ATOM 2612 O O . PRO A 1 327 ? -3.589 5.463 36.000 1.00 48.22 327 PRO A O 1
ATOM 2615 N N . SER A 1 328 ? -2.554 3.546 36.581 1.00 53.16 328 SER A N 1
ATOM 2616 C CA . SER A 1 328 ? -2.135 3.176 35.241 1.00 53.16 328 SER A CA 1
ATOM 2617 C C . SER A 1 328 ? -3.390 2.996 34.384 1.00 53.16 328 SER A C 1
ATOM 2619 O O . SER A 1 328 ? -4.388 2.436 34.861 1.00 53.16 328 SER A O 1
ATOM 2621 N N . PRO A 1 329 ? -3.407 3.516 33.145 1.00 56.97 329 PRO A N 1
ATOM 2622 C CA . PRO A 1 329 ? -4.552 3.345 32.270 1.00 56.97 329 PRO A CA 1
ATOM 2623 C C . PRO A 1 329 ? -4.782 1.844 32.076 1.00 56.97 329 PRO A C 1
ATOM 2625 O O . PRO A 1 329 ? -3.948 1.141 31.514 1.00 56.97 329 PRO A O 1
ATOM 2628 N N . LYS A 1 330 ? -5.901 1.335 32.599 1.00 59.53 330 LYS A N 1
ATOM 2629 C CA . LYS A 1 330 ? -6.329 -0.033 32.312 1.00 59.53 330 LYS A CA 1
ATOM 2630 C C . LYS A 1 330 ? -6.830 -0.054 30.870 1.00 59.53 330 LYS A C 1
ATOM 2632 O O . LYS A 1 330 ? -7.790 0.674 30.590 1.00 59.53 330 LYS A O 1
ATOM 2637 N N . PRO A 1 331 ? -6.200 -0.823 29.969 1.00 63.12 331 PRO A N 1
ATOM 2638 C CA . PRO A 1 331 ? -6.699 -0.940 28.613 1.00 63.12 331 PRO A CA 1
ATOM 2639 C C . PRO A 1 331 ? -8.068 -1.624 28.632 1.00 63.12 331 PRO A C 1
ATOM 2641 O O . PRO A 1 331 ? -8.336 -2.506 29.454 1.00 63.12 331 PRO A O 1
ATOM 2644 N N . ILE A 1 332 ? -8.957 -1.185 27.746 1.00 67.06 332 ILE A N 1
ATOM 2645 C CA . ILE A 1 332 ? -10.283 -1.784 27.603 1.00 67.06 332 ILE A CA 1
ATOM 2646 C C . ILE A 1 332 ? -10.157 -2.964 26.641 1.00 67.06 332 ILE A C 1
ATOM 2648 O O . ILE A 1 332 ? -9.947 -2.763 25.450 1.00 67.06 332 ILE A O 1
ATOM 2652 N N . GLN A 1 333 ? -10.320 -4.185 27.151 1.00 61.66 333 GLN A N 1
ATOM 2653 C CA . GLN A 1 333 ? -10.439 -5.390 26.326 1.00 61.66 333 GLN A CA 1
ATOM 2654 C C . GLN A 1 333 ? -11.901 -5.729 26.060 1.00 61.66 333 GLN A C 1
ATOM 2656 O O . GLN A 1 333 ? -12.776 -5.551 26.919 1.00 61.66 333 GLN A O 1
ATOM 2661 N N . ARG A 1 334 ? -12.166 -6.296 24.881 1.00 64.62 334 ARG A N 1
ATOM 2662 C CA . ARG A 1 334 ? -13.435 -6.982 24.657 1.00 64.62 334 ARG A CA 1
ATOM 2663 C C . ARG A 1 334 ? -13.452 -8.291 25.429 1.00 64.62 334 ARG A C 1
ATOM 2665 O O . ARG A 1 334 ? -12.511 -9.067 25.391 1.00 64.62 334 ARG A O 1
ATOM 2672 N N . ARG A 1 335 ? -14.576 -8.562 26.096 1.00 59.91 335 ARG A N 1
ATOM 2673 C CA . ARG A 1 335 ? -14.770 -9.813 26.847 1.00 59.91 335 ARG A CA 1
ATOM 2674 C C . ARG A 1 335 ? -14.871 -11.045 25.945 1.00 59.91 335 ARG A C 1
ATOM 2676 O O . ARG A 1 335 ? -14.602 -12.144 26.409 1.00 59.91 335 ARG A O 1
ATOM 2683 N N . ILE A 1 336 ? -15.320 -10.869 24.702 1.00 71.19 336 ILE A N 1
ATOM 2684 C CA . ILE A 1 336 ? -15.479 -11.936 23.711 1.00 71.19 336 ILE A CA 1
ATOM 2685 C C . ILE A 1 336 ? -15.000 -11.383 22.372 1.00 71.19 336 ILE A C 1
ATOM 2687 O O . ILE A 1 336 ? -15.575 -10.418 21.861 1.00 71.19 336 ILE A O 1
ATOM 2691 N N . LEU A 1 337 ? -13.941 -11.983 21.834 1.00 76.81 337 LEU A N 1
ATOM 2692 C CA . LEU A 1 337 ? -13.437 -11.692 20.497 1.00 76.81 337 LEU A CA 1
ATOM 2693 C C . LEU A 1 337 ? -14.146 -12.577 19.475 1.00 76.81 337 LEU A C 1
ATOM 2695 O O . LEU A 1 337 ? -14.508 -13.721 19.760 1.00 76.81 337 LEU A O 1
ATOM 2699 N N . LEU A 1 338 ? -14.332 -12.044 18.271 1.00 83.44 338 LEU A N 1
ATOM 2700 C CA . LEU A 1 338 ? -14.701 -12.865 17.123 1.00 83.44 338 LEU A CA 1
ATOM 2701 C C . LEU A 1 338 ? -13.528 -13.784 16.769 1.00 83.44 338 LEU A C 1
ATOM 2703 O O . LEU A 1 338 ? -12.371 -13.432 16.985 1.00 83.44 338 LEU A O 1
ATOM 2707 N N . GLU A 1 339 ? -13.817 -14.946 16.187 1.00 85.56 339 GLU A N 1
ATOM 2708 C CA . GLU A 1 339 ? -12.774 -15.900 15.795 1.00 85.56 339 GLU A CA 1
ATOM 2709 C C . GLU A 1 339 ? -11.773 -15.286 14.799 1.00 85.56 339 GLU A C 1
ATOM 2711 O O . GLU A 1 339 ? -10.572 -15.520 14.916 1.00 85.56 339 GLU A O 1
ATOM 2716 N N . SER A 1 340 ? -12.248 -14.458 13.860 1.00 85.94 340 SER A N 1
ATOM 2717 C CA . SER A 1 340 ? -11.398 -13.705 12.925 1.00 85.94 340 SER A CA 1
ATOM 2718 C C . SER A 1 340 ? -10.441 -12.762 13.655 1.00 85.94 340 SER A C 1
ATOM 2720 O O . SER A 1 340 ? -9.245 -12.757 13.375 1.00 85.94 340 SER A O 1
ATOM 2722 N N . VAL A 1 341 ? -10.954 -12.018 14.636 1.00 89.69 341 VAL A N 1
ATOM 2723 C CA . VAL A 1 341 ? -10.183 -11.070 15.451 1.00 89.69 341 VAL A CA 1
ATOM 2724 C C . VAL A 1 341 ? -9.141 -11.795 16.296 1.00 89.69 341 VAL A C 1
ATOM 2726 O O . VAL A 1 341 ? -7.994 -11.372 16.332 1.00 89.69 341 VAL A O 1
ATOM 2729 N N . ALA A 1 342 ? -9.504 -12.914 16.928 1.00 88.94 342 ALA A N 1
ATOM 2730 C CA . ALA A 1 342 ? -8.571 -13.702 17.731 1.00 88.94 342 ALA A CA 1
ATOM 2731 C C . ALA A 1 342 ? -7.419 -14.279 16.887 1.00 88.94 342 ALA A C 1
ATOM 2733 O O . ALA A 1 342 ? -6.269 -14.257 17.318 1.00 88.94 342 ALA A O 1
ATOM 2734 N N . LYS A 1 343 ? -7.707 -14.756 15.666 1.00 89.81 343 LYS A N 1
ATOM 2735 C CA . LYS A 1 343 ? -6.678 -15.239 14.728 1.00 89.81 343 LYS A CA 1
ATOM 2736 C C . LYS A 1 343 ? -5.738 -14.120 14.282 1.00 89.81 343 LYS A C 1
ATOM 2738 O O . LYS A 1 343 ? -4.529 -14.322 14.247 1.00 89.81 343 LYS A O 1
ATOM 2743 N N 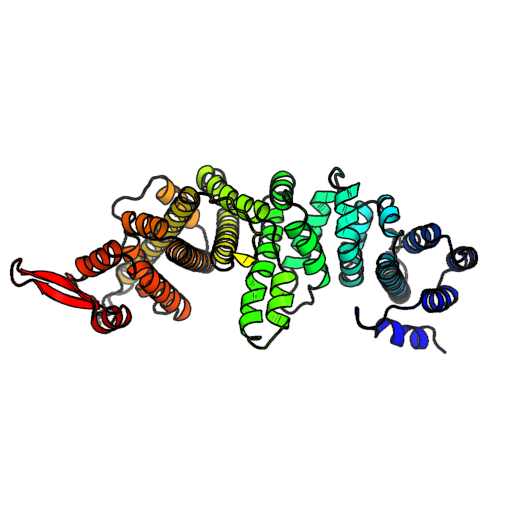. LEU A 1 344 ? -6.284 -12.946 13.964 1.00 91.88 344 LEU A N 1
ATOM 2744 C CA . LEU A 1 344 ? -5.480 -11.775 13.616 1.00 91.88 344 LEU A CA 1
ATOM 2745 C C . LEU A 1 344 ? -4.615 -11.309 14.788 1.00 91.88 344 LEU A C 1
ATOM 2747 O O . LEU A 1 344 ? -3.432 -11.056 14.593 1.00 91.88 344 LEU A O 1
ATOM 2751 N N . ALA A 1 345 ? -5.181 -11.245 15.994 1.00 91.06 345 ALA A N 1
ATOM 2752 C CA . ALA A 1 345 ? -4.452 -10.847 17.193 1.00 91.06 345 ALA A CA 1
ATOM 2753 C C . ALA A 1 345 ? -3.258 -11.777 17.441 1.00 91.06 345 ALA A C 1
ATOM 2755 O O . ALA A 1 345 ? -2.151 -11.291 17.635 1.00 91.06 345 ALA A O 1
ATOM 2756 N N . ALA A 1 346 ? -3.445 -13.096 17.308 1.00 90.38 346 ALA A N 1
ATOM 2757 C CA . ALA A 1 346 ? -2.354 -14.065 17.424 1.00 90.38 346 ALA A CA 1
ATOM 2758 C C . ALA A 1 346 ? -1.216 -13.802 16.419 1.00 90.38 346 ALA A C 1
ATOM 2760 O O . ALA A 1 346 ? -0.047 -13.862 16.786 1.00 90.38 346 ALA A O 1
ATOM 2761 N N . ASN A 1 347 ? -1.539 -13.439 15.172 1.00 89.81 347 ASN A N 1
ATOM 2762 C CA . ASN A 1 347 ? -0.525 -13.063 14.181 1.00 89.81 347 ASN A CA 1
ATOM 2763 C C . ASN A 1 347 ? 0.204 -11.759 14.552 1.00 89.81 347 ASN A C 1
ATOM 2765 O O . ASN A 1 347 ? 1.370 -11.583 14.219 1.00 89.81 347 ASN A O 1
ATOM 2769 N N . PHE A 1 348 ? -0.464 -10.828 15.231 1.00 92.62 348 PHE A N 1
ATOM 2770 C CA . PHE A 1 348 ? 0.125 -9.554 15.646 1.00 92.62 348 PHE A CA 1
ATOM 2771 C C . PHE A 1 348 ? 0.874 -9.631 16.988 1.00 92.62 348 PHE A C 1
ATOM 2773 O O . PHE A 1 348 ? 1.518 -8.663 17.381 1.00 92.62 348 PHE A O 1
ATOM 2780 N N . GLU A 1 349 ? 0.857 -10.762 17.699 1.00 88.12 349 GLU A N 1
ATOM 2781 C CA . GLU A 1 349 ? 1.626 -10.909 18.944 1.00 88.12 349 GLU A CA 1
ATOM 2782 C C . GLU A 1 349 ? 3.147 -10.860 18.716 1.00 88.12 349 GLU A C 1
ATOM 2784 O O . GLU A 1 349 ? 3.887 -10.436 19.606 1.00 88.12 349 GLU A O 1
ATOM 2789 N N . GLU A 1 350 ? 3.617 -11.267 17.532 1.00 84.25 350 GLU A N 1
ATOM 2790 C CA . GLU A 1 350 ? 5.047 -11.390 17.204 1.00 84.25 350 GLU A CA 1
ATOM 2791 C C . GLU A 1 350 ? 5.633 -10.185 16.442 1.00 84.25 350 GLU A C 1
ATOM 2793 O O . GLU A 1 350 ? 6.835 -10.152 16.142 1.00 84.25 350 GLU A O 1
ATOM 2798 N N . ILE A 1 351 ? 4.812 -9.182 16.111 1.00 91.00 351 ILE A N 1
ATOM 2799 C CA . ILE A 1 351 ? 5.285 -7.981 15.410 1.00 91.00 351 ILE A CA 1
ATOM 2800 C C . ILE A 1 351 ? 5.827 -6.937 16.391 1.00 91.00 351 ILE A C 1
ATOM 2802 O O . ILE A 1 351 ? 5.480 -6.909 17.572 1.00 91.00 351 ILE A O 1
ATOM 2806 N N . ASP A 1 352 ? 6.720 -6.073 15.911 1.00 89.56 352 ASP A N 1
ATOM 2807 C CA . ASP A 1 352 ? 7.284 -5.016 16.744 1.00 89.56 352 ASP A CA 1
ATOM 2808 C C . ASP A 1 352 ? 6.272 -3.893 17.032 1.00 89.56 352 ASP A C 1
ATOM 2810 O O . ASP A 1 352 ? 5.303 -3.671 16.303 1.00 89.56 352 ASP A O 1
ATOM 2814 N N . ALA A 1 353 ? 6.521 -3.158 18.118 1.00 87.19 353 ALA A N 1
ATOM 2815 C CA . ALA A 1 353 ? 5.628 -2.104 18.591 1.00 87.19 353 ALA A CA 1
ATOM 2816 C C . ALA A 1 353 ? 5.471 -0.942 17.596 1.00 87.19 353 ALA A C 1
ATOM 2818 O O . ALA A 1 353 ? 4.443 -0.265 17.617 1.00 87.19 353 ALA A O 1
ATOM 2819 N N . LYS A 1 354 ? 6.470 -0.699 16.733 1.00 90.12 354 LYS A N 1
ATOM 2820 C CA . LYS A 1 354 ? 6.391 0.360 15.723 1.00 90.12 354 LYS A CA 1
ATOM 2821 C C . LYS A 1 354 ? 5.376 -0.037 14.653 1.00 90.12 354 LYS A C 1
ATOM 2823 O O . LYS A 1 354 ? 4.419 0.698 14.445 1.00 90.12 354 LYS A O 1
ATOM 2828 N N . LEU A 1 355 ? 5.522 -1.228 14.078 1.00 91.12 355 LEU A N 1
ATOM 2829 C CA . LEU A 1 355 ? 4.613 -1.736 13.054 1.00 91.12 355 LEU A CA 1
ATOM 2830 C C . LEU A 1 355 ? 3.176 -1.892 13.573 1.00 91.12 355 LEU A C 1
ATOM 2832 O O . LEU A 1 355 ? 2.223 -1.566 12.869 1.00 91.12 355 LEU A O 1
ATOM 2836 N N . LEU A 1 356 ? 3.002 -2.326 14.827 1.00 91.56 356 LEU A N 1
ATOM 2837 C CA . LEU A 1 356 ? 1.683 -2.378 15.468 1.00 91.56 356 LEU A CA 1
ATOM 2838 C C . LEU A 1 356 ? 1.051 -0.978 15.589 1.00 91.56 356 LEU A C 1
ATOM 2840 O O . LEU A 1 356 ? -0.149 -0.807 15.364 1.00 91.56 356 LEU A O 1
ATOM 2844 N N . ALA A 1 357 ? 1.853 0.041 15.911 1.00 89.62 357 ALA A N 1
ATOM 2845 C CA . ALA A 1 357 ? 1.391 1.423 15.995 1.00 89.62 357 ALA A CA 1
ATOM 2846 C C . ALA A 1 357 ? 1.069 2.035 14.617 1.00 89.62 357 ALA A C 1
ATOM 2848 O O . ALA A 1 357 ? 0.113 2.812 14.504 1.00 89.62 357 ALA A O 1
ATOM 2849 N N . ASP A 1 358 ? 1.812 1.661 13.577 1.00 91.25 358 ASP A N 1
ATOM 2850 C CA . ASP A 1 358 ? 1.555 2.065 12.191 1.00 91.25 358 ASP A CA 1
ATOM 2851 C C . ASP A 1 358 ? 0.238 1.436 11.688 1.00 91.25 358 ASP A C 1
ATOM 2853 O O . ASP A 1 358 ? -0.669 2.147 11.245 1.00 91.25 358 ASP A O 1
ATOM 2857 N N . LEU A 1 359 ? 0.028 0.135 11.933 1.00 93.94 359 LEU A N 1
ATOM 2858 C CA . LEU A 1 359 ? -1.248 -0.560 11.703 1.00 93.94 359 LEU A CA 1
ATOM 2859 C C . LEU A 1 359 ? -2.427 0.090 12.435 1.00 93.94 359 LEU A C 1
ATOM 2861 O O . LEU A 1 359 ? -3.501 0.272 11.848 1.00 93.94 359 LEU A O 1
ATOM 2865 N N . ARG A 1 360 ? -2.246 0.468 13.708 1.00 93.06 360 ARG A N 1
ATOM 2866 C CA . ARG A 1 360 ? -3.260 1.194 14.494 1.00 93.06 360 ARG A CA 1
ATOM 2867 C C . ARG A 1 360 ? -3.632 2.508 13.815 1.00 93.06 360 ARG A C 1
ATOM 2869 O O . ARG A 1 360 ? -4.813 2.824 13.671 1.00 93.06 360 ARG A O 1
ATOM 2876 N N . THR A 1 361 ? -2.621 3.261 13.394 1.00 91.81 361 THR A N 1
ATOM 2877 C CA . THR A 1 361 ? -2.765 4.563 12.739 1.00 91.81 361 THR A CA 1
ATOM 2878 C C . THR A 1 361 ? -3.530 4.423 11.423 1.00 91.81 361 THR A C 1
ATOM 2880 O O . THR A 1 361 ? -4.537 5.109 11.228 1.00 91.81 361 THR A O 1
ATOM 2883 N N . SER A 1 362 ? -3.123 3.495 10.558 1.00 93.38 362 SER A N 1
ATOM 2884 C CA . SER A 1 362 ? -3.776 3.237 9.269 1.00 93.38 362 SER A CA 1
ATOM 2885 C C . SER A 1 362 ? -5.208 2.719 9.440 1.00 93.38 362 SER A C 1
ATOM 2887 O O . SER A 1 362 ? -6.113 3.159 8.731 1.00 93.38 362 SER A O 1
ATOM 2889 N N . SER A 1 363 ? -5.460 1.883 10.451 1.00 95.69 363 SER A N 1
ATOM 2890 C CA . SER A 1 363 ? -6.809 1.403 10.778 1.00 95.69 363 SER A CA 1
ATOM 2891 C C . SER A 1 363 ? -7.732 2.533 11.248 1.00 95.69 363 SER A C 1
ATOM 2893 O O . SER A 1 363 ? -8.872 2.631 10.795 1.00 95.69 363 SER A O 1
ATOM 2895 N N . LEU A 1 364 ? -7.250 3.424 12.124 1.00 93.81 364 LEU A N 1
ATOM 2896 C CA . LEU A 1 364 ? -8.016 4.588 12.590 1.00 93.81 364 LEU A CA 1
ATOM 2897 C C . LEU A 1 364 ? -8.361 5.539 11.439 1.00 93.81 364 LEU A C 1
ATOM 2899 O O . LEU A 1 364 ? -9.513 5.966 11.322 1.00 93.81 364 LEU A O 1
ATOM 2903 N N . LYS A 1 365 ? -7.386 5.829 10.567 1.00 92.31 365 LYS A N 1
ATOM 2904 C CA . LYS A 1 365 ? -7.599 6.635 9.357 1.00 92.31 365 LYS A CA 1
ATOM 2905 C C . LYS A 1 365 ? -8.677 6.012 8.461 1.00 92.31 365 LYS A C 1
ATOM 2907 O O . LYS A 1 365 ? -9.624 6.708 8.091 1.00 92.31 365 LYS A O 1
ATOM 2912 N N . ALA A 1 366 ? -8.592 4.706 8.199 1.00 93.62 366 ALA A N 1
ATOM 2913 C CA . ALA A 1 366 ? -9.560 3.987 7.374 1.00 93.62 366 ALA A CA 1
ATOM 2914 C C . ALA A 1 366 ? -10.973 4.016 7.981 1.00 93.62 366 ALA A C 1
ATOM 2916 O O . ALA A 1 366 ? -11.934 4.351 7.288 1.00 93.62 366 ALA A O 1
ATOM 2917 N N . LEU A 1 367 ? -11.115 3.744 9.285 1.00 94.62 367 LEU A N 1
ATOM 2918 C CA . LEU A 1 367 ? -12.404 3.818 9.987 1.00 94.62 367 LEU A CA 1
ATOM 2919 C C . LEU A 1 367 ? -13.022 5.221 9.907 1.00 94.62 367 LEU A C 1
ATOM 2921 O O . LEU A 1 367 ? -14.217 5.357 9.632 1.00 94.62 367 LEU A O 1
ATOM 2925 N N . GLY A 1 368 ? -12.216 6.265 10.116 1.00 91.25 368 GLY A N 1
ATOM 2926 C CA . GLY A 1 368 ? -12.654 7.653 9.972 1.00 91.25 368 GLY A CA 1
ATOM 2927 C C . GLY A 1 368 ? -13.099 7.984 8.544 1.00 91.25 368 GLY A C 1
ATOM 2928 O O . GLY A 1 368 ? -14.129 8.636 8.355 1.00 91.25 368 GLY A O 1
ATOM 2929 N N . ALA A 1 369 ? -12.367 7.503 7.536 1.00 89.88 369 ALA A N 1
ATOM 2930 C CA . ALA A 1 369 ? -12.713 7.687 6.130 1.00 89.88 369 ALA A CA 1
ATOM 2931 C C . ALA A 1 369 ? -14.036 6.989 5.769 1.00 89.88 369 ALA A C 1
ATOM 2933 O O . ALA A 1 369 ? -14.920 7.625 5.193 1.00 89.88 369 ALA A O 1
ATOM 2934 N N . PHE A 1 370 ? -14.233 5.733 6.186 1.00 92.12 370 PHE A N 1
ATOM 2935 C CA . PHE A 1 370 ? -15.490 5.004 5.983 1.00 92.12 370 PHE A CA 1
ATOM 2936 C C . PHE A 1 370 ? -16.679 5.707 6.642 1.00 92.12 370 PHE A C 1
ATOM 2938 O O . PHE A 1 370 ? -17.709 5.914 6.000 1.00 92.12 370 PHE A O 1
ATOM 2945 N N . ALA A 1 371 ? -16.531 6.124 7.901 1.00 91.00 371 ALA A N 1
ATOM 2946 C CA . ALA A 1 371 ? -17.588 6.813 8.634 1.00 91.00 371 ALA A CA 1
ATOM 2947 C C . ALA A 1 371 ? -17.990 8.156 8.000 1.00 91.00 371 ALA A C 1
ATOM 2949 O O . ALA A 1 371 ? -19.158 8.532 8.045 1.00 91.00 371 ALA A O 1
ATOM 2950 N N . ASN A 1 372 ? -17.039 8.870 7.391 1.00 87.75 372 ASN A N 1
ATOM 2951 C CA . ASN A 1 372 ? -17.322 10.090 6.632 1.00 87.75 372 ASN A CA 1
ATOM 2952 C C . ASN A 1 372 ? -17.913 9.809 5.243 1.00 87.75 372 ASN A C 1
ATOM 2954 O O . ASN A 1 372 ? -18.612 10.663 4.699 1.00 87.75 372 ASN A O 1
ATOM 2958 N N . ALA A 1 373 ? -17.627 8.648 4.649 1.00 85.12 373 ALA A N 1
ATOM 2959 C CA . ALA A 1 373 ? -18.011 8.343 3.276 1.00 85.12 373 ALA A CA 1
ATOM 2960 C C . ALA A 1 373 ? -19.510 8.048 3.110 1.00 85.12 373 ALA A C 1
ATOM 2962 O O . ALA A 1 373 ? -20.084 8.471 2.100 1.00 85.12 373 ALA A O 1
ATOM 2963 N N . LYS A 1 374 ? -20.128 7.307 4.047 1.00 85.94 374 LYS A N 1
ATOM 2964 C CA . LYS A 1 374 ? -21.566 6.962 4.053 1.00 85.94 374 LYS A CA 1
ATOM 2965 C C . LYS A 1 374 ? -22.083 6.771 5.483 1.00 85.94 374 LYS A C 1
ATOM 2967 O O . LYS A 1 374 ? -21.416 6.158 6.313 1.00 85.94 374 LYS A O 1
ATOM 2972 N N . GLU A 1 375 ? -23.318 7.195 5.748 1.00 86.25 375 GLU A N 1
ATOM 2973 C CA . GLU A 1 375 ? -23.947 7.020 7.068 1.00 86.25 375 GLU A CA 1
ATOM 2974 C C . GLU A 1 375 ? -24.191 5.541 7.424 1.00 86.25 375 GLU A C 1
ATOM 2976 O O . GLU A 1 375 ? -24.025 5.147 8.575 1.00 86.25 375 GLU A O 1
ATOM 2981 N N . GLU A 1 376 ? -24.465 4.691 6.430 1.00 89.88 376 GLU A N 1
ATOM 2982 C CA . GLU A 1 376 ? -24.582 3.232 6.600 1.00 89.88 376 GLU A CA 1
ATOM 2983 C C . GLU A 1 376 ? -23.298 2.605 7.172 1.00 89.88 376 GLU A C 1
ATOM 2985 O O . GLU A 1 376 ? -23.353 1.711 8.016 1.00 89.88 376 GLU A O 1
ATOM 2990 N N . TYR A 1 377 ? -22.129 3.109 6.771 1.00 91.25 377 TYR A N 1
ATOM 2991 C CA . TYR A 1 377 ? -20.840 2.648 7.286 1.00 91.25 377 TYR A CA 1
ATOM 2992 C C . TYR A 1 377 ? -20.609 3.119 8.725 1.00 91.25 377 TYR A C 1
ATOM 2994 O O . TYR A 1 377 ? -20.156 2.343 9.567 1.00 91.25 377 TYR A O 1
ATOM 3002 N N . ALA A 1 378 ? -20.987 4.361 9.047 1.00 88.75 378 ALA A N 1
ATOM 3003 C CA . ALA A 1 378 ? -20.959 4.854 10.424 1.00 88.75 378 ALA A CA 1
ATOM 3004 C C . ALA A 1 378 ? -21.875 4.024 11.346 1.00 88.75 378 ALA A C 1
ATOM 3006 O O . ALA A 1 378 ? -21.498 3.724 12.481 1.00 88.75 378 ALA A O 1
ATOM 3007 N N . GLN A 1 379 ? -23.037 3.601 10.841 1.00 89.56 379 GLN A N 1
ATOM 3008 C CA . GLN A 1 379 ? -23.963 2.706 11.533 1.00 89.56 379 GLN A CA 1
ATOM 3009 C C . GLN A 1 379 ? -23.337 1.317 11.770 1.00 89.56 379 GLN A C 1
ATOM 3011 O O . GLN A 1 379 ? -23.370 0.833 12.901 1.00 89.56 379 GLN A O 1
ATOM 3016 N N . LEU A 1 380 ? -22.681 0.711 10.772 1.00 90.25 380 LEU A N 1
ATOM 3017 C CA . LEU A 1 380 ? -21.967 -0.568 10.940 1.00 90.25 380 LEU A CA 1
ATOM 3018 C C . LEU A 1 380 ? -20.854 -0.493 11.998 1.00 90.25 380 LEU A C 1
ATOM 3020 O O . LEU A 1 380 ? -20.738 -1.385 12.841 1.00 90.25 380 LEU A O 1
ATOM 3024 N N . ILE A 1 381 ? -20.067 0.587 11.997 1.00 91.19 381 ILE A N 1
ATOM 3025 C CA . ILE A 1 381 ? -19.034 0.824 13.018 1.00 91.19 381 ILE A CA 1
ATOM 3026 C C . ILE A 1 381 ? -19.671 0.983 14.407 1.00 91.19 381 ILE A C 1
ATOM 3028 O O . ILE A 1 381 ? -19.142 0.474 15.400 1.00 91.19 381 ILE A O 1
ATOM 3032 N N . ALA A 1 382 ? -20.820 1.658 14.484 1.00 87.50 382 ALA A N 1
ATOM 3033 C CA . ALA A 1 382 ? -21.546 1.835 15.734 1.00 87.50 382 ALA A CA 1
ATOM 3034 C C . ALA A 1 382 ? -22.107 0.521 16.288 1.00 87.50 382 ALA A C 1
ATOM 3036 O O . ALA A 1 382 ? -22.033 0.290 17.492 1.00 87.50 382 ALA A O 1
ATOM 3037 N N . ASP A 1 383 ? -22.603 -0.371 15.428 1.00 88.88 383 ASP A N 1
ATOM 3038 C CA . ASP A 1 383 ? -23.085 -1.695 15.844 1.00 88.88 383 ASP A CA 1
ATOM 3039 C C . ASP A 1 383 ? -21.951 -2.597 16.350 1.00 88.88 383 ASP A C 1
ATOM 3041 O O . ASP A 1 383 ? -22.173 -3.471 17.189 1.00 88.88 383 ASP A O 1
ATOM 3045 N N . ARG A 1 384 ? -20.712 -2.348 15.906 1.00 85.88 384 ARG A N 1
ATOM 3046 C CA . ARG A 1 384 ? -19.504 -2.953 16.481 1.00 85.88 384 ARG A CA 1
ATOM 3047 C C . ARG A 1 384 ? -19.084 -2.304 17.807 1.00 85.88 384 ARG A C 1
ATOM 3049 O O . ARG A 1 384 ? -18.234 -2.853 18.491 1.00 85.88 384 ARG A O 1
ATOM 3056 N N . ASN A 1 385 ? -19.639 -1.168 18.227 1.00 83.75 385 ASN A N 1
ATOM 3057 C CA . ASN A 1 385 ? -19.259 -0.488 19.474 1.00 83.75 385 ASN A CA 1
ATOM 3058 C C . ASN A 1 385 ? -17.735 -0.214 19.591 1.00 83.75 385 ASN A C 1
ATOM 3060 O O . ASN A 1 385 ? -17.122 -0.409 20.643 1.00 83.75 385 ASN A O 1
ATOM 3064 N N . LEU A 1 386 ? -17.094 0.212 18.491 1.00 86.88 386 LEU A N 1
ATOM 3065 C CA . LEU A 1 386 ? -15.643 0.477 18.452 1.00 86.88 386 LEU A CA 1
ATOM 3066 C C . LEU A 1 386 ? -15.215 1.730 19.228 1.00 86.88 386 LEU A C 1
ATOM 3068 O O . LEU A 1 386 ? -14.035 1.883 19.534 1.00 86.88 386 LEU A O 1
ATOM 3072 N N . VAL A 1 387 ? -16.159 2.605 19.586 1.00 83.94 387 VAL A N 1
ATOM 3073 C CA . VAL A 1 387 ? -15.909 3.856 20.327 1.00 83.94 387 VAL A CA 1
ATOM 3074 C C . VAL A 1 387 ? -15.098 3.607 21.601 1.00 83.94 387 VAL A C 1
ATOM 3076 O O . VAL A 1 387 ? -14.171 4.356 21.900 1.00 83.94 387 VAL A O 1
ATOM 3079 N N . LEU A 1 388 ? -15.394 2.515 22.309 1.00 79.94 388 LEU A N 1
ATOM 3080 C CA . LEU A 1 388 ? -14.669 2.078 23.503 1.00 79.94 388 LEU A CA 1
ATOM 3081 C C . LEU A 1 388 ? -13.186 1.814 23.250 1.00 79.94 388 LEU A C 1
ATOM 3083 O O . LEU A 1 388 ? -12.327 2.252 24.014 1.00 79.94 388 LEU A O 1
ATOM 3087 N N . LEU A 1 389 ? -12.900 1.078 22.181 1.00 84.69 389 LEU A N 1
ATOM 3088 C CA . LEU A 1 389 ? -11.545 0.681 21.829 1.00 84.69 389 LEU A CA 1
ATOM 3089 C C . LEU A 1 389 ? -10.742 1.897 21.369 1.00 84.69 389 LEU A C 1
ATOM 3091 O O . LEU A 1 389 ? -9.624 2.095 21.830 1.00 84.69 389 LEU A O 1
ATOM 3095 N N . ILE A 1 390 ? -11.346 2.791 20.583 1.00 87.00 390 ILE A N 1
ATOM 3096 C CA . ILE A 1 390 ? -10.689 4.030 20.143 1.00 87.00 390 ILE A CA 1
ATOM 3097 C C . ILE A 1 390 ? -10.416 4.967 21.331 1.00 87.00 390 ILE A C 1
ATOM 3099 O O . ILE A 1 390 ? -9.350 5.582 21.405 1.00 87.00 390 ILE A O 1
ATOM 3103 N N . LEU A 1 391 ? -11.335 5.048 22.300 1.00 79.19 391 LEU A N 1
ATOM 3104 C CA . LEU A 1 391 ? -11.109 5.782 23.548 1.00 79.19 391 LEU A CA 1
ATOM 3105 C C . LEU A 1 391 ? -9.943 5.182 24.347 1.00 79.19 391 LEU A C 1
ATOM 3107 O O . LEU A 1 391 ? -9.128 5.920 24.897 1.00 79.19 391 LEU A O 1
ATOM 3111 N N . SER A 1 392 ? -9.841 3.850 24.386 1.00 77.31 392 SER A N 1
ATOM 3112 C CA . SER A 1 392 ? -8.695 3.154 24.976 1.00 77.31 392 SER A CA 1
ATOM 3113 C C . SER A 1 392 ? -7.399 3.507 24.244 1.00 77.31 392 SER A C 1
ATOM 3115 O O . SER A 1 392 ? -6.432 3.871 24.906 1.00 77.31 392 SER A O 1
ATOM 3117 N N . CYS A 1 393 ? -7.384 3.512 22.905 1.00 79.06 393 CYS A N 1
ATOM 3118 C CA . CYS A 1 393 ? -6.214 3.924 22.123 1.00 79.06 393 CYS A CA 1
ATOM 3119 C C . CYS A 1 393 ? -5.747 5.331 22.503 1.00 79.06 393 CYS A C 1
ATOM 3121 O O . CYS A 1 393 ? -4.579 5.503 22.830 1.00 79.06 393 CYS A O 1
ATOM 3123 N N . ALA A 1 394 ? -6.655 6.314 22.559 1.00 75.00 394 ALA A N 1
ATOM 3124 C CA . ALA A 1 394 ? -6.306 7.686 22.940 1.00 75.00 394 ALA A CA 1
ATOM 3125 C C . ALA A 1 394 ? -5.644 7.774 24.330 1.00 75.00 394 ALA A C 1
ATOM 3127 O O . ALA A 1 394 ? -4.796 8.633 24.559 1.00 75.00 394 ALA A O 1
ATOM 3128 N N . ARG A 1 395 ? -6.012 6.880 25.258 1.00 69.31 395 ARG A N 1
ATOM 3129 C CA . ARG A 1 395 ? -5.420 6.808 26.603 1.00 69.31 395 ARG A CA 1
ATOM 3130 C C . ARG A 1 395 ? -4.058 6.125 26.615 1.00 69.31 395 ARG A C 1
ATOM 3132 O O . ARG A 1 395 ? -3.192 6.538 27.374 1.00 69.31 395 ARG A O 1
ATOM 3139 N N . VAL A 1 396 ? -3.899 5.069 25.822 1.00 67.88 396 VAL A N 1
ATOM 3140 C CA . VAL A 1 396 ? -2.660 4.286 25.727 1.00 67.88 396 VAL A CA 1
ATOM 3141 C C . VAL A 1 396 ? -1.571 5.068 24.995 1.00 67.88 396 VAL A C 1
ATOM 3143 O O . VAL A 1 396 ? -0.402 4.984 25.351 1.00 67.88 396 VAL A O 1
ATOM 3146 N N . THR A 1 397 ? -1.946 5.889 24.016 1.00 65.62 397 THR A N 1
ATOM 3147 C CA . THR A 1 397 ? -1.009 6.685 23.219 1.00 65.62 397 THR A CA 1
ATOM 3148 C C . THR A 1 397 ? -0.771 8.084 23.796 1.00 65.62 397 THR A C 1
ATOM 3150 O O . THR A 1 397 ? -0.455 8.998 23.039 1.00 65.62 397 THR A O 1
ATOM 3153 N N . SER A 1 398 ? -0.939 8.302 25.107 1.00 62.34 398 SER A N 1
ATOM 3154 C CA . SER A 1 398 ? -0.779 9.638 25.715 1.00 62.34 398 SER A CA 1
ATOM 3155 C C . SER A 1 398 ? 0.626 10.217 25.527 1.00 62.34 398 SER A C 1
ATOM 3157 O O . SER A 1 398 ? 0.779 11.424 25.358 1.00 62.34 398 SER A O 1
ATOM 3159 N N . GLU A 1 399 ? 1.639 9.350 25.495 1.00 67.19 399 GLU A N 1
ATOM 3160 C CA . GLU A 1 399 ? 3.041 9.711 25.247 1.00 67.19 399 GLU A CA 1
ATOM 3161 C C . GLU A 1 399 ? 3.355 9.913 23.749 1.00 67.19 399 GLU A C 1
ATOM 3163 O O . GLU A 1 399 ? 4.449 10.344 23.393 1.00 67.19 399 GLU A O 1
ATOM 3168 N N . ALA A 1 400 ? 2.390 9.640 22.860 1.00 74.94 400 ALA A N 1
ATOM 3169 C CA . ALA A 1 400 ? 2.483 9.828 21.413 1.00 74.94 400 ALA A CA 1
ATOM 3170 C C . ALA A 1 400 ? 1.396 10.818 20.933 1.00 74.94 400 ALA A C 1
ATOM 3172 O O . ALA A 1 400 ? 0.344 10.401 20.431 1.00 74.94 400 ALA A O 1
ATOM 3173 N N . PRO A 1 401 ? 1.633 12.143 21.046 1.00 75.62 401 PRO A N 1
ATOM 3174 C CA . PRO A 1 401 ? 0.610 13.170 20.831 1.00 75.62 401 PRO A CA 1
ATOM 3175 C C . PRO A 1 401 ? -0.115 13.079 19.486 1.00 75.62 401 PRO A C 1
ATOM 3177 O O . PRO A 1 401 ? -1.325 13.285 19.433 1.00 75.62 401 PRO A O 1
ATOM 3180 N N . PHE A 1 402 ? 0.594 12.728 18.409 1.00 79.44 402 PHE A N 1
ATOM 3181 C CA . PHE A 1 402 ? 0.003 12.582 17.076 1.00 79.44 402 PHE A CA 1
ATOM 3182 C C . PHE A 1 402 ? -0.995 11.421 16.995 1.00 79.44 402 PHE A C 1
ATOM 3184 O O . PHE A 1 402 ? -2.092 11.587 16.462 1.00 79.44 402 PHE A O 1
ATOM 3191 N N . GLN A 1 403 ? -0.664 10.264 17.575 1.00 77.94 403 GLN A N 1
ATOM 3192 C CA . GLN A 1 403 ? -1.562 9.105 17.595 1.00 77.94 403 GLN A CA 1
ATOM 3193 C C . GLN A 1 403 ? -2.785 9.369 18.480 1.00 77.94 403 GLN A C 1
ATOM 3195 O O . GLN A 1 403 ? -3.911 9.050 18.098 1.00 77.94 403 GLN A O 1
ATOM 3200 N N . MET A 1 404 ? -2.586 10.042 19.619 1.00 79.69 404 MET A N 1
ATOM 3201 C CA . MET A 1 404 ? -3.686 10.478 20.478 1.00 79.69 404 MET A CA 1
ATOM 3202 C C . MET A 1 404 ? -4.622 11.447 19.744 1.00 79.69 404 MET A C 1
ATOM 3204 O O . MET A 1 404 ? -5.841 11.276 19.776 1.00 79.69 404 MET A O 1
ATOM 3208 N N . GLN A 1 405 ? -4.076 12.452 19.054 1.00 80.06 405 GLN A N 1
ATOM 3209 C CA . GLN A 1 405 ? -4.868 13.403 18.269 1.00 80.06 405 GLN A CA 1
ATOM 3210 C C . GLN A 1 405 ? -5.647 12.715 17.145 1.00 80.06 405 GLN A C 1
ATOM 3212 O O . GLN A 1 405 ? -6.810 13.055 16.917 1.00 80.06 405 GLN A O 1
ATOM 3217 N N . LEU A 1 406 ? -5.053 11.726 16.474 1.00 83.81 406 LEU A N 1
ATOM 3218 C CA . LEU A 1 406 ? -5.734 10.941 15.448 1.00 83.81 406 LEU A CA 1
ATOM 3219 C C . LEU A 1 406 ? -6.893 10.120 16.029 1.00 83.81 406 LEU A C 1
ATOM 3221 O O . LEU A 1 406 ? -7.991 10.130 15.469 1.00 83.81 406 LEU A O 1
ATOM 3225 N N . ALA A 1 407 ? -6.690 9.461 17.172 1.00 84.38 407 ALA A N 1
ATOM 3226 C CA . ALA A 1 407 ? -7.749 8.732 17.866 1.00 84.38 407 ALA A CA 1
ATOM 3227 C C . ALA A 1 407 ? -8.899 9.671 18.275 1.00 84.38 407 ALA A C 1
ATOM 3229 O O . ALA A 1 407 ? -10.062 9.376 18.005 1.00 84.38 407 ALA A O 1
ATOM 3230 N N . ILE A 1 408 ? -8.588 10.851 18.828 1.00 80.25 408 ILE A N 1
ATOM 3231 C CA . ILE A 1 408 ? -9.584 11.885 19.164 1.00 80.25 408 ILE A CA 1
ATOM 3232 C C . ILE A 1 408 ? -10.330 12.365 17.911 1.00 80.25 408 ILE A C 1
ATOM 3234 O O . ILE A 1 408 ? -11.549 12.521 17.934 1.00 80.25 408 ILE A O 1
ATOM 3238 N N . THR A 1 409 ? -9.624 12.582 16.804 1.00 84.12 409 THR A N 1
ATOM 3239 C CA . THR A 1 409 ? -10.227 13.018 15.535 1.00 84.12 409 THR A CA 1
ATOM 3240 C C . THR A 1 409 ? -11.181 11.957 14.991 1.00 84.12 409 THR A C 1
ATOM 3242 O O . THR A 1 409 ? -12.304 12.267 14.593 1.00 84.12 409 THR A O 1
ATOM 3245 N N . THR A 1 410 ? -10.778 10.690 15.061 1.00 87.19 410 THR A N 1
ATOM 3246 C CA . THR A 1 410 ? -11.604 9.547 14.658 1.00 87.19 410 THR A CA 1
ATOM 3247 C C . THR A 1 410 ? -12.839 9.422 15.551 1.00 87.19 410 THR A C 1
ATOM 3249 O O . THR A 1 410 ? -13.949 9.275 15.041 1.00 87.19 410 THR A O 1
ATOM 3252 N N . LEU A 1 411 ? -12.691 9.584 16.874 1.00 85.62 411 LEU A N 1
ATOM 3253 C CA . LEU A 1 411 ? -13.823 9.638 17.806 1.00 85.62 411 LEU A CA 1
ATOM 3254 C C . LEU A 1 411 ? -14.802 10.746 17.433 1.00 85.62 411 LEU A C 1
ATOM 3256 O O . LEU A 1 411 ? -16.005 10.498 17.407 1.00 85.62 411 LEU A O 1
ATOM 3260 N N . LYS A 1 412 ? -14.306 11.943 17.099 1.00 81.56 412 LYS A N 1
ATOM 3261 C CA . LYS A 1 412 ? -15.162 13.064 16.694 1.00 81.56 412 LYS A CA 1
ATOM 3262 C C . LYS A 1 412 ? -15.990 12.752 15.456 1.00 81.56 412 LYS A C 1
ATOM 3264 O O . LYS A 1 412 ? -17.174 13.078 15.413 1.00 81.56 412 LYS A O 1
ATOM 3269 N N . ILE A 1 413 ? -15.381 12.101 14.471 1.00 85.62 413 ILE A N 1
ATOM 3270 C CA . ILE A 1 413 ? -16.065 11.669 13.251 1.00 85.62 413 ILE A CA 1
ATOM 3271 C C . ILE A 1 413 ? -17.148 10.637 13.585 1.00 85.62 413 ILE A C 1
ATOM 3273 O O . ILE A 1 413 ? -18.306 10.811 13.209 1.00 85.62 413 ILE A O 1
ATOM 3277 N N . LEU A 1 414 ? -16.799 9.593 14.339 1.00 84.75 414 LEU A N 1
ATOM 3278 C CA . LEU A 1 414 ? -17.723 8.509 14.682 1.00 84.75 414 LEU A CA 1
ATOM 3279 C C . LEU A 1 414 ? -18.874 8.969 15.575 1.00 84.75 414 LEU A C 1
ATOM 3281 O O . LEU A 1 414 ? -20.002 8.497 15.418 1.00 84.75 414 LEU A O 1
ATOM 3285 N N . CYS A 1 415 ? -18.619 9.922 16.470 1.00 81.69 415 CYS A N 1
ATOM 3286 C CA . CYS A 1 415 ? -19.623 10.519 17.344 1.00 81.69 415 CYS A CA 1
ATOM 3287 C C . CYS A 1 415 ? -20.566 11.485 16.615 1.00 81.69 415 CYS A C 1
ATOM 3289 O O . CYS A 1 415 ? -21.420 12.084 17.259 1.00 81.69 415 CYS A O 1
ATOM 3291 N N . ARG A 1 416 ? -20.496 11.623 15.286 1.00 80.62 416 ARG A N 1
ATOM 3292 C CA . ARG A 1 416 ? -21.614 12.191 14.511 1.00 80.62 416 ARG A CA 1
ATOM 3293 C C . ARG A 1 416 ? -22.833 11.266 14.518 1.00 80.62 416 ARG A C 1
ATOM 3295 O O . ARG A 1 416 ? -23.956 11.744 14.392 1.00 80.62 416 ARG A O 1
ATOM 3302 N N . HIS A 1 417 ? -22.616 9.963 14.701 1.00 84.31 417 HIS A N 1
ATOM 3303 C CA . HIS A 1 417 ? -23.675 8.966 14.723 1.00 84.31 417 HIS A CA 1
ATOM 3304 C C . HIS A 1 417 ? -24.295 8.816 16.134 1.00 84.31 417 HIS A C 1
ATOM 3306 O O . HIS A 1 417 ? -23.553 8.580 17.094 1.00 84.31 417 HIS A O 1
ATOM 3312 N N . PRO A 1 418 ? -25.635 8.862 16.300 1.00 82.19 418 PRO A N 1
ATOM 3313 C CA . PRO A 1 418 ? -26.289 8.867 17.618 1.00 82.19 418 PRO A CA 1
ATOM 3314 C C . PRO A 1 418 ? -25.963 7.664 18.513 1.00 82.19 418 PRO A C 1
ATOM 3316 O O . PRO A 1 418 ? -25.734 7.827 19.708 1.00 82.19 418 PRO A O 1
ATOM 3319 N N . LYS A 1 419 ? -25.876 6.450 17.949 1.00 82.81 419 LYS A N 1
ATOM 3320 C CA . LYS A 1 419 ? -25.510 5.251 18.730 1.00 82.81 419 LYS A CA 1
ATOM 3321 C C . LYS A 1 419 ? -24.110 5.353 19.345 1.00 82.81 419 LYS A C 1
ATOM 3323 O O . LYS A 1 419 ? -23.907 4.899 20.463 1.00 82.81 419 LYS A O 1
ATOM 3328 N N . ASN A 1 420 ? -23.164 5.978 18.642 1.00 82.62 420 ASN A N 1
ATOM 3329 C CA . ASN A 1 420 ? -21.803 6.174 19.144 1.00 82.62 420 ASN A CA 1
ATOM 3330 C C . ASN A 1 420 ? -21.763 7.224 20.255 1.00 82.62 420 ASN A C 1
ATOM 3332 O O . ASN A 1 420 ? -21.035 7.050 21.228 1.00 82.62 420 ASN A O 1
ATOM 3336 N N . GLN A 1 421 ? -22.579 8.276 20.137 1.00 78.06 421 GLN A N 1
ATOM 3337 C CA . GLN A 1 421 ? -22.757 9.269 21.199 1.00 78.06 421 GLN A CA 1
ATOM 3338 C C . GLN A 1 421 ? -23.316 8.615 22.468 1.00 78.06 421 GLN A C 1
ATOM 3340 O O . GLN A 1 421 ? -22.783 8.820 23.554 1.00 78.06 421 GLN A O 1
ATOM 3345 N N . GLN A 1 422 ? -24.350 7.780 22.323 1.00 75.81 422 GLN A N 1
ATOM 3346 C CA . GLN A 1 422 ? -24.940 7.043 23.437 1.00 75.81 422 GLN A CA 1
ATOM 3347 C C . GLN A 1 422 ? -23.951 6.045 24.056 1.00 75.81 422 GLN A C 1
ATOM 3349 O O . GLN A 1 422 ? -23.823 5.998 25.275 1.00 75.81 422 GLN A O 1
ATOM 3354 N N . ALA A 1 423 ? -23.206 5.296 23.239 1.00 74.38 423 ALA A N 1
ATOM 3355 C CA . ALA A 1 423 ? -22.179 4.384 23.731 1.00 74.38 423 ALA A CA 1
ATOM 3356 C C . ALA A 1 423 ? -21.095 5.129 24.525 1.00 74.38 423 ALA A C 1
ATOM 3358 O O . ALA A 1 423 ? -20.768 4.712 25.631 1.00 74.38 423 ALA A O 1
ATOM 3359 N N . LEU A 1 424 ? -20.586 6.259 24.010 1.00 72.25 424 LEU A N 1
ATOM 3360 C CA . LEU A 1 424 ? -19.603 7.098 24.710 1.00 72.25 424 LEU A CA 1
ATOM 3361 C C . LEU A 1 424 ? -20.111 7.542 26.089 1.00 72.25 424 LEU A C 1
ATOM 3363 O O . LEU A 1 424 ? -19.368 7.562 27.067 1.00 72.25 424 LEU A O 1
ATOM 3367 N N . PHE A 1 425 ? -21.391 7.879 26.141 1.00 66.81 425 PHE A N 1
ATOM 3368 C CA . PHE A 1 425 ? -22.071 8.395 27.311 1.00 66.81 425 PHE A CA 1
ATOM 3369 C C . PHE A 1 425 ? -22.375 7.330 28.377 1.00 66.81 425 PHE A C 1
ATOM 3371 O O . PHE A 1 425 ? -22.259 7.584 29.571 1.00 66.81 425 PHE A O 1
ATOM 3378 N N . GLU A 1 426 ? -22.709 6.100 27.984 1.00 68.06 426 GLU A N 1
ATOM 3379 C CA . GLU A 1 426 ? -22.973 5.000 28.927 1.00 68.06 426 GLU A CA 1
ATOM 3380 C C . GLU A 1 426 ? -21.714 4.553 29.699 1.00 68.06 426 GLU A C 1
ATOM 3382 O O . GLU A 1 426 ? -21.804 4.047 30.818 1.00 68.06 426 GLU A O 1
ATOM 3387 N N . ILE A 1 427 ? -20.527 4.796 29.140 1.00 62.25 427 ILE A N 1
ATOM 3388 C CA . ILE A 1 427 ? -19.217 4.474 29.738 1.00 62.25 427 ILE A CA 1
ATOM 3389 C C . ILE A 1 427 ? -18.869 5.439 30.886 1.00 62.25 427 ILE A C 1
ATOM 3391 O O . ILE A 1 427 ? -18.067 5.118 31.765 1.00 62.25 427 ILE A O 1
ATOM 3395 N N . GLU A 1 428 ? -19.513 6.606 30.913 1.00 52.22 428 GLU A N 1
ATOM 3396 C CA . GLU A 1 428 ? -19.280 7.720 31.835 1.00 52.22 428 GLU A CA 1
ATOM 3397 C C . GLU A 1 428 ? -19.670 7.420 33.293 1.00 52.22 428 GLU A C 1
ATOM 3399 O O . GLU A 1 428 ? -19.311 8.172 34.197 1.00 52.22 428 GLU A O 1
ATOM 3404 N N . GLN A 1 429 ? -20.314 6.282 33.581 1.00 47.06 429 GLN A N 1
ATOM 3405 C CA . GLN A 1 429 ? -20.628 5.898 34.964 1.00 47.06 429 GLN A CA 1
ATOM 3406 C C . GLN A 1 429 ? -19.381 5.605 35.837 1.00 47.06 429 GLN A C 1
ATOM 3408 O O . GLN A 1 429 ? -19.539 5.359 37.029 1.00 47.06 429 GLN A O 1
ATOM 3413 N N . ASN A 1 430 ? -18.152 5.674 35.291 1.00 45.38 430 ASN A N 1
ATOM 3414 C CA . ASN A 1 430 ? -16.883 5.625 36.039 1.00 45.38 430 ASN A CA 1
ATOM 3415 C C . ASN A 1 430 ? -15.821 6.611 35.470 1.00 45.38 430 ASN A C 1
ATOM 3417 O O . ASN A 1 430 ? -15.009 6.216 34.628 1.00 45.38 430 ASN A O 1
ATOM 3421 N N . PRO A 1 431 ? -15.775 7.885 35.908 1.00 47.75 431 PRO A N 1
ATOM 3422 C CA . PRO A 1 431 ? -14.867 8.898 35.355 1.00 47.75 431 PRO A CA 1
ATOM 3423 C C . PRO A 1 431 ? -13.391 8.626 35.703 1.00 47.75 431 PRO A C 1
ATOM 3425 O O . PRO A 1 431 ? -13.044 8.439 36.868 1.00 47.75 431 PRO A O 1
ATOM 3428 N N . SER A 1 432 ? -12.496 8.642 34.702 1.00 44.97 432 SER A N 1
ATOM 3429 C CA . SER A 1 432 ? -11.060 8.331 34.874 1.00 44.97 432 SER A CA 1
ATOM 3430 C C . SER A 1 432 ? -10.090 9.493 34.587 1.00 44.97 432 SER A C 1
ATOM 3432 O O . SER A 1 432 ? -8.904 9.252 34.376 1.00 44.97 432 SER A O 1
ATOM 3434 N N . GLY A 1 433 ? -10.567 10.743 34.546 1.00 45.12 433 GLY A N 1
ATOM 3435 C CA . GLY A 1 433 ? -9.743 11.967 34.620 1.00 45.12 433 GLY A CA 1
ATOM 3436 C C . GLY A 1 433 ? -8.791 12.291 33.453 1.00 45.12 433 GLY A C 1
ATOM 3437 O O . GLY A 1 433 ? -8.125 13.319 33.510 1.00 45.12 433 GLY A O 1
ATOM 3438 N N . ALA A 1 434 ? -8.703 11.460 32.410 1.00 44.25 434 ALA A N 1
ATOM 3439 C CA . ALA A 1 434 ? -7.736 11.639 31.317 1.00 44.25 434 ALA A CA 1
ATOM 3440 C C . ALA A 1 434 ? -8.237 12.524 30.157 1.00 44.25 434 ALA A C 1
ATOM 3442 O O . ALA A 1 434 ? -7.429 13.055 29.402 1.00 44.25 434 ALA A O 1
ATOM 3443 N N . ILE A 1 435 ? -9.553 12.685 30.000 1.00 53.66 435 ILE A N 1
ATOM 3444 C CA . ILE A 1 435 ? -10.177 13.467 28.924 1.00 53.66 435 ILE A CA 1
ATOM 3445 C C . ILE A 1 435 ? -11.184 14.421 29.568 1.00 53.66 435 ILE A C 1
ATOM 3447 O O . ILE A 1 435 ? -11.974 14.007 30.414 1.00 53.66 435 ILE A O 1
ATOM 3451 N N . ASP A 1 436 ? -11.155 15.698 29.188 1.00 60.53 436 ASP A N 1
ATOM 3452 C CA . ASP A 1 436 ? -12.179 16.667 29.586 1.00 60.53 436 ASP A CA 1
ATOM 3453 C C . ASP A 1 436 ? -13.459 16.391 28.780 1.00 60.53 436 ASP A C 1
ATOM 3455 O O . ASP A 1 436 ? -13.607 16.818 27.634 1.00 60.53 436 ASP A O 1
ATOM 3459 N N . HIS A 1 437 ? -14.359 15.598 29.367 1.00 61.31 437 HIS A N 1
ATOM 3460 C CA . HIS A 1 437 ? -15.611 15.154 28.747 1.00 61.31 437 HIS A CA 1
ATOM 3461 C C . HIS A 1 437 ? -16.539 16.315 28.392 1.00 61.31 437 HIS A C 1
ATOM 3463 O O . HIS A 1 437 ? -17.157 16.297 27.330 1.00 61.31 437 HIS A O 1
ATOM 3469 N N . ALA A 1 438 ? -16.620 17.336 29.248 1.00 61.22 438 ALA A N 1
ATOM 3470 C CA . ALA A 1 438 ? -17.442 18.510 28.982 1.00 61.22 438 ALA A CA 1
ATOM 3471 C C . ALA A 1 438 ? -16.914 19.259 27.755 1.00 61.22 438 ALA A C 1
ATOM 3473 O O . ALA A 1 438 ? -17.696 19.665 26.896 1.00 61.22 438 ALA A O 1
ATOM 3474 N N . LYS A 1 439 ? -15.586 19.369 27.631 1.00 65.50 439 LYS A N 1
ATOM 3475 C CA . LYS A 1 439 ? -14.943 19.934 26.446 1.00 65.50 439 LYS A CA 1
ATOM 3476 C C . LYS A 1 439 ? -15.151 19.069 25.202 1.00 65.50 439 LYS A C 1
ATOM 3478 O O . LYS A 1 439 ? -15.483 19.617 24.158 1.00 65.50 439 LYS A O 1
ATOM 3483 N N . LEU A 1 440 ? -15.020 17.743 25.295 1.00 63.47 440 LEU A N 1
ATOM 3484 C CA . LEU A 1 440 ? -15.255 16.840 24.162 1.00 63.47 440 LEU A CA 1
ATOM 3485 C C . LEU A 1 440 ? -16.714 16.897 23.683 1.00 63.47 440 LEU A C 1
ATOM 3487 O O . LEU A 1 440 ? -16.950 17.040 22.490 1.00 63.47 440 LEU A O 1
ATOM 3491 N N . LEU A 1 441 ? -17.692 16.832 24.591 1.00 66.31 441 LEU A N 1
ATOM 3492 C CA . LEU A 1 441 ? -19.114 16.946 24.251 1.00 66.31 441 LEU A CA 1
ATOM 3493 C C . LEU A 1 441 ? -19.439 18.327 23.667 1.00 66.31 441 LEU A C 1
ATOM 3495 O O . LEU A 1 441 ? -20.127 18.401 22.651 1.00 66.31 441 LEU A O 1
ATOM 3499 N N . ALA A 1 442 ? -18.875 19.404 24.222 1.00 66.00 442 ALA A N 1
ATOM 3500 C CA . ALA A 1 442 ? -19.018 20.744 23.657 1.00 66.00 442 ALA A CA 1
ATOM 3501 C C . ALA A 1 442 ? -18.409 20.852 22.247 1.00 66.00 442 ALA A C 1
ATOM 3503 O O . ALA A 1 442 ? -19.032 21.424 21.356 1.00 66.00 442 ALA A O 1
ATOM 3504 N N . GLU A 1 443 ? -17.238 20.251 22.010 1.00 65.19 443 GLU A N 1
ATOM 3505 C CA . GLU A 1 443 ? -16.617 20.155 20.680 1.00 65.19 443 GLU A CA 1
ATOM 3506 C C . GLU A 1 443 ? -17.444 19.311 19.693 1.00 65.19 443 GLU A C 1
ATOM 3508 O O . GLU A 1 443 ? -17.324 19.490 18.481 1.00 65.19 443 GLU A O 1
ATOM 3513 N N . LEU A 1 444 ? -18.304 18.420 20.195 1.00 58.38 444 LEU A N 1
ATOM 3514 C CA . LEU A 1 444 ? -19.278 17.652 19.414 1.00 58.38 444 LEU A CA 1
ATOM 3515 C C . LEU A 1 444 ? -20.631 18.370 19.248 1.00 58.38 444 LEU A C 1
ATOM 3517 O O . LEU A 1 444 ? -21.512 17.843 18.569 1.00 58.38 444 LEU A O 1
ATOM 3521 N N . GLY A 1 445 ? -20.817 19.554 19.847 1.00 59.97 445 GLY A N 1
ATOM 3522 C CA . GLY A 1 445 ? -22.088 20.286 19.836 1.00 59.97 445 GLY A CA 1
ATOM 3523 C C . GLY A 1 445 ? -23.173 19.644 20.707 1.00 59.97 445 GLY A C 1
ATOM 3524 O O . GLY A 1 445 ? -24.357 19.738 20.387 1.00 59.97 445 GLY A O 1
ATOM 3525 N N . LEU A 1 446 ? -22.780 18.948 21.775 1.00 65.94 446 LEU A N 1
ATOM 3526 C CA . LEU A 1 446 ? -23.661 18.184 22.654 1.00 65.94 446 LEU A CA 1
ATOM 3527 C C . LEU A 1 446 ? -23.500 18.611 24.116 1.00 65.94 446 LEU A C 1
ATOM 3529 O O . LEU A 1 446 ? -22.432 19.038 24.556 1.00 65.94 446 LEU A O 1
ATOM 3533 N N . LYS A 1 447 ? -24.566 18.438 24.895 1.00 71.75 447 LYS A N 1
ATOM 3534 C CA . LYS A 1 447 ? -24.592 18.628 26.344 1.00 71.75 447 LYS A CA 1
ATOM 3535 C C . LYS A 1 447 ? -25.277 17.444 27.015 1.00 71.75 447 LYS A C 1
ATOM 3537 O O . LYS A 1 447 ? -26.338 17.002 26.588 1.00 71.75 447 LYS A O 1
ATOM 3542 N N . ALA A 1 448 ? -24.682 16.960 28.098 1.00 65.12 448 ALA A N 1
ATOM 3543 C CA . ALA A 1 448 ? -25.310 15.995 28.987 1.00 65.12 448 ALA A CA 1
ATOM 3544 C C . ALA A 1 448 ? -26.370 16.689 29.862 1.00 65.12 448 ALA A C 1
ATOM 3546 O O . ALA A 1 448 ? -26.075 17.674 30.545 1.00 65.12 448 ALA A O 1
ATOM 3547 N N . VAL A 1 449 ? -27.600 16.182 29.844 1.00 69.00 449 VAL A N 1
ATOM 3548 C CA . VAL A 1 449 ? -28.736 16.671 30.635 1.00 69.00 449 VAL A CA 1
ATOM 3549 C C . VAL A 1 449 ? -29.393 15.482 31.326 1.00 69.00 449 VAL A C 1
ATOM 3551 O O . VAL A 1 449 ? -29.492 14.402 30.756 1.00 69.00 449 VAL A O 1
ATOM 3554 N N . ILE A 1 450 ? -29.816 15.644 32.575 1.00 67.50 450 ILE A N 1
ATOM 3555 C CA . ILE A 1 450 ? -30.580 14.606 33.271 1.00 67.50 450 ILE A CA 1
ATOM 3556 C C . ILE A 1 450 ? -32.032 14.738 32.816 1.00 67.50 450 ILE A C 1
ATOM 3558 O O . ILE A 1 450 ? -32.645 15.787 33.000 1.00 67.50 450 ILE A O 1
ATOM 3562 N N . ASP A 1 451 ? -32.565 13.686 32.205 1.00 66.06 451 ASP A N 1
ATOM 3563 C CA . ASP A 1 451 ? -33.978 13.597 31.872 1.00 66.06 451 ASP A CA 1
ATOM 3564 C C . ASP A 1 451 ? -34.788 13.514 33.171 1.00 66.06 451 ASP A C 1
ATOM 3566 O O . ASP A 1 451 ? -34.681 12.546 33.930 1.00 66.06 451 ASP A O 1
ATOM 3570 N N . ASN A 1 452 ? -35.574 14.556 33.440 1.00 56.88 452 ASN A N 1
ATOM 3571 C CA . ASN A 1 452 ? -36.310 14.711 34.694 1.00 56.88 452 ASN A CA 1
ATOM 3572 C C . ASN A 1 452 ? -37.372 13.619 34.899 1.00 56.88 452 ASN A C 1
ATOM 3574 O O . ASN A 1 452 ? -37.715 13.329 36.044 1.00 56.88 452 ASN A O 1
ATOM 3578 N N . ASP A 1 453 ? -37.853 12.993 33.821 1.00 62.72 453 ASP A N 1
ATOM 3579 C CA . ASP A 1 453 ? -38.904 11.973 33.891 1.00 62.72 453 ASP A CA 1
ATOM 3580 C C . ASP A 1 453 ? -38.346 10.570 34.159 1.00 62.72 453 ASP A C 1
ATOM 3582 O O . ASP A 1 453 ? -38.960 9.768 34.865 1.00 62.72 453 ASP A O 1
ATOM 3586 N N . SER A 1 454 ? -37.169 10.255 33.614 1.00 58.16 454 SER A N 1
ATOM 3587 C CA . SER A 1 454 ? -36.553 8.930 33.758 1.00 58.16 454 SER A CA 1
ATOM 3588 C C . SER A 1 454 ? -35.430 8.879 34.795 1.00 58.16 454 SER A C 1
ATOM 3590 O O . SER A 1 454 ? -34.971 7.788 35.143 1.00 58.16 454 SER A O 1
ATOM 3592 N N . GLY A 1 455 ? -34.957 10.038 35.269 1.00 53.06 455 GLY A N 1
ATOM 3593 C CA . GLY A 1 455 ? -33.762 10.163 36.107 1.00 53.06 455 GLY A CA 1
ATOM 3594 C C . GLY A 1 455 ? -32.482 9.708 35.400 1.00 53.06 455 GLY A C 1
ATOM 3595 O O . GLY A 1 455 ? -31.433 9.591 36.036 1.00 53.06 455 GLY A O 1
ATOM 3596 N N . LYS A 1 456 ? -32.560 9.412 34.096 1.00 56.03 456 LYS A N 1
ATOM 3597 C CA . LYS A 1 456 ? -31.430 8.964 33.295 1.00 56.03 456 LYS A CA 1
ATOM 3598 C C . LYS A 1 456 ? -30.771 10.156 32.638 1.00 56.03 456 LYS A C 1
ATOM 3600 O O . LYS A 1 456 ? -31.396 11.114 32.202 1.00 56.03 456 LYS A O 1
ATOM 3605 N N . LEU A 1 457 ? -29.463 10.059 32.566 1.00 57.09 457 LEU A N 1
ATOM 3606 C CA . LEU A 1 457 ? -28.618 10.978 31.838 1.00 57.09 457 LEU A CA 1
ATOM 3607 C C . LEU A 1 457 ? -28.987 10.832 30.330 1.00 57.09 457 LEU A C 1
ATOM 3609 O O . LEU A 1 457 ? -29.213 9.722 29.845 1.00 57.09 457 LEU A O 1
ATOM 3613 N N . LYS A 1 458 ? -29.129 11.947 29.608 1.00 62.69 458 LYS A N 1
ATOM 3614 C CA . LYS A 1 458 ? -29.483 12.048 28.182 1.00 62.69 458 LYS A CA 1
ATOM 3615 C C . LYS A 1 458 ? -28.583 13.084 27.500 1.00 62.69 458 LYS A C 1
ATOM 3617 O O . LYS A 1 458 ? -28.130 14.032 28.134 1.00 62.69 458 LYS A O 1
ATOM 3622 N N . LEU A 1 459 ? -28.326 12.919 26.205 1.00 67.75 459 LEU A N 1
ATOM 3623 C CA . LEU A 1 459 ? -27.612 13.912 25.400 1.00 67.75 459 LEU A CA 1
ATOM 3624 C C . LEU A 1 459 ? -28.601 14.842 24.689 1.00 67.75 459 LEU A C 1
ATOM 3626 O O . LEU A 1 459 ? -29.547 14.383 24.046 1.00 67.75 459 LEU A O 1
ATOM 3630 N N . GLU A 1 460 ? -28.355 16.144 24.776 1.00 69.50 460 GLU A N 1
ATOM 3631 C CA . GLU A 1 460 ? -29.052 17.190 24.026 1.00 69.50 460 GLU A CA 1
ATOM 3632 C C . GLU A 1 460 ? -28.065 17.904 23.097 1.00 69.50 460 GLU A C 1
ATOM 3634 O O . GLU A 1 460 ? -26.878 18.005 23.405 1.00 69.50 460 GLU A O 1
ATOM 3639 N N . LYS A 1 461 ? -28.538 18.395 21.947 1.00 65.75 461 LYS A N 1
ATOM 3640 C CA . LYS A 1 461 ? -27.733 19.287 21.100 1.00 65.75 461 LYS A CA 1
ATOM 3641 C C . LYS A 1 461 ? -27.632 20.662 21.760 1.00 65.75 461 LYS A C 1
ATOM 3643 O O . LYS A 1 461 ? -28.620 21.126 22.329 1.00 65.75 461 LYS A O 1
ATOM 3648 N N . LEU A 1 462 ? -26.448 21.269 21.687 1.00 56.75 462 LEU A N 1
ATOM 3649 C CA . LEU A 1 462 ? -26.188 22.637 22.145 1.00 56.75 462 LEU A CA 1
ATOM 3650 C C . LEU A 1 462 ? -26.872 23.689 21.270 1.00 56.75 462 LEU A C 1
ATOM 3652 O O . LEU A 1 462 ? -26.955 23.473 20.037 1.00 56.75 462 LEU A O 1
#

InterPro domains:
  IPR019156 Ataxin-10 domain [PF09759] (360-459)

pLDDT: mean 73.42, std 18.45, range [34.81, 96.81]

Secondary structure (DSSP, 8-state):
--HHHHHHHHHS--TTS----HHHHHHHHHHHS-HHHHHHHHT--TT-HHHHHHHHTTS----TT-TTS-HHHHHHHHHHHHHHHHHHHHHHTSTTTGGGGGGS-HHHHHHHHTSGGGHHHHHHHHHHHHHHHHHHHTTSTTHHHHHHHHHHHHHHS-TTS--HHHHHHHHHHHHH-TTHHHHHHHHS-HHHHHHHHHHHHHHHHHHHHHTT--SSHHHHHHHHH-PPPHHHHHHHHHHHHHHHHTGGG-S-HHHHHHHHHHHHHHHHHHHH-GGGS---------HHHHHHHHHHHHHHHHHHHHHHHHHHHHHHHH----S-----------SS--HHHHHHHHHHTTS-HHHHHHHHHHHHHHHHHHHHH-HHHHHHHHHTTTHHHHHHHHHHTTT-HHHHHHHHHHHHHHTTSHHHHHHHHHGGGS--SSS-HHHHHHHTTEEEEE-TTT--EEEEE-

Organism: Steinernema carpocapsae (NCBI:txid34508)

Nearest PDB structures (foldseek):
  3c2g-assembly1_A  TM=2.417E-01  e=2.431E-02  unclassified
  3zhp-assembly1_A  TM=3.592E-01  e=2.041E+00  Homo sapiens
  1upl-assembly1_A  TM=3.404E-01  e=3.021E+00  Homo sapiens
  4fza-assembly1_A  TM=3.628E-01  e=3.021E+00  Homo sapiens
  3zhp-assembly2_B  TM=2.740E-01  e=2.686E+00  Homo sapiens

Mean predicted aligned error: 13.27 Å

Solvent-accessible surface area (backbone atoms only — not comparable to full-atom values): 26322 Å² total; per-residue (Å²): 130,58,76,62,76,69,42,52,70,66,72,67,54,66,93,85,82,69,85,79,47,73,66,57,52,49,57,51,45,64,73,72,43,55,74,70,49,30,55,56,55,70,67,52,56,102,79,46,67,66,61,52,54,58,50,51,70,61,49,78,79,69,64,90,79,68,85,82,64,59,81,65,59,53,52,58,50,50,53,53,50,45,50,40,34,52,50,46,39,60,49,56,73,40,89,84,46,51,73,59,52,70,76,56,59,56,64,56,56,48,57,48,52,69,39,71,96,35,33,69,41,47,35,43,33,44,33,71,38,40,70,48,48,52,78,68,30,71,88,40,89,44,41,57,59,45,53,36,56,50,22,47,53,62,65,70,48,59,93,88,51,92,51,65,36,56,51,49,26,52,47,48,40,43,37,74,36,55,53,46,59,62,50,43,61,74,69,43,55,73,70,52,36,43,26,47,43,49,53,53,34,52,65,61,48,50,58,69,67,44,63,79,46,80,69,61,73,58,49,60,52,50,54,70,70,61,40,38,22,48,49,38,58,50,43,45,49,52,45,55,46,51,52,59,75,47,44,90,76,54,87,54,44,59,60,51,49,54,45,52,29,42,40,30,44,42,52,23,42,48,54,70,41,52,82,29,34,63,95,63,88,68,86,74,86,55,65,68,42,50,51,46,49,50,35,53,42,51,12,49,50,45,41,54,33,52,52,52,48,53,51,50,54,52,46,66,74,69,52,97,67,94,65,90,74,71,84,71,84,76,61,61,69,76,93,73,73,54,73,70,23,51,54,49,21,62,46,51,65,80,45,56,74,64,60,52,49,48,37,47,50,24,34,46,49,27,54,36,27,44,36,72,66,36,68,70,46,35,49,55,47,40,76,65,56,47,64,59,48,41,54,31,46,31,62,74,29,62,92,38,61,68,60,19,50,49,31,51,52,31,48,58,57,48,49,71,40,69,67,36,43,51,53,62,55,68,59,55,86,65,82,78,86,84,67,66,58,70,58,52,34,49,76,69,45,32,40,84,42,70,38,85,89,76,75,40,80,40,82,42,76,108

Radius of gyration: 28.74 Å; Cα contacts (8 Å, |Δi|>4): 446; chains: 1; bounding box: 81×48×92 Å